Protein AF-0000000072901183 (afdb_homodimer)

Secondary structure (DSSP, 8-state):
--EEE-TTS-EEEEEEE--SSEEEEE--TT--GGGGHHHHHHHHTTSEEEEEPPTTSTTS---SS---HHHHHHHHHHHHHHTT--SEEEEEETTHHHHHHHHHHHHTTTTEEEEEEES--SB-S-BTTB---BSS-SSHHHHHHHHHHHHH-HHHHHHHHHHHH--SPPPHHHHHHHHHHHTTS-HHHHHHHHHHHTT-B-TTTGGG--S-EEEEEETT-SSB-THHHHHHHHHSTT-EEEEETT--S-HHHHTHHHHHHHHHHHHHT---/--EEE-TTS-EEEEEEE--SSEEEEE--TT--GGGGHHHHHHHHTTSEEEEEPPTTSTTS---SS---HHHHHHHHHHHHHHTT--SEEEEEETTHHHHHHHHHHHHTTTTEEEEEEES--SB-S-BTTB---BSS-SSHHHHHHHHHHHHH-HHHHHHHHHHHH--SPPPHHHHHHHHHHHTTS-HHHHHHHHHHHTT-B-TTTGGG--S-EEEEEETT-SSB-THHHHHHHHHSTT-EEEEETT--S-HHHHTHHHHHHHHHHHHHT---

Nearest PDB structures (foldseek):
  8pi1-assembly3_I  TM=9.388E-01  e=3.151E-25  Pseudomonas fluorescens
  3ia2-assembly1_C  TM=9.405E-01  e=2.159E-24  Pseudomonas fluorescens
  3t4u-assembly2_D  TM=9.408E-01  e=2.767E-24  Pseudomonas fluorescens
  1a8u-assembly1_B  TM=9.083E-01  e=4.546E-24  Kitasatospora aureofaciens
  3qvm-assembly1_A  TM=8.815E-01  e=4.994E-19  Oleispira antarctica

Radius of gyration: 23.8 Å; Cα contacts (8 Å, |Δi|>4): 1175; chains: 2; bounding box: 47×70×56 Å

InterPro domains:
  IPR000073 Alpha/beta hydrolase fold-1 [PF00561] (22-255)
  IPR029058 Alpha/Beta hydrolase fold [G3DSA:3.40.50.1820] (2-268)
  IPR029058 Alpha/Beta hydrolase fold [SSF53474] (4-267)
  IPR050266 AB hydrolase superfamily [PTHR43798] (13-268)

Solvent-accessible surface area (backbone atoms only — not comparable to full-atom values): 27076 Å² total; per-residue (Å²): 130,60,60,41,71,28,97,85,68,49,38,32,22,47,48,79,40,59,52,72,60,36,35,41,38,34,39,37,83,61,33,27,39,70,73,48,57,84,44,47,70,68,50,20,76,71,15,19,34,31,28,34,17,55,76,31,14,35,79,15,39,64,68,86,43,72,52,36,48,61,45,51,14,45,46,50,51,39,45,35,58,76,68,64,52,55,61,21,31,38,33,13,30,35,54,16,29,56,24,48,52,38,28,40,69,67,57,45,63,71,49,47,53,32,38,34,37,34,47,40,46,48,32,28,35,53,50,97,90,35,82,45,17,31,68,67,45,29,46,72,68,37,37,53,51,50,45,47,40,43,67,75,40,44,69,61,45,50,54,51,47,55,62,52,30,42,69,56,90,68,53,69,68,54,48,51,50,51,54,54,36,31,64,47,28,50,48,68,47,51,46,44,32,49,63,43,53,43,64,46,71,40,73,58,42,42,57,69,43,78,54,54,30,39,26,40,27,23,61,56,21,69,53,39,49,39,68,20,25,44,47,47,26,73,40,24,53,81,31,41,71,49,77,35,78,84,8,13,57,40,33,56,71,44,38,40,68,62,41,52,50,52,52,53,32,44,75,72,56,70,52,124,128,61,61,40,71,29,96,87,66,49,39,32,23,46,48,76,40,58,53,73,60,36,36,42,38,34,39,37,82,61,33,28,37,69,75,48,56,84,44,46,70,68,50,19,76,71,15,18,33,31,28,34,17,54,75,32,15,35,81,14,38,67,72,86,44,73,52,37,49,60,44,52,14,45,44,50,52,39,46,36,58,76,68,65,51,55,61,20,31,39,34,12,30,34,53,16,30,56,24,50,53,38,28,39,71,66,57,46,62,72,48,47,55,33,39,34,37,34,46,40,46,48,31,28,36,54,50,97,92,37,84,44,17,31,66,66,46,30,46,72,68,37,38,53,51,50,44,47,40,43,65,74,38,43,70,61,45,52,54,50,48,55,63,52,31,40,69,56,90,68,54,69,66,56,46,51,50,52,53,54,35,32,64,48,28,48,49,69,49,51,44,45,32,47,63,42,54,42,63,46,71,41,72,57,42,42,54,69,43,80,55,54,31,39,26,40,28,23,62,55,22,68,53,40,49,41,68,20,25,45,47,46,25,73,40,22,52,81,30,41,69,46,79,35,80,82,9,11,58,40,35,56,71,44,37,39,66,62,40,53,51,51,54,53,33,45,74,72,54,72,52,122

Sequence (544 aa):
MPTVQTNDGTNIYYEEHGEGRPLVMIHGWGFSGRFFQRNMECLAKHARVITIDLRGHGNSDKPDHSYHVPRLARDLYDVLVQLNLQDVTVLGWSLGCPVIWSYLELFGNERLRKAIFVQQTPRQYYDFDWKYAHASCYDDASFQYMKAQVQLDTAHFNQNQINTIISTDLSKKERDMMLTEMEKTPPSARVAIMADHTRYDWRDFLPHINLPSLVLVAQKDSVFDWRGPAWVGEHIPNAKTVFFENSSHALFVDEVEKFNKTVLRFMSGRIEMPTVQTNDGTNIYYEEHGEGRPLVMIHGWGFSGRFFQRNMECLAKHARVITIDLRGHGNSDKPDHSYHVPRLARDLYDVLVQLNLQDVTVLGWSLGCPVIWSYLELFGNERLRKAIFVQQTPRQYYDFDWKYAHASCYDDASFQYMKAQVQLDTAHFNQNQINTIISTDLSKKERDMMLTEMEKTPPSARVAIMADHTRYDWRDFLPHINLPSLVLVAQKDSVFDWRGPAWVGEHIPNAKTVFFENSSHALFVDEVEKFNKTVLRFMSGRIE

Foldseek 3Di:
DDWFQAPVRWTKDKDWAAADAEEEEEEAFLFFQCLLVLQCVLLRPQHTYMYIGFALFFPIDPDLDDLALLSSLRVVVRVCVVVVAAQYEYEYAASGQSNVVSNCVVPNCGRYAEYEYAAYFLAAADDPPRDFHWLQPHDPVSLVVVLCCCQPPVLVNLVVVVVQAWDDDDDPVRSVVGSVRSVSRHSSSSSVNCVNSNGGRCLVPLLVRPHAYEQEFECAESGTHRVRSVVSQVRRPNYHYDYDDQTYSPSCNHPVVVVNVVVSCVSVVVVD/DDWFQAPVGWTKDKDWAAADAEEEEEEAFLFFQCLLVLQCVLLRPQHTYMYIGFALFFPIDPDLDDLALLSSLRVVVRVCVVVVAAQYEYEYAASGQSNVVSNCVVPNCGRYAEYEYAAYFLAAADDPVRDFHWLQPHDPVSLVVVLCCCQPPVLVNQVVVVVQAWDDDDDPVRSVVGSVRSVSRHSSSSSVNCVNSNPGRCLVPLLVRPHAYEQEFECAESGTHRVRSVVSQVRRPNYHYDYDDQTYSPSCNHVVVVVNVVVSCVSVVNVD

pLDDT: mean 97.16, std 4.24, range [52.75, 98.94]

Structure (mmCIF, N/CA/C/O backbone):
data_AF-0000000072901183-model_v1
#
loop_
_entity.id
_entity.type
_entity.pdbx_description
1 polymer Peroxidase
#
loop_
_atom_site.group_PDB
_atom_site.id
_atom_site.type_symbol
_atom_site.label_atom_id
_atom_site.label_alt_id
_atom_site.label_comp_id
_atom_site.label_asym_id
_atom_site.label_entity_id
_atom_site.label_seq_id
_atom_site.pdbx_PDB_ins_code
_atom_site.Cartn_x
_atom_site.Cartn_y
_atom_site.Cartn_z
_atom_site.occupancy
_atom_site.B_iso_or_equiv
_atom_site.auth_seq_id
_atom_site.auth_comp_id
_atom_site.auth_asym_id
_atom_site.auth_atom_id
_atom_site.pdbx_PDB_model_num
ATOM 1 N N . MET A 1 1 ? -20.781 -19.406 -8.867 1 73.5 1 MET A N 1
ATOM 2 C CA . MET A 1 1 ? -19.391 -19.688 -8.555 1 73.5 1 MET A CA 1
ATOM 3 C C . MET A 1 1 ? -19.016 -19.094 -7.199 1 73.5 1 MET A C 1
ATOM 5 O O . MET A 1 1 ? -19.547 -18.062 -6.797 1 73.5 1 MET A O 1
ATOM 9 N N . PRO A 1 2 ? -18.203 -19.891 -6.367 1 94.12 2 PRO A N 1
ATOM 10 C CA . PRO A 1 2 ? -17.984 -19.406 -5.004 1 94.12 2 PRO A CA 1
ATOM 11 C C . PRO A 1 2 ? -17.188 -18.109 -4.965 1 94.12 2 PRO A C 1
ATOM 13 O O . PRO A 1 2 ? -16.203 -17.953 -5.691 1 94.12 2 PRO A O 1
ATOM 16 N N . THR A 1 3 ? -17.766 -17.125 -4.402 1 97.88 3 THR A N 1
ATOM 17 C CA . THR A 1 3 ? -17.094 -15.844 -4.223 1 97.88 3 THR A CA 1
ATOM 18 C C . THR A 1 3 ? -17.125 -15.422 -2.756 1 97.88 3 THR A C 1
ATOM 20 O O . THR A 1 3 ? -17.953 -15.906 -1.98 1 97.88 3 THR A O 1
ATOM 23 N N . VAL A 1 4 ? -16.188 -14.664 -2.377 1 98.31 4 VAL A N 1
ATOM 24 C CA . VAL A 1 4 ? -16.141 -13.938 -1.113 1 98.31 4 VAL A CA 1
ATOM 25 C C . VAL A 1 4 ? -16.266 -12.438 -1.377 1 98.31 4 VAL A C 1
ATOM 27 O O . VAL A 1 4 ? -15.578 -11.891 -2.24 1 98.31 4 VAL A O 1
ATOM 30 N N . GLN A 1 5 ? -17.188 -11.812 -0.722 1 98.56 5 GLN A N 1
ATOM 31 C CA . GLN A 1 5 ? -17.312 -10.367 -0.849 1 98.56 5 GLN A CA 1
ATOM 32 C C . GLN A 1 5 ? -16.391 -9.648 0.133 1 98.56 5 GLN A C 1
ATOM 34 O O . GLN A 1 5 ? -16.5 -9.828 1.348 1 98.56 5 GLN A O 1
ATOM 39 N N . THR A 1 6 ? -15.438 -8.852 -0.372 1 98.31 6 THR A N 1
ATOM 40 C CA . THR A 1 6 ? -14.469 -8.148 0.459 1 98.31 6 THR A CA 1
ATOM 41 C C . THR A 1 6 ? -15.102 -6.93 1.115 1 98.31 6 THR A C 1
ATOM 43 O O . THR A 1 6 ? -16.266 -6.613 0.855 1 98.31 6 THR A O 1
ATOM 46 N N . ASN A 1 7 ? -14.359 -6.266 1.975 1 97.69 7 ASN A N 1
ATOM 47 C CA . ASN A 1 7 ? -14.906 -5.203 2.812 1 97.69 7 ASN A CA 1
ATOM 48 C C . ASN A 1 7 ? -15.336 -3.998 1.982 1 97.69 7 ASN A C 1
ATOM 50 O O . ASN A 1 7 ? -16.094 -3.148 2.455 1 97.69 7 ASN A O 1
ATOM 54 N N . ASP A 1 8 ? -14.836 -3.893 0.712 1 97.44 8 ASP A N 1
ATOM 55 C CA . ASP A 1 8 ? -15.25 -2.768 -0.121 1 97.44 8 ASP A CA 1
ATOM 56 C C . ASP A 1 8 ? -16.297 -3.195 -1.14 1 97.44 8 ASP A C 1
ATOM 58 O O . ASP A 1 8 ? -16.578 -2.471 -2.098 1 97.44 8 ASP A O 1
ATOM 62 N N . GLY A 1 9 ? -16.781 -4.371 -0.996 1 98 9 GLY A N 1
ATOM 63 C CA . GLY A 1 9 ? -17.891 -4.832 -1.804 1 98 9 GLY A CA 1
ATOM 64 C C . GLY A 1 9 ? -17.469 -5.59 -3.045 1 98 9 GLY A C 1
ATOM 65 O O . GLY A 1 9 ? -18.297 -6.043 -3.826 1 98 9 GLY A O 1
ATOM 66 N N . THR A 1 10 ? -16.188 -5.766 -3.307 1 98.5 10 THR A N 1
ATOM 67 C CA . THR A 1 10 ? -15.648 -6.5 -4.453 1 98.5 10 THR A CA 1
ATOM 68 C C . THR A 1 10 ? -15.758 -8.008 -4.23 1 98.5 10 THR A C 1
ATOM 70 O O . THR A 1 10 ? -15.414 -8.508 -3.158 1 98.5 10 THR A O 1
ATOM 73 N N . ASN A 1 11 ? -16.25 -8.742 -5.195 1 98.81 11 ASN A N 1
ATOM 74 C CA . ASN A 1 11 ? -16.328 -10.195 -5.105 1 98.81 11 ASN A CA 1
ATOM 75 C C . ASN A 1 11 ? -15.047 -10.852 -5.621 1 98.81 11 ASN A C 1
ATOM 77 O O . ASN A 1 11 ? -14.641 -10.625 -6.762 1 98.81 11 ASN A O 1
ATOM 81 N N . ILE A 1 12 ? -14.453 -11.664 -4.793 1 98.88 12 ILE A N 1
ATOM 82 C CA . ILE A 1 12 ? -13.258 -12.422 -5.141 1 98.88 12 ILE A CA 1
ATOM 83 C C . ILE A 1 12 ? -13.633 -13.891 -5.375 1 98.88 12 ILE A C 1
ATOM 85 O O . ILE A 1 12 ? -14.148 -14.555 -4.477 1 98.88 12 ILE A O 1
ATOM 89 N N . TYR A 1 13 ? -13.312 -14.336 -6.59 1 98.88 13 TYR A N 1
ATOM 90 C CA . TYR A 1 13 ? -13.586 -15.719 -6.965 1 98.88 13 TYR A CA 1
ATOM 91 C C . TYR A 1 13 ? -12.531 -16.656 -6.398 1 98.88 13 TYR A C 1
ATOM 93 O O . TYR A 1 13 ? -11.344 -16.312 -6.344 1 98.88 13 TYR A O 1
ATOM 101 N N . TYR A 1 14 ? -13 -17.797 -5.949 1 98.69 14 TYR A N 1
ATOM 102 C CA . TYR A 1 14 ? -12.055 -18.812 -5.504 1 98.69 14 TYR A CA 1
ATOM 103 C C . TYR A 1 14 ? -12.523 -20.219 -5.902 1 98.69 14 TYR A C 1
ATOM 105 O O . TYR A 1 14 ? -13.703 -20.422 -6.184 1 98.69 14 TYR A O 1
ATOM 113 N N . GLU A 1 15 ? -11.547 -21.109 -6.059 1 98.19 15 GLU A N 1
ATOM 114 C CA . GLU A 1 15 ? -11.797 -22.531 -6.207 1 98.19 15 GLU A CA 1
ATOM 115 C C . GLU A 1 15 ? -11.172 -23.328 -5.059 1 98.19 15 GLU A C 1
ATOM 117 O O . GLU A 1 15 ? -10.148 -22.922 -4.508 1 98.19 15 GLU A O 1
ATOM 122 N N . GLU A 1 16 ? -11.836 -24.391 -4.758 1 97.38 16 GLU A N 1
ATOM 123 C CA . GLU A 1 16 ? -11.398 -25.203 -3.625 1 97.38 16 GLU A CA 1
ATOM 124 C C . GLU A 1 16 ? -11.477 -26.688 -3.945 1 97.38 16 GLU A C 1
ATOM 126 O O . GLU A 1 16 ? -12.461 -27.156 -4.523 1 97.38 16 GLU A O 1
ATOM 131 N N . HIS A 1 17 ? -10.398 -27.375 -3.596 1 97.5 17 HIS A N 1
ATOM 132 C CA . HIS A 1 17 ? -10.32 -28.812 -3.785 1 97.5 17 HIS A CA 1
ATOM 133 C C . HIS A 1 17 ? -9.578 -29.484 -2.633 1 97.5 17 HIS A C 1
ATOM 135 O O . HIS A 1 17 ? -8.641 -28.906 -2.074 1 97.5 17 HIS A O 1
ATOM 141 N N . GLY A 1 18 ? -9.992 -30.688 -2.285 1 98 18 GLY A N 1
ATOM 142 C CA . GLY A 1 18 ? -9.305 -31.453 -1.26 1 98 18 GLY A CA 1
ATOM 143 C C . GLY A 1 18 ? -9.734 -31.094 0.149 1 98 18 GLY A C 1
ATOM 144 O O . GLY A 1 18 ? -10.719 -30.375 0.337 1 98 18 GLY A O 1
ATOM 145 N N . GLU A 1 19 ? -9.141 -31.75 1.065 1 97.38 19 GLU A N 1
ATOM 146 C CA . GLU A 1 19 ? -9.391 -31.578 2.492 1 97.38 19 GLU A CA 1
ATOM 147 C C . GLU A 1 19 ? -8.086 -31.516 3.281 1 97.38 19 GLU A C 1
ATOM 149 O O . GLU A 1 19 ? -7.027 -31.875 2.768 1 97.38 19 GLU A O 1
ATOM 154 N N . GLY A 1 20 ? -8.266 -31 4.527 1 96.69 20 GLY A N 1
ATOM 155 C CA . GLY A 1 20 ? -7.094 -30.922 5.379 1 96.69 20 GLY A CA 1
ATOM 156 C C . GLY A 1 20 ? -6.598 -29.5 5.594 1 96.69 20 GLY A C 1
ATOM 157 O O . GLY A 1 20 ? -7.395 -28.562 5.629 1 96.69 20 GLY A O 1
ATOM 158 N N . ARG A 1 21 ? -5.289 -29.406 5.895 1 96.88 21 ARG A N 1
ATOM 159 C CA . ARG A 1 21 ? -4.707 -28.094 6.137 1 96.88 21 ARG A CA 1
ATOM 160 C C . ARG A 1 21 ? -4.746 -27.234 4.871 1 96.88 21 ARG A C 1
ATOM 162 O O . ARG A 1 21 ? -4.41 -27.703 3.785 1 96.88 21 ARG A O 1
ATOM 169 N N . PRO A 1 22 ? -5.109 -26.016 5.012 1 98.62 22 PRO A N 1
ATOM 170 C CA . PRO A 1 22 ? -5.336 -25.188 3.826 1 98.62 22 PRO A CA 1
ATOM 171 C C . PRO A 1 22 ? -4.035 -24.75 3.156 1 98.62 22 PRO A C 1
ATOM 173 O O . PRO A 1 22 ? -3.066 -24.406 3.842 1 98.62 22 PRO A O 1
ATOM 176 N N . LEU A 1 23 ? -3.961 -24.844 1.838 1 98.88 23 LEU A N 1
ATOM 177 C CA . LEU A 1 23 ? -2.996 -24.219 0.932 1 98.88 23 LEU A CA 1
ATOM 178 C C . LEU A 1 23 ? -3.676 -23.219 0.009 1 98.88 23 LEU A C 1
ATOM 180 O O . LEU A 1 23 ? -4.488 -23.594 -0.839 1 98.88 23 LEU A O 1
ATOM 184 N N . VAL A 1 24 ? -3.422 -21.922 0.219 1 98.94 24 VAL A N 1
ATOM 185 C CA . VAL A 1 24 ? -4.004 -20.875 -0.617 1 98.94 24 VAL A CA 1
ATOM 186 C C . VAL A 1 24 ? -2.975 -20.391 -1.642 1 98.94 24 VAL A C 1
ATOM 188 O O . VAL A 1 24 ? -1.884 -19.953 -1.275 1 98.94 24 VAL A O 1
ATOM 191 N N . MET A 1 25 ? -3.299 -20.469 -2.902 1 98.94 25 MET A N 1
ATOM 192 C CA . MET A 1 25 ? -2.359 -20.172 -3.979 1 98.94 25 MET A CA 1
ATOM 193 C C . MET A 1 25 ? -2.787 -18.922 -4.734 1 98.94 25 MET A C 1
ATOM 195 O O . MET A 1 25 ? -3.936 -18.812 -5.168 1 98.94 25 MET A O 1
ATOM 199 N N . ILE A 1 26 ? -1.864 -17.984 -4.867 1 98.94 26 ILE A N 1
ATOM 200 C CA . ILE A 1 26 ? -2.109 -16.703 -5.504 1 98.94 26 ILE A CA 1
ATOM 201 C C . ILE A 1 26 ? -1.306 -16.609 -6.797 1 98.94 26 ILE A C 1
ATOM 203 O O . ILE A 1 26 ? -0.085 -16.781 -6.793 1 98.94 26 ILE A O 1
ATOM 207 N N . HIS A 1 27 ? -1.947 -16.25 -7.863 1 98.88 27 HIS A N 1
ATOM 208 C CA . HIS A 1 27 ? -1.359 -16.203 -9.195 1 98.88 27 HIS A CA 1
ATOM 209 C C . HIS A 1 27 ? -0.624 -14.898 -9.438 1 98.88 27 HIS A C 1
ATOM 211 O O . HIS A 1 27 ? -0.624 -14.016 -8.578 1 98.88 27 HIS A O 1
ATOM 217 N N . GLY A 1 28 ? 0.055 -14.789 -10.586 1 98.75 28 GLY A N 1
ATOM 218 C CA . GLY A 1 28 ? 0.808 -13.609 -10.984 1 98.75 28 GLY A CA 1
ATOM 219 C C . GLY A 1 28 ? -0.014 -12.617 -11.789 1 98.75 28 GLY A C 1
ATOM 220 O O . GLY A 1 28 ? -1.232 -12.766 -11.898 1 98.75 28 GLY A O 1
ATOM 221 N N . TRP A 1 29 ? 0.635 -11.633 -12.312 1 98.62 29 TRP A N 1
ATOM 222 C CA . TRP A 1 29 ? 0.06 -10.484 -13 1 98.62 29 TRP A CA 1
ATOM 223 C C . TRP A 1 29 ? -0.54 -10.883 -14.344 1 98.62 29 TRP A C 1
ATOM 225 O O . TRP A 1 29 ? 0.16 -11.414 -15.203 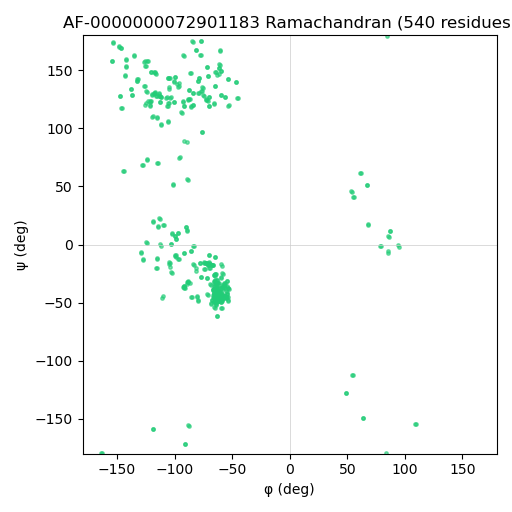1 98.62 29 TRP A O 1
ATOM 235 N N . GLY A 1 30 ? -1.831 -10.664 -14.461 1 98.31 30 GLY A N 1
ATOM 236 C CA . GLY A 1 30 ? -2.5 -10.891 -15.734 1 98.31 30 GLY A CA 1
ATOM 237 C C . GLY A 1 30 ? -2.975 -12.32 -15.906 1 98.31 30 GLY A C 1
ATOM 238 O O . GLY A 1 30 ? -3.361 -12.727 -17 1 98.31 30 GLY A O 1
ATOM 239 N N . PHE A 1 31 ? -2.947 -13.078 -14.875 1 98.62 31 PHE A N 1
ATOM 240 C CA . PHE A 1 31 ? -3.285 -14.492 -14.953 1 98.62 31 PHE A CA 1
ATOM 241 C C . PHE A 1 31 ? -4.484 -14.812 -14.07 1 98.62 31 PHE A C 1
ATOM 243 O O . PHE A 1 31 ? -5.375 -13.977 -13.898 1 98.62 31 PHE A O 1
ATOM 250 N N . SER A 1 32 ? -4.648 -16.109 -13.695 1 98.62 32 SER A N 1
ATOM 251 C CA . SER A 1 32 ? -5.707 -16.547 -12.797 1 98.62 32 SER A CA 1
ATOM 252 C C . SER A 1 32 ? -5.305 -17.812 -12.055 1 98.62 32 SER A C 1
ATOM 254 O O . SER A 1 32 ? -4.242 -18.375 -12.312 1 98.62 32 SER A O 1
ATOM 256 N N . GLY A 1 33 ? -6.176 -18.156 -11.148 1 98.38 33 GLY A N 1
ATOM 257 C CA . GLY A 1 33 ? -5.938 -19.391 -10.398 1 98.38 33 GLY A CA 1
ATOM 258 C C . GLY A 1 33 ? -5.855 -20.609 -11.289 1 98.38 33 GLY A C 1
ATOM 259 O O . GLY A 1 33 ? -5.281 -21.641 -10.891 1 98.38 33 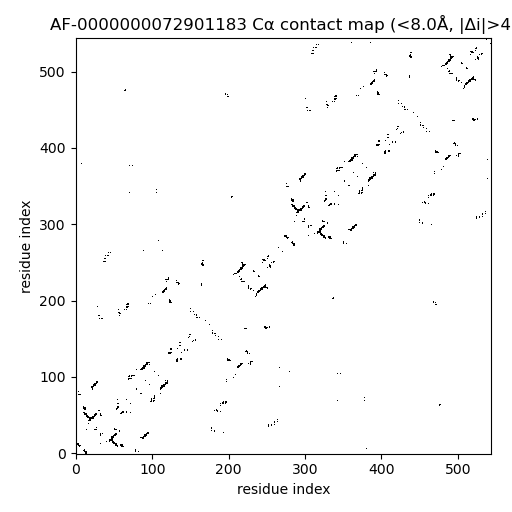GLY A O 1
ATOM 260 N N . ARG A 1 34 ? -6.332 -20.578 -12.484 1 98.12 34 ARG A N 1
ATOM 261 C CA . ARG A 1 34 ? -6.379 -21.719 -13.398 1 98.12 34 ARG A CA 1
ATOM 262 C C . ARG A 1 34 ? -4.984 -22.078 -13.906 1 98.12 34 ARG A C 1
ATOM 264 O O . ARG A 1 34 ? -4.773 -23.156 -14.453 1 98.12 34 ARG A O 1
ATOM 271 N N . PHE A 1 35 ? -4.055 -21.172 -13.734 1 98.62 35 PHE A N 1
ATOM 272 C CA . PHE A 1 35 ? -2.697 -21.438 -14.195 1 98.62 35 PHE A CA 1
ATOM 273 C C . PHE A 1 35 ? -2.062 -22.547 -13.375 1 98.62 35 PHE A C 1
ATOM 275 O O . PHE A 1 35 ? -1.096 -23.172 -13.812 1 98.62 35 PHE A O 1
ATOM 282 N N . PHE A 1 36 ? -2.617 -22.828 -12.219 1 98.62 36 PHE A N 1
ATOM 283 C CA . PHE A 1 36 ? -2.096 -23.875 -11.352 1 98.62 36 PHE A CA 1
ATOM 284 C C . PHE A 1 36 ? -2.74 -25.219 -11.68 1 98.62 36 PHE A C 1
ATOM 286 O O . PHE A 1 36 ? -2.6 -26.188 -10.922 1 98.62 36 PHE A O 1
ATOM 293 N N . GLN A 1 37 ? -3.422 -25.375 -12.727 1 97.12 37 GLN A N 1
ATOM 294 C CA . GLN A 1 37 ? -4.25 -26.531 -13.039 1 97.12 37 GLN A CA 1
ATOM 295 C C . GLN A 1 37 ? -3.436 -27.812 -13 1 97.12 37 GLN A C 1
ATOM 297 O O . GLN A 1 37 ? -3.938 -28.859 -12.594 1 97.12 37 GLN A O 1
ATOM 302 N N . ARG A 1 38 ? -2.145 -27.812 -13.398 1 97.5 38 ARG A N 1
ATOM 303 C CA . ARG A 1 38 ? -1.316 -29.016 -13.453 1 97.5 38 ARG A CA 1
ATOM 304 C C . ARG A 1 38 ? -1.012 -29.531 -12.047 1 97.5 38 ARG A C 1
ATOM 306 O O . ARG A 1 38 ? -0.612 -30.672 -11.875 1 97.5 38 ARG A O 1
ATOM 313 N N . ASN A 1 39 ? -1.218 -28.672 -11.078 1 98.56 39 ASN A N 1
ATOM 314 C CA . ASN A 1 39 ? -0.766 -28.969 -9.727 1 98.56 39 ASN A CA 1
ATOM 315 C C . ASN A 1 39 ? -1.929 -29.391 -8.82 1 98.56 39 ASN A C 1
ATOM 317 O O . ASN A 1 39 ? -1.725 -30.031 -7.797 1 98.56 39 ASN A O 1
ATOM 321 N N . MET A 1 40 ? -3.129 -29.062 -9.211 1 97.94 40 MET A N 1
ATOM 322 C CA . MET A 1 40 ? -4.301 -29.109 -8.336 1 97.94 40 MET A CA 1
ATOM 323 C C . MET A 1 40 ? -4.617 -30.547 -7.926 1 97.94 40 MET A C 1
ATOM 325 O O . MET A 1 40 ? -4.875 -30.812 -6.754 1 97.94 40 MET A O 1
ATOM 329 N N . GLU A 1 41 ? -4.664 -31.438 -8.891 1 97.62 41 GLU A N 1
ATOM 330 C CA . GLU A 1 41 ? -5.035 -32.812 -8.602 1 97.62 41 GLU A CA 1
ATOM 331 C C . GLU A 1 41 ? -4.09 -33.438 -7.574 1 97.62 41 GLU A C 1
ATOM 333 O O . GLU A 1 41 ? -4.535 -34.062 -6.598 1 97.62 41 GLU A O 1
ATOM 338 N N . CYS A 1 42 ? -2.826 -33.312 -7.77 1 98.31 42 CYS A N 1
ATOM 339 C CA . CYS A 1 42 ? -1.822 -33.875 -6.883 1 98.31 42 CYS A CA 1
ATOM 340 C C . CYS A 1 42 ? -1.869 -33.219 -5.508 1 98.31 42 CYS A C 1
ATOM 342 O O . CYS A 1 42 ? -1.909 -33.906 -4.488 1 98.31 42 CYS A O 1
ATOM 344 N N . LEU A 1 43 ? -1.874 -31.922 -5.406 1 98.69 43 LEU A N 1
ATOM 345 C CA . LEU A 1 43 ? -1.842 -31.188 -4.145 1 98.69 43 LEU A CA 1
ATOM 346 C C . LEU A 1 43 ? -3.107 -31.453 -3.336 1 98.69 43 LEU A C 1
ATOM 348 O O . LEU A 1 43 ? -3.053 -31.562 -2.109 1 98.69 43 LEU A O 1
ATOM 352 N N . ALA A 1 44 ? -4.234 -31.594 -4.051 1 98.44 44 ALA A N 1
ATOM 353 C CA . ALA A 1 44 ? -5.535 -31.719 -3.396 1 98.44 44 ALA A CA 1
ATOM 354 C C . ALA A 1 44 ? -5.664 -33.062 -2.699 1 98.44 44 ALA A C 1
ATOM 356 O O . ALA A 1 44 ? -6.527 -33.25 -1.836 1 98.44 44 ALA A O 1
ATOM 357 N N . LYS A 1 45 ? -4.871 -34 -3.027 1 98.19 45 LYS A N 1
ATOM 358 C CA . LYS A 1 45 ? -4.855 -35.281 -2.35 1 98.19 45 LYS A CA 1
ATOM 359 C C . LYS A 1 45 ? -4.297 -35.156 -0.934 1 98.19 45 LYS A C 1
ATOM 361 O O . LYS A 1 45 ? -4.531 -36.031 -0.088 1 98.19 45 LYS A O 1
ATOM 366 N N . HIS A 1 46 ? -3.633 -34.031 -0.646 1 97.5 46 HIS A N 1
ATOM 367 C CA . HIS A 1 46 ? -2.893 -33.969 0.608 1 97.5 46 HIS A CA 1
ATOM 368 C C . HIS A 1 46 ? -3.258 -32.688 1.381 1 97.5 46 HIS A C 1
ATOM 370 O O . HIS A 1 46 ? -2.85 -32.531 2.533 1 97.5 46 HIS A O 1
ATOM 376 N N . ALA A 1 47 ? -4.02 -31.828 0.787 1 97.94 47 ALA A N 1
ATOM 377 C CA . ALA A 1 47 ? -4.336 -30.531 1.412 1 97.94 47 ALA A CA 1
ATOM 378 C C . ALA A 1 47 ? -5.664 -29.984 0.902 1 97.94 47 ALA A C 1
ATOM 380 O O . ALA A 1 47 ? -6.172 -30.438 -0.13 1 97.94 47 ALA A O 1
ATOM 381 N N . ARG A 1 48 ? -6.266 -29.125 1.643 1 98.31 48 ARG A N 1
ATOM 382 C CA . ARG A 1 48 ? -7.34 -28.266 1.158 1 98.31 48 ARG A CA 1
ATOM 383 C C . ARG A 1 48 ? -6.785 -27.125 0.319 1 98.31 48 ARG A C 1
ATOM 385 O O . ARG A 1 48 ? -6.371 -26.094 0.859 1 98.31 48 ARG A O 1
ATOM 392 N N . VAL A 1 49 ? -6.801 -27.328 -1.014 1 98.75 49 VAL A N 1
ATOM 393 C CA . VAL A 1 49 ? -6.16 -26.391 -1.919 1 98.75 49 VAL A CA 1
ATOM 394 C C . VAL A 1 49 ? -7.176 -25.344 -2.391 1 98.75 49 VAL A C 1
ATOM 396 O O . VAL A 1 49 ? -8.219 -25.703 -2.939 1 98.75 49 VAL A O 1
ATOM 399 N N . ILE A 1 50 ? -6.871 -24.078 -2.16 1 98.75 50 ILE A N 1
ATOM 400 C CA . ILE A 1 50 ? -7.723 -22.969 -2.564 1 98.75 50 ILE A CA 1
ATOM 401 C C . ILE A 1 50 ? -6.953 -22.047 -3.502 1 98.75 50 ILE A C 1
ATOM 403 O O . ILE A 1 50 ? -5.859 -21.578 -3.17 1 98.75 50 ILE A O 1
ATOM 407 N N . THR A 1 51 ? -7.445 -21.812 -4.676 1 98.75 51 THR A N 1
ATOM 408 C CA . THR A 1 51 ? -6.926 -20.766 -5.562 1 98.75 51 THR A CA 1
ATOM 409 C C . THR A 1 51 ? -7.871 -19.578 -5.613 1 98.75 51 THR A C 1
ATOM 411 O O . THR A 1 51 ? -9.094 -19.75 -5.582 1 98.75 51 THR A O 1
ATOM 414 N N . ILE A 1 52 ? -7.336 -18.406 -5.68 1 98.75 52 ILE A N 1
ATOM 415 C CA . ILE A 1 52 ? -8.172 -17.219 -5.797 1 98.75 52 ILE A CA 1
ATOM 416 C C . ILE A 1 52 ? -7.824 -16.469 -7.082 1 98.75 52 ILE A C 1
ATOM 418 O O . ILE A 1 52 ? -6.695 -16.562 -7.574 1 98.75 52 ILE A O 1
ATOM 422 N N . ASP A 1 53 ? -8.781 -15.82 -7.66 1 98.94 53 ASP A N 1
ATOM 423 C CA . ASP A 1 53 ? -8.531 -14.789 -8.664 1 98.94 53 ASP A CA 1
ATOM 424 C C . ASP A 1 53 ? -8.43 -13.406 -8.023 1 98.94 53 ASP A C 1
ATOM 426 O O . ASP A 1 53 ? -9.367 -12.945 -7.379 1 98.94 53 ASP A O 1
ATOM 430 N N . LEU A 1 54 ? -7.312 -12.789 -8.172 1 98.94 54 LEU A N 1
ATOM 431 C CA . LEU A 1 54 ? -7.156 -11.438 -7.656 1 98.94 54 LEU A CA 1
ATOM 432 C C . LEU A 1 54 ? -8.164 -10.492 -8.297 1 98.94 54 LEU A C 1
ATOM 434 O O . LEU A 1 54 ? -8.609 -10.719 -9.422 1 98.94 54 LEU A O 1
ATOM 438 N N . ARG A 1 55 ? -8.602 -9.43 -7.543 1 98.88 55 ARG A N 1
ATOM 439 C CA . ARG A 1 55 ? -9.438 -8.422 -8.18 1 98.88 55 ARG A CA 1
ATOM 440 C C . ARG A 1 55 ? -8.859 -8 -9.523 1 98.88 55 ARG A C 1
ATOM 442 O O . ARG A 1 55 ? -7.641 -7.867 -9.672 1 98.88 55 ARG A O 1
ATOM 449 N N . GLY A 1 56 ? -9.742 -7.824 -10.477 1 98.75 56 GLY A N 1
ATOM 450 C CA . GLY A 1 56 ? -9.297 -7.449 -11.812 1 98.75 56 GLY A CA 1
ATOM 451 C C . GLY A 1 56 ? -8.906 -8.641 -12.664 1 98.75 56 GLY A C 1
ATOM 452 O O . GLY A 1 56 ? -8.711 -8.508 -13.875 1 98.75 56 GLY A O 1
ATOM 453 N N . HIS A 1 57 ? -8.867 -9.836 -12.102 1 98.81 57 HIS A N 1
ATOM 454 C CA . HIS A 1 57 ? -8.406 -11.023 -12.82 1 98.81 57 HIS A CA 1
ATOM 455 C C . HIS A 1 57 ? -9.477 -12.109 -12.828 1 98.81 57 HIS A C 1
ATOM 457 O O . HIS A 1 57 ? -10.375 -12.117 -11.977 1 98.81 57 HIS A O 1
ATOM 463 N N . GLY A 1 58 ? -9.344 -12.992 -13.805 1 98.62 58 GLY A N 1
ATOM 464 C CA . GLY A 1 58 ? -10.172 -14.188 -13.844 1 98.62 58 GLY A CA 1
ATOM 465 C C . GLY A 1 58 ? -11.648 -13.898 -13.648 1 98.62 58 GLY A C 1
ATOM 466 O O . GLY A 1 58 ? -12.211 -13.039 -14.328 1 98.62 58 GLY A O 1
ATOM 467 N N . ASN A 1 59 ? -12.203 -14.617 -12.695 1 98.75 59 ASN A N 1
ATOM 468 C CA . ASN A 1 59 ? -13.648 -14.516 -12.508 1 98.75 59 ASN A CA 1
ATOM 469 C C . ASN A 1 59 ? -14 -13.578 -11.352 1 98.75 59 ASN A C 1
ATOM 471 O O . ASN A 1 59 ? -15.164 -13.453 -10.977 1 98.75 59 ASN A O 1
ATOM 475 N N . SER A 1 60 ? -13.055 -12.898 -10.797 1 98.88 60 SER A N 1
ATOM 476 C CA . SER A 1 60 ? -13.305 -11.883 -9.781 1 98.88 60 SER A CA 1
ATOM 477 C C . SER A 1 60 ? -13.812 -10.586 -10.406 1 98.88 60 SER A C 1
ATOM 479 O O . SER A 1 60 ? -13.688 -10.383 -11.617 1 98.88 60 SER A O 1
ATOM 481 N N . ASP A 1 61 ? -14.398 -9.734 -9.531 1 98.81 61 ASP A N 1
ATOM 482 C CA . ASP A 1 61 ? -14.891 -8.438 -9.992 1 98.81 61 ASP A CA 1
ATOM 483 C C . ASP A 1 61 ? -13.75 -7.59 -10.555 1 98.81 61 ASP A C 1
ATOM 485 O O . ASP A 1 61 ? -12.594 -7.777 -10.195 1 98.81 61 ASP A O 1
ATOM 489 N N . LYS A 1 62 ? -14.125 -6.746 -11.469 1 98.75 62 LYS A N 1
ATOM 490 C CA . LYS A 1 62 ? -13.195 -5.797 -12.086 1 98.75 62 LYS A CA 1
ATOM 491 C C . LYS A 1 62 ? -13.578 -4.359 -11.734 1 98.75 62 LYS A C 1
ATOM 493 O O . LYS A 1 62 ? -13.992 -3.592 -12.609 1 98.75 62 LYS A O 1
ATOM 498 N N . PRO A 1 63 ? -13.391 -3.973 -10.477 1 98.44 63 PRO A N 1
ATOM 499 C CA . PRO A 1 63 ? -13.719 -2.586 -10.133 1 98.44 63 PRO A CA 1
ATOM 500 C C . PRO A 1 63 ? -12.898 -1.572 -10.93 1 98.44 63 PRO A C 1
ATOM 502 O O . PRO A 1 63 ? -11.883 -1.929 -11.523 1 98.44 63 PRO A O 1
ATOM 505 N N . ASP A 1 64 ? -13.25 -0.323 -10.922 1 97.5 64 ASP A N 1
ATOM 506 C CA . ASP A 1 64 ? -12.555 0.706 -11.688 1 97.5 64 ASP A CA 1
ATOM 507 C C . ASP A 1 64 ? -11.547 1.453 -10.812 1 97.5 64 ASP A C 1
ATOM 509 O O . ASP A 1 64 ? -11.055 2.516 -11.195 1 97.5 64 ASP A O 1
ATOM 513 N N . HIS A 1 65 ? -11.32 0.959 -9.641 1 97.56 65 HIS A N 1
ATOM 514 C CA . HIS A 1 65 ? -10.406 1.612 -8.711 1 97.56 65 HIS A CA 1
ATOM 515 C C . HIS A 1 65 ? -9.703 0.592 -7.824 1 97.56 65 HIS A C 1
ATOM 517 O O . HIS A 1 65 ? -10.023 -0.598 -7.863 1 97.56 65 HIS A O 1
ATOM 523 N N . SER A 1 66 ? -8.688 1.025 -7.055 1 97.75 66 SER A N 1
ATOM 524 C CA . SER A 1 66 ? -8.086 0.294 -5.945 1 97.75 66 SER A CA 1
ATOM 525 C C . SER A 1 66 ? -7.352 -0.949 -6.434 1 97.75 66 SER A C 1
ATOM 527 O O . SER A 1 66 ? -7.566 -2.047 -5.918 1 97.75 66 SER A O 1
ATOM 529 N N . TYR A 1 67 ? -6.488 -0.753 -7.414 1 98.25 67 TYR A N 1
ATOM 530 C CA . TYR A 1 67 ? -5.598 -1.812 -7.875 1 98.25 67 TYR A CA 1
ATOM 531 C C . TYR A 1 67 ? -4.195 -1.627 -7.309 1 98.25 67 TYR A C 1
ATOM 533 O O . TYR A 1 67 ? -3.211 -1.649 -8.055 1 98.25 67 TYR A O 1
ATOM 541 N N . HIS A 1 68 ? -4.121 -1.459 -5.988 1 98.44 68 HIS A N 1
ATOM 542 C CA . HIS A 1 68 ? -2.877 -1.374 -5.23 1 98.44 68 HIS A CA 1
ATOM 543 C C . HIS A 1 68 ? -2.541 -2.707 -4.574 1 98.44 68 HIS A C 1
ATOM 545 O O . HIS A 1 68 ? -3.43 -3.406 -4.082 1 98.44 68 HIS A O 1
ATOM 551 N N . VAL A 1 69 ? -1.238 -3.025 -4.508 1 98.75 69 VAL A N 1
ATOM 552 C CA . VAL A 1 69 ? -0.773 -4.273 -3.912 1 98.75 69 VAL A CA 1
ATOM 553 C C . VAL A 1 69 ? -1.322 -4.402 -2.494 1 98.75 69 VAL A C 1
ATOM 555 O O . VAL A 1 69 ? -1.827 -5.461 -2.113 1 98.75 69 VAL A O 1
ATOM 558 N N . PRO A 1 70 ? -1.329 -3.316 -1.651 1 98.81 70 PRO A N 1
ATOM 559 C CA . PRO A 1 70 ? -1.888 -3.467 -0.305 1 98.81 70 PRO A CA 1
ATOM 560 C C . PRO A 1 70 ? -3.383 -3.779 -0.319 1 98.81 70 PRO A C 1
ATOM 562 O O . PRO A 1 70 ? -3.879 -4.48 0.566 1 98.81 70 PRO A O 1
ATOM 565 N N . ARG A 1 71 ? -4.125 -3.264 -1.266 1 98.81 71 ARG A N 1
ATOM 566 C CA . ARG A 1 71 ? -5.539 -3.602 -1.387 1 98.81 71 ARG A CA 1
ATOM 567 C C . ARG A 1 71 ? -5.719 -5.066 -1.764 1 98.81 71 ARG A C 1
ATOM 569 O O . ARG A 1 71 ? -6.625 -5.734 -1.262 1 98.81 71 ARG A O 1
ATOM 576 N N . LEU A 1 72 ? -4.824 -5.574 -2.684 1 98.94 72 LEU A N 1
ATOM 577 C CA . LEU A 1 72 ? -4.848 -7 -2.998 1 98.94 72 LEU A CA 1
ATOM 578 C C . LEU A 1 72 ? -4.582 -7.836 -1.75 1 98.94 72 LEU A C 1
ATOM 580 O O . LEU A 1 72 ? -5.199 -8.883 -1.56 1 98.94 72 LEU A O 1
ATOM 584 N N . ALA A 1 73 ? -3.643 -7.387 -0.917 1 98.94 73 ALA A N 1
ATOM 585 C CA . ALA A 1 73 ? -3.344 -8.055 0.344 1 98.94 73 ALA A CA 1
ATOM 586 C C . ALA A 1 73 ? -4.559 -8.055 1.27 1 98.94 73 ALA A C 1
ATOM 588 O O . ALA A 1 73 ? -4.848 -9.055 1.925 1 98.94 73 ALA A O 1
ATOM 589 N N . ARG A 1 74 ? 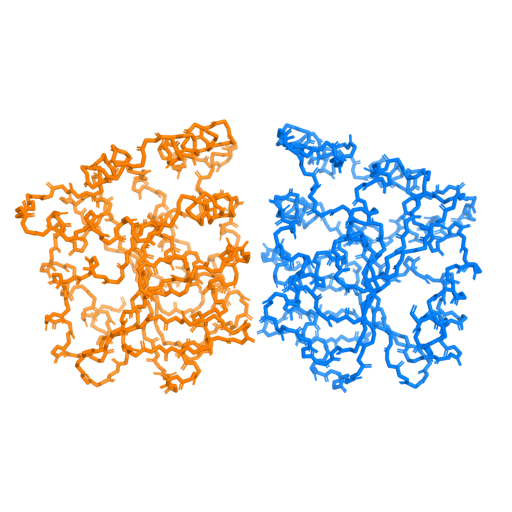-5.277 -6.938 1.303 1 98.94 74 ARG A N 1
ATOM 590 C CA . ARG A 1 74 ? -6.488 -6.848 2.111 1 98.94 74 ARG A CA 1
ATOM 591 C C . ARG A 1 74 ? -7.562 -7.801 1.596 1 98.94 74 ARG A C 1
ATOM 593 O O . ARG A 1 74 ? -8.281 -8.414 2.385 1 98.94 74 ARG A O 1
ATOM 600 N N . ASP A 1 75 ? -7.695 -7.914 0.258 1 98.94 75 ASP A N 1
ATOM 601 C CA . ASP A 1 75 ? -8.617 -8.891 -0.311 1 98.94 75 ASP A CA 1
ATOM 602 C C . ASP A 1 75 ? -8.297 -10.305 0.181 1 98.94 75 ASP A C 1
ATOM 604 O O . ASP A 1 75 ? -9.195 -11.062 0.536 1 98.94 75 ASP A O 1
ATOM 608 N N . LEU A 1 76 ? -6.996 -10.625 0.173 1 98.94 76 LEU A N 1
ATOM 609 C CA . LEU A 1 76 ? -6.566 -11.93 0.67 1 98.94 76 LEU A CA 1
ATOM 610 C C . LEU A 1 76 ? -6.984 -12.125 2.125 1 98.94 76 LEU A C 1
ATOM 612 O O . LEU A 1 76 ? -7.492 -13.18 2.496 1 98.94 76 LEU A O 1
ATOM 616 N N . TYR A 1 77 ? -6.734 -11.109 2.955 1 98.88 77 TYR A N 1
ATOM 617 C CA . TYR A 1 77 ? -7.137 -11.164 4.355 1 98.88 77 TYR A CA 1
ATOM 618 C C . TYR A 1 77 ? -8.633 -11.445 4.484 1 98.88 77 TYR A C 1
ATOM 620 O O . TYR A 1 77 ? -9.039 -12.289 5.281 1 98.88 77 TYR A O 1
ATOM 628 N N . ASP A 1 78 ? -9.461 -10.758 3.701 1 98.88 78 ASP A N 1
ATOM 629 C CA . ASP A 1 78 ? -10.914 -10.93 3.75 1 98.88 78 ASP A CA 1
ATOM 630 C C . ASP A 1 78 ? -11.305 -12.352 3.354 1 98.88 78 ASP A C 1
ATOM 632 O O . ASP A 1 78 ? -12.203 -12.945 3.951 1 98.88 78 ASP A O 1
ATOM 636 N N . VAL A 1 79 ? -10.648 -12.867 2.318 1 98.81 79 VAL A N 1
ATOM 637 C CA . VAL A 1 79 ? -10.93 -14.234 1.879 1 98.81 79 VAL A CA 1
ATOM 638 C C . VAL A 1 79 ? -10.625 -15.211 3.008 1 98.81 79 VAL A C 1
ATOM 640 O O . VAL A 1 79 ? -11.438 -16.078 3.318 1 98.81 79 VAL A O 1
ATOM 643 N N . LEU A 1 80 ? -9.445 -15.07 3.674 1 98.88 80 LEU A N 1
ATOM 644 C CA . LEU A 1 80 ? -9.047 -15.969 4.75 1 98.88 80 LEU A CA 1
ATOM 645 C C . LEU A 1 80 ? -10.031 -15.891 5.914 1 98.88 80 LEU A C 1
ATOM 647 O O . LEU A 1 80 ? -10.414 -16.906 6.484 1 98.88 80 LEU A O 1
ATOM 651 N N . VAL A 1 81 ? -10.453 -14.688 6.254 1 98.75 81 VAL A N 1
ATOM 652 C CA . VAL A 1 81 ? -11.344 -14.469 7.383 1 98.75 81 VAL A CA 1
ATOM 653 C C . VAL A 1 81 ? -12.719 -15.055 7.078 1 98.75 81 VAL A C 1
ATOM 655 O O . VAL A 1 81 ? -13.281 -15.797 7.891 1 98.75 81 VAL A O 1
ATOM 658 N N . GLN A 1 82 ? -13.289 -14.758 5.996 1 98.31 82 GLN A N 1
ATOM 659 C CA . GLN A 1 82 ? -14.664 -15.133 5.676 1 98.31 82 GLN A CA 1
ATOM 660 C C . GLN A 1 82 ? -14.789 -16.641 5.465 1 98.31 82 GLN A C 1
ATOM 662 O O . GLN A 1 82 ? -15.828 -17.219 5.773 1 98.31 82 GLN A O 1
ATOM 667 N N . LEU A 1 83 ? -13.734 -17.25 4.902 1 98.12 83 LEU A N 1
ATOM 668 C CA . LEU A 1 83 ? -13.742 -18.688 4.746 1 98.12 83 LEU A CA 1
ATOM 669 C C . LEU A 1 83 ? -13.281 -19.375 6.027 1 98.12 83 LEU A C 1
ATOM 671 O O . LEU A 1 83 ? -13.18 -20.609 6.074 1 98.12 83 LEU A O 1
ATOM 675 N N . ASN A 1 84 ? -12.938 -18.609 7.043 1 98.25 84 ASN A N 1
ATOM 676 C CA . ASN A 1 84 ? -12.484 -19.062 8.352 1 98.25 84 ASN A CA 1
ATOM 677 C C . ASN A 1 84 ? -11.289 -20 8.227 1 98.25 84 ASN A C 1
ATOM 679 O O . ASN A 1 84 ? -11.281 -21.078 8.828 1 98.25 84 ASN A O 1
ATOM 683 N N . LEU A 1 85 ? -10.43 -19.656 7.371 1 98.56 85 LEU A N 1
ATOM 684 C CA . LEU A 1 85 ? -9.211 -20.438 7.191 1 98.56 85 LEU A CA 1
ATOM 685 C C . LEU A 1 85 ? -8.195 -20.125 8.289 1 98.56 85 LEU A C 1
ATOM 687 O O . LEU A 1 85 ? -7.926 -18.953 8.57 1 98.56 85 LEU A O 1
ATOM 691 N N . GLN A 1 86 ? -7.648 -21.125 8.914 1 98.12 86 GLN A N 1
ATOM 692 C CA . GLN A 1 86 ? -6.621 -21.016 9.945 1 98.12 86 GLN A CA 1
ATOM 693 C C . GLN A 1 86 ? -5.414 -21.891 9.602 1 98.12 86 GLN A C 1
ATOM 695 O O . GLN A 1 86 ? -5.52 -22.812 8.797 1 98.12 86 GLN A O 1
ATOM 700 N N . ASP A 1 87 ? -4.27 -21.562 10.156 1 97.81 87 ASP A N 1
ATOM 701 C CA . ASP A 1 87 ? -3.055 -22.344 9.953 1 97.81 87 ASP A CA 1
ATOM 702 C C . ASP A 1 87 ? -2.764 -22.531 8.461 1 97.81 87 ASP A C 1
ATOM 704 O O . ASP A 1 87 ? -2.469 -23.641 8.008 1 97.81 87 ASP A O 1
ATOM 708 N N . VAL A 1 88 ? -2.873 -21.469 7.723 1 98.75 88 VAL A N 1
ATOM 709 C CA . VAL A 1 88 ? -2.832 -21.484 6.266 1 98.75 88 VAL A CA 1
ATOM 710 C C . VAL A 1 88 ? -1.381 -21.469 5.789 1 98.75 88 VAL A C 1
ATOM 712 O O . VAL A 1 88 ? -0.556 -20.719 6.305 1 98.75 88 VAL A O 1
ATOM 715 N N . THR A 1 89 ? -0.992 -22.375 4.879 1 98.81 89 THR A N 1
ATOM 716 C CA . THR A 1 89 ? 0.154 -22.141 4.008 1 98.81 89 THR A CA 1
ATOM 717 C C . THR A 1 89 ? -0.251 -21.312 2.789 1 98.81 89 THR A C 1
ATOM 719 O O . THR A 1 89 ? -1.17 -21.688 2.057 1 98.81 89 THR A O 1
ATOM 722 N N . VAL A 1 90 ? 0.374 -20.172 2.664 1 98.88 90 VAL A N 1
ATOM 723 C CA . VAL A 1 90 ? 0.065 -19.312 1.533 1 98.88 90 VAL A CA 1
ATOM 724 C C . VAL A 1 90 ? 1.188 -19.391 0.5 1 98.88 90 VAL A C 1
ATOM 726 O O . VAL A 1 90 ? 2.365 -19.453 0.858 1 98.88 90 VAL A O 1
ATOM 729 N N . LEU A 1 91 ? 0.849 -19.5 -0.767 1 98.94 91 LEU A N 1
ATOM 730 C CA . LEU A 1 91 ? 1.793 -19.562 -1.878 1 98.94 91 LEU A CA 1
ATOM 731 C C . LEU A 1 91 ? 1.518 -18.453 -2.883 1 98.94 91 LEU A C 1
ATOM 733 O O . LEU A 1 91 ? 0.386 -18.281 -3.346 1 98.94 91 LEU A O 1
ATOM 737 N N . GLY A 1 92 ? 2.508 -17.641 -3.143 1 98.94 92 GLY A N 1
ATOM 738 C CA . GLY A 1 92 ? 2.398 -16.594 -4.145 1 98.94 92 GLY A CA 1
ATOM 739 C C . GLY A 1 92 ? 3.385 -16.75 -5.285 1 98.94 92 GLY A C 1
ATOM 740 O O . GLY A 1 92 ? 4.582 -16.922 -5.059 1 98.94 92 GLY A O 1
ATOM 741 N N . TRP A 1 93 ? 2.836 -16.672 -6.512 1 98.94 93 TRP A N 1
ATOM 742 C CA . TRP A 1 93 ? 3.666 -16.688 -7.711 1 98.94 93 TRP A CA 1
ATOM 743 C C . TRP A 1 93 ? 3.785 -15.281 -8.297 1 98.94 93 TRP A C 1
ATOM 745 O O . TRP A 1 93 ? 2.775 -14.633 -8.578 1 98.94 93 TRP A O 1
ATOM 755 N N . SER A 1 94 ? 5.074 -14.797 -8.523 1 98.69 94 SER A N 1
ATOM 756 C CA . SER A 1 94 ? 5.289 -13.492 -9.133 1 98.69 94 SER A CA 1
ATOM 757 C C . SER A 1 94 ? 4.555 -12.398 -8.367 1 98.69 94 SER A C 1
ATOM 759 O O . SER A 1 94 ? 4.773 -12.211 -7.168 1 98.69 94 SER A O 1
ATOM 761 N N . LEU A 1 95 ? 3.549 -11.781 -8.922 1 98.81 95 LEU A N 1
ATOM 762 C CA . LEU A 1 95 ? 2.744 -10.766 -8.25 1 98.81 95 LEU A CA 1
ATOM 763 C C . LEU A 1 95 ? 2.188 -11.297 -6.934 1 98.81 95 LEU A C 1
ATOM 765 O O . LEU A 1 95 ? 2.012 -10.539 -5.98 1 98.81 95 LEU A O 1
ATOM 769 N N . GLY A 1 96 ? 1.909 -12.547 -6.82 1 98.88 96 GLY A N 1
ATOM 770 C CA . GLY A 1 96 ? 1.397 -13.133 -5.59 1 98.88 96 GLY A CA 1
ATOM 771 C C . GLY A 1 96 ? 2.334 -12.961 -4.41 1 98.88 96 GLY A C 1
ATOM 772 O O . GLY A 1 96 ? 1.896 -12.961 -3.258 1 98.88 96 GLY A O 1
ATOM 773 N N . CYS A 1 97 ? 3.623 -12.867 -4.688 1 98.94 97 CYS A N 1
ATOM 774 C CA . CYS A 1 97 ? 4.602 -12.719 -3.615 1 98.94 97 CYS A CA 1
ATOM 775 C C . CYS A 1 97 ? 4.426 -11.375 -2.906 1 98.94 97 CYS A C 1
ATOM 777 O O . CYS A 1 97 ? 4.234 -11.336 -1.69 1 98.94 97 CYS A O 1
ATOM 779 N N . PRO A 1 98 ? 4.43 -10.242 -3.621 1 98.81 98 PRO A N 1
ATOM 780 C CA . PRO A 1 98 ? 4.234 -8.977 -2.908 1 98.81 98 PRO A CA 1
ATOM 781 C C . PRO A 1 98 ? 2.846 -8.859 -2.285 1 98.81 98 PRO A C 1
ATOM 783 O O . PRO A 1 98 ? 2.67 -8.148 -1.289 1 98.81 98 PRO A O 1
ATOM 786 N N . VAL A 1 99 ? 1.842 -9.547 -2.828 1 98.94 99 VAL A N 1
ATOM 787 C CA . VAL A 1 99 ? 0.552 -9.602 -2.148 1 98.94 99 VAL A CA 1
ATOM 788 C C . VAL A 1 99 ? 0.725 -10.203 -0.757 1 98.94 99 VAL A C 1
ATOM 790 O O . VAL A 1 99 ? 0.218 -9.664 0.229 1 98.94 99 VAL A O 1
ATOM 793 N N . ILE A 1 100 ? 1.477 -11.25 -0.653 1 98.94 100 ILE A N 1
ATOM 794 C CA . ILE A 1 100 ? 1.726 -11.906 0.627 1 98.94 100 ILE A CA 1
ATOM 795 C C . ILE A 1 100 ? 2.633 -11.023 1.486 1 98.94 100 ILE A C 1
ATOM 797 O O . ILE A 1 100 ? 2.422 -10.898 2.695 1 98.94 100 ILE A O 1
ATOM 801 N N . TRP A 1 101 ? 3.713 -10.438 0.848 1 98.88 101 TRP A N 1
ATOM 802 C CA . TRP A 1 101 ? 4.598 -9.555 1.607 1 98.88 101 TRP A CA 1
ATOM 803 C C . TRP A 1 101 ? 3.82 -8.398 2.219 1 98.88 101 TRP A C 1
ATOM 805 O O . TRP A 1 101 ? 4.004 -8.07 3.395 1 98.88 101 TRP A O 1
ATOM 815 N N . SER A 1 102 ? 2.959 -7.809 1.469 1 98.88 102 SER A N 1
ATOM 816 C CA . SER A 1 102 ? 2.125 -6.727 1.977 1 98.88 102 SER A CA 1
ATOM 817 C C . SER A 1 102 ? 1.18 -7.223 3.066 1 98.88 102 SER A C 1
ATOM 819 O O . SER A 1 102 ? 0.939 -6.523 4.051 1 98.88 102 SER A O 1
ATOM 821 N N . TYR A 1 103 ? 0.598 -8.438 2.852 1 98.94 103 TYR A N 1
ATOM 822 C CA . TYR A 1 103 ? -0.22 -9.062 3.885 1 98.94 103 TYR A CA 1
ATOM 823 C C . TYR A 1 103 ? 0.541 -9.156 5.203 1 98.94 103 TYR A C 1
ATOM 825 O O . TYR A 1 103 ? 0.022 -8.773 6.254 1 98.94 103 TYR A O 1
ATOM 833 N N . LEU A 1 104 ? 1.723 -9.617 5.168 1 98.81 104 LEU A N 1
ATOM 834 C CA . LEU A 1 104 ? 2.549 -9.797 6.355 1 98.81 104 LEU A CA 1
ATOM 835 C C . LEU A 1 104 ? 2.879 -8.445 6.988 1 98.81 104 LEU A C 1
ATOM 837 O O . LEU A 1 104 ? 2.91 -8.32 8.219 1 98.81 104 LEU A O 1
ATOM 841 N N . GLU A 1 105 ? 3.123 -7.453 6.156 1 98.69 105 GLU A N 1
ATOM 842 C CA . GLU A 1 105 ? 3.424 -6.121 6.664 1 98.69 105 GLU A CA 1
ATOM 843 C C . GLU A 1 105 ? 2.223 -5.523 7.391 1 98.69 105 GLU A C 1
ATOM 845 O O . GLU A 1 105 ? 2.373 -4.895 8.438 1 98.69 105 GLU A O 1
ATOM 850 N N . LEU A 1 106 ? 1.052 -5.758 6.891 1 98.69 106 LEU A N 1
ATOM 851 C CA . LEU A 1 106 ? -0.141 -5.07 7.379 1 98.69 106 LEU A CA 1
ATOM 852 C C . LEU A 1 106 ? -0.81 -5.867 8.492 1 98.69 106 LEU A C 1
ATOM 854 O O . LEU A 1 106 ? -1.355 -5.289 9.438 1 98.69 106 LEU A O 1
ATOM 858 N N . PHE A 1 107 ? -0.77 -7.242 8.383 1 98.56 107 PHE A N 1
ATOM 859 C CA . PHE A 1 107 ? -1.616 -8.055 9.25 1 98.56 107 PHE A CA 1
ATOM 860 C C . PHE A 1 107 ? -0.783 -9.062 10.031 1 98.56 107 PHE A C 1
ATOM 862 O O . PHE A 1 107 ? -1.315 -9.82 10.844 1 98.56 107 PHE A O 1
ATOM 869 N N . GLY A 1 108 ? 0.536 -9.031 9.836 1 98.06 108 GLY A N 1
ATOM 870 C CA . GLY A 1 108 ? 1.385 -10.023 10.484 1 98.06 108 GLY A CA 1
ATOM 871 C C . GLY A 1 108 ? 1.105 -11.438 10.023 1 98.06 108 GLY A C 1
ATOM 872 O O . GLY A 1 108 ? 0.762 -11.664 8.859 1 98.06 108 GLY A O 1
ATOM 873 N N . ASN A 1 109 ? 1.327 -12.344 10.914 1 98.12 109 ASN A N 1
ATOM 874 C CA . ASN A 1 109 ? 1.174 -13.75 10.562 1 98.12 109 ASN A CA 1
ATOM 875 C C . ASN A 1 109 ? -0.248 -14.242 10.82 1 98.12 109 ASN A C 1
ATOM 877 O O . ASN A 1 109 ? -0.495 -15.445 10.867 1 98.12 109 ASN A O 1
ATOM 881 N N . GLU A 1 110 ? -1.174 -13.266 11 1 97.81 110 GLU A N 1
ATOM 882 C CA . GLU A 1 110 ? -2.535 -13.656 11.352 1 97.81 110 GLU A CA 1
ATOM 883 C C . GLU A 1 110 ? -3.09 -14.672 10.359 1 97.81 110 GLU A C 1
ATOM 885 O O . GLU A 1 110 ? -3.115 -14.43 9.148 1 97.81 110 GLU A O 1
ATOM 890 N N . ARG A 1 111 ? -3.455 -15.875 10.805 1 98.5 111 ARG A N 1
ATOM 891 C CA . ARG A 1 111 ? -4.113 -16.969 10.102 1 98.5 111 ARG A CA 1
ATOM 892 C C . 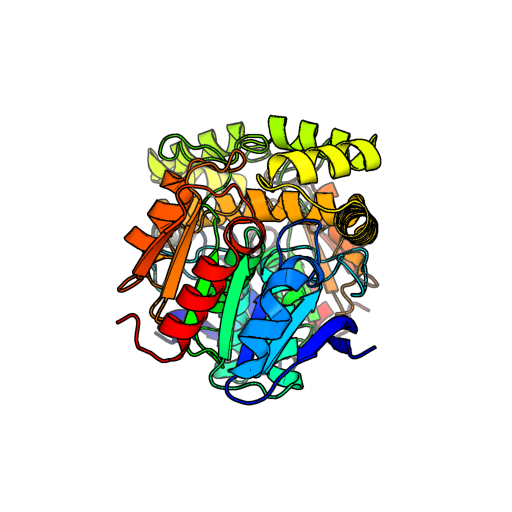ARG A 1 111 ? -3.121 -17.75 9.242 1 98.5 111 ARG A C 1
ATOM 894 O O . ARG A 1 111 ? -3.477 -18.766 8.633 1 98.5 111 ARG A O 1
ATOM 901 N N . LEU A 1 112 ? -1.888 -17.344 9.219 1 98.56 112 LEU A N 1
ATOM 902 C CA . LEU A 1 112 ? -0.885 -17.969 8.367 1 98.56 112 LEU A CA 1
ATOM 903 C C . LEU A 1 112 ? 0.045 -18.859 9.188 1 98.56 112 LEU A C 1
ATOM 905 O O . LEU A 1 112 ? 0.411 -18.5 10.312 1 98.56 112 LEU A O 1
ATOM 909 N N . ARG A 1 113 ? 0.417 -19.953 8.586 1 97.69 113 ARG A N 1
ATOM 910 C CA . ARG A 1 113 ? 1.359 -20.875 9.195 1 97.69 113 ARG A CA 1
ATOM 911 C C . ARG A 1 113 ? 2.697 -20.875 8.469 1 97.69 113 ARG A C 1
ATOM 913 O O . ARG A 1 113 ? 3.754 -20.984 9.094 1 97.69 113 ARG A O 1
ATOM 920 N N . LYS A 1 114 ? 2.684 -20.906 7.164 1 98.12 114 LYS A N 1
ATOM 921 C CA . LYS A 1 114 ? 3.852 -20.938 6.289 1 98.12 114 LYS A CA 1
ATOM 922 C C . LYS A 1 114 ? 3.625 -20.094 5.035 1 98.12 114 LYS A C 1
ATOM 924 O O . LYS A 1 114 ? 2.484 -19.766 4.699 1 98.12 114 LYS A O 1
ATOM 929 N N . ALA A 1 115 ? 4.73 -19.734 4.438 1 98.62 115 ALA A N 1
ATOM 930 C CA . ALA A 1 115 ? 4.641 -19 3.18 1 98.62 115 ALA A CA 1
ATOM 931 C C . ALA A 1 115 ? 5.582 -19.594 2.131 1 98.62 115 ALA A C 1
ATOM 933 O O . ALA A 1 115 ? 6.703 -19.984 2.451 1 98.62 115 ALA A O 1
ATOM 934 N N . ILE A 1 116 ? 5.117 -19.641 0.91 1 98.88 116 ILE A N 1
ATOM 935 C CA . ILE A 1 116 ? 5.91 -20.062 -0.238 1 98.88 116 ILE A CA 1
ATOM 936 C C . ILE A 1 116 ? 5.961 -18.953 -1.275 1 98.88 116 ILE A C 1
ATOM 938 O O . ILE A 1 116 ? 4.922 -18.484 -1.749 1 98.88 116 ILE A O 1
ATOM 942 N N . PHE A 1 117 ? 7.133 -18.5 -1.558 1 98.94 117 PHE A N 1
ATOM 943 C CA . PHE A 1 117 ? 7.348 -17.453 -2.537 1 98.94 117 PHE A CA 1
ATOM 944 C C . PHE A 1 117 ? 7.938 -18.016 -3.824 1 98.94 117 PHE A C 1
ATOM 946 O O . PHE A 1 117 ? 9.039 -18.562 -3.818 1 98.94 117 PHE A O 1
ATOM 953 N N . VAL A 1 118 ? 7.195 -17.844 -4.934 1 98.94 118 VAL A N 1
ATOM 954 C CA . VAL A 1 118 ? 7.582 -18.453 -6.203 1 98.94 118 VAL A CA 1
ATOM 955 C C . VAL A 1 118 ? 8.008 -17.375 -7.191 1 98.94 118 VAL A C 1
ATOM 957 O O . VAL A 1 118 ? 7.168 -16.641 -7.715 1 98.94 118 VAL A O 1
ATOM 960 N N . GLN A 1 119 ? 9.273 -17.219 -7.395 1 98.75 119 GLN A N 1
ATOM 961 C CA . GLN A 1 119 ? 9.93 -16.547 -8.508 1 98.75 119 GLN A CA 1
ATOM 962 C C . GLN A 1 119 ? 9.539 -15.07 -8.562 1 98.75 119 GLN A C 1
ATOM 964 O O . GLN A 1 119 ? 9.086 -14.578 -9.602 1 98.75 119 GLN A O 1
ATOM 969 N N . GLN A 1 120 ? 9.797 -14.281 -7.617 1 98.62 120 GLN A N 1
ATOM 970 C CA . GLN A 1 120 ? 9.609 -12.828 -7.59 1 98.62 120 GLN A CA 1
ATOM 971 C C . GLN A 1 120 ? 10.812 -12.133 -6.953 1 98.62 120 GLN A C 1
ATOM 973 O O . GLN A 1 120 ? 11.289 -12.555 -5.895 1 98.62 120 GLN A O 1
ATOM 978 N N . THR A 1 121 ? 11.359 -11.156 -7.629 1 98.5 121 THR A N 1
ATOM 979 C CA . THR A 1 121 ? 12.406 -10.305 -7.07 1 98.5 121 THR A CA 1
ATOM 980 C C . THR A 1 121 ? 11.836 -9.367 -6.008 1 98.5 121 THR A C 1
ATOM 982 O O . THR A 1 121 ? 10.641 -9.055 -6.023 1 98.5 121 THR A O 1
ATOM 985 N N . PRO A 1 122 ? 12.656 -8.938 -5.039 1 98.44 122 PRO A N 1
ATOM 986 C CA . PRO A 1 122 ? 12.156 -8.008 -4.02 1 98.44 122 PRO A CA 1
ATOM 987 C C . PRO A 1 122 ? 11.953 -6.594 -4.555 1 98.44 122 PRO A C 1
ATOM 989 O O . PRO A 1 122 ? 11.32 -5.766 -3.902 1 98.44 122 PRO A O 1
ATOM 992 N N . ARG A 1 123 ? 12.516 -6.297 -5.68 1 97.75 123 ARG A N 1
ATOM 993 C CA . ARG A 1 123 ? 12.414 -5.008 -6.355 1 97.75 123 ARG A CA 1
ATOM 994 C C . ARG A 1 123 ? 12.453 -5.18 -7.871 1 97.75 123 ARG A C 1
ATOM 996 O O . ARG A 1 123 ? 13.391 -5.77 -8.406 1 97.75 123 ARG A O 1
ATOM 1003 N N . GLN A 1 124 ? 11.461 -4.602 -8.523 1 97.56 124 GLN A N 1
ATOM 1004 C CA . GLN A 1 124 ? 11.375 -4.816 -9.961 1 97.56 124 GLN A CA 1
ATOM 1005 C C . GLN A 1 124 ? 12.195 -3.779 -10.719 1 97.56 124 GLN A C 1
ATOM 1007 O O . GLN A 1 124 ? 12.711 -4.059 -11.805 1 97.56 124 GLN A O 1
ATOM 1012 N N . TYR A 1 125 ? 12.297 -2.555 -10.188 1 96 125 TYR A N 1
ATOM 1013 C CA . TYR A 1 125 ? 13 -1.484 -10.891 1 96 125 TYR A CA 1
ATOM 1014 C C . TYR A 1 125 ? 14.492 -1.535 -10.594 1 96 125 TYR A C 1
ATOM 1016 O O . TYR A 1 125 ? 14.906 -1.879 -9.484 1 96 125 TYR A O 1
ATOM 1024 N N . TYR A 1 126 ? 15.242 -1.147 -11.547 1 94.19 126 TYR A N 1
ATOM 1025 C CA . TYR A 1 126 ? 16.672 -0.938 -11.359 1 94.19 126 TYR A CA 1
ATOM 1026 C C . TYR A 1 126 ? 16.938 0.197 -10.383 1 94.19 126 TYR A C 1
ATOM 1028 O O . TYR A 1 126 ? 16.125 1.104 -10.234 1 94.19 126 TYR A O 1
ATOM 1036 N N . ASP A 1 127 ? 17.969 0.093 -9.695 1 90.06 127 ASP A N 1
ATOM 1037 C CA . ASP A 1 127 ? 18.547 1.156 -8.883 1 90.06 127 ASP A CA 1
ATOM 1038 C C . ASP A 1 127 ? 20.062 1.054 -8.844 1 90.06 127 ASP A C 1
ATOM 1040 O O . ASP A 1 127 ? 20.641 0.091 -9.352 1 90.06 127 ASP A O 1
ATOM 1044 N N . PHE A 1 128 ? 20.734 2.068 -8.328 1 88.06 128 PHE A N 1
ATOM 1045 C CA . PHE A 1 128 ? 22.203 2.061 -8.25 1 88.06 128 PHE A CA 1
ATOM 1046 C C . PHE A 1 128 ? 22.688 0.84 -7.477 1 88.06 128 PHE A C 1
ATOM 1048 O O . PHE A 1 128 ? 23.719 0.262 -7.812 1 88.06 128 PHE A O 1
ATOM 1055 N N . ASP A 1 129 ? 21.906 0.446 -6.512 1 92.31 129 ASP A N 1
ATOM 1056 C CA . ASP A 1 129 ? 22.328 -0.645 -5.645 1 92.31 129 ASP A CA 1
ATOM 1057 C C . ASP A 1 129 ? 21.516 -1.912 -5.91 1 92.31 129 ASP A C 1
ATOM 1059 O O . ASP A 1 129 ? 21.484 -2.816 -5.074 1 92.31 129 ASP A O 1
ATOM 1063 N N . TRP A 1 130 ? 20.828 -1.976 -7.047 1 96.56 130 TRP A N 1
ATOM 1064 C CA . TRP A 1 130 ? 20 -3.133 -7.375 1 96.56 130 TRP A CA 1
ATOM 1065 C C . TRP A 1 130 ? 20 -3.387 -8.875 1 96.56 130 TRP A C 1
ATOM 1067 O O . TRP A 1 130 ? 19.406 -2.611 -9.641 1 96.56 130 TRP A O 1
ATOM 1077 N N . LYS A 1 131 ? 20.5 -4.547 -9.289 1 95.44 131 LYS A N 1
ATOM 1078 C CA . LYS A 1 131 ? 20.672 -4.793 -10.719 1 95.44 131 LYS A CA 1
ATOM 1079 C C . LYS A 1 131 ? 19.766 -5.93 -11.188 1 95.44 131 LYS A C 1
ATOM 1081 O O . LYS A 1 131 ? 19.641 -6.164 -12.391 1 95.44 131 LYS A O 1
ATOM 1086 N N . TYR A 1 132 ? 19.156 -6.711 -10.227 1 97 132 TYR A N 1
ATOM 1087 C CA . TYR A 1 132 ? 18.328 -7.852 -10.594 1 97 132 TYR A CA 1
ATOM 1088 C C . TYR A 1 132 ? 16.875 -7.418 -10.805 1 97 132 TYR A C 1
ATOM 1090 O O . TYR A 1 132 ? 15.961 -7.973 -10.203 1 97 132 TYR A O 1
ATOM 1098 N N . ALA A 1 133 ? 16.719 -6.426 -11.711 1 96.56 133 ALA A N 1
ATOM 1099 C CA . ALA A 1 133 ? 15.43 -5.809 -12.031 1 96.56 133 ALA A CA 1
ATOM 1100 C C . ALA A 1 133 ? 14.641 -6.664 -13.023 1 96.56 133 ALA A C 1
ATOM 1102 O O . ALA A 1 133 ? 15.164 -7.652 -13.547 1 96.56 133 ALA A O 1
ATOM 1103 N N . HIS A 1 134 ? 13.359 -6.336 -13.172 1 97.44 134 HIS A N 1
ATOM 1104 C CA . HIS A 1 134 ? 12.539 -6.918 -14.227 1 97.44 134 HIS A CA 1
ATOM 1105 C C . HIS A 1 134 ? 13.188 -6.734 -15.594 1 97.44 134 HIS A C 1
ATOM 1107 O O . HIS A 1 134 ? 13.758 -5.68 -15.875 1 97.44 134 HIS A O 1
ATOM 1113 N N . ALA A 1 135 ? 13.086 -7.719 -16.469 1 95.44 135 ALA A N 1
ATOM 1114 C CA . ALA A 1 135 ? 13.82 -7.711 -17.734 1 95.44 135 ALA A CA 1
ATOM 1115 C C . ALA A 1 135 ? 13.234 -6.68 -18.688 1 95.44 135 ALA A C 1
ATOM 1117 O O . ALA A 1 135 ? 13.961 -6.125 -19.531 1 95.44 135 ALA A O 1
ATOM 1118 N N . SER A 1 136 ? 11.953 -6.414 -18.562 1 94 136 SER A N 1
ATOM 1119 C CA . SER A 1 136 ? 11.312 -5.582 -19.578 1 94 136 SER A CA 1
ATOM 1120 C C . SER A 1 136 ? 10.57 -4.41 -18.938 1 94 136 SER A C 1
ATOM 1122 O O . SER A 1 136 ? 10.094 -3.52 -19.641 1 94 136 SER A O 1
ATOM 1124 N N . CYS A 1 137 ? 10.352 -4.395 -17.672 1 95.31 137 CYS A N 1
ATOM 1125 C CA . CYS A 1 137 ? 9.695 -3.334 -16.922 1 95.31 137 CYS A CA 1
ATOM 1126 C C . CYS A 1 137 ? 10.555 -2.887 -15.742 1 95.31 137 CYS A C 1
ATOM 1128 O O . CYS A 1 137 ? 10.172 -3.068 -14.586 1 95.31 137 CYS A O 1
ATOM 1130 N N . TYR A 1 138 ? 11.695 -2.232 -16.094 1 95.12 138 TYR A N 1
ATOM 1131 C CA . TYR A 1 138 ? 12.734 -2.033 -15.086 1 95.12 138 TYR A CA 1
ATOM 1132 C C . TYR A 1 138 ? 12.875 -0.556 -14.734 1 95.12 138 TYR A C 1
ATOM 1134 O O . TYR A 1 138 ? 13.734 -0.181 -13.938 1 95.12 138 TYR A O 1
ATOM 1142 N N . ASP A 1 139 ? 12.062 0.302 -15.367 1 92.75 139 ASP A N 1
ATOM 1143 C CA . ASP A 1 139 ? 12 1.727 -15.062 1 92.75 139 ASP A CA 1
ATOM 1144 C C . ASP A 1 139 ? 10.734 2.355 -15.648 1 92.75 139 ASP A C 1
ATOM 1146 O O . ASP A 1 139 ? 9.898 1.657 -16.219 1 92.75 139 ASP A O 1
ATOM 1150 N N . ASP A 1 140 ? 10.562 3.656 -15.453 1 90.81 140 ASP A N 1
ATOM 1151 C CA . ASP A 1 140 ? 9.344 4.332 -15.883 1 90.81 140 ASP A CA 1
ATOM 1152 C C . ASP A 1 140 ? 9.203 4.289 -17.406 1 90.81 140 ASP A C 1
ATOM 1154 O O . ASP A 1 140 ? 8.094 4.141 -17.922 1 90.81 140 ASP A O 1
ATOM 1158 N N . ALA A 1 141 ? 10.305 4.473 -18.078 1 92.19 141 ALA A N 1
ATOM 1159 C CA . ALA A 1 141 ? 10.258 4.469 -19.547 1 92.19 141 ALA A CA 1
ATOM 1160 C C . ALA A 1 141 ? 9.82 3.104 -20.078 1 92.19 141 ALA A C 1
ATOM 1162 O O . ALA A 1 141 ? 8.977 3.018 -20.953 1 92.19 141 ALA A O 1
ATOM 1163 N N . SER A 1 142 ? 10.453 2.049 -19.562 1 95.06 142 SER A N 1
ATOM 1164 C CA . SER A 1 142 ? 10.094 0.705 -20 1 95.06 142 SER A CA 1
ATOM 1165 C C . SER A 1 142 ? 8.672 0.347 -19.578 1 95.06 142 SER A C 1
ATOM 1167 O O . SER A 1 142 ? 7.98 -0.401 -20.266 1 95.06 142 SER A O 1
ATOM 1169 N N . PHE A 1 143 ? 8.211 0.859 -18.422 1 95.06 143 PHE A N 1
ATOM 1170 C CA . PHE A 1 143 ? 6.824 0.673 -18.016 1 95.06 143 PHE A CA 1
ATOM 1171 C C . PHE A 1 143 ? 5.871 1.287 -19.031 1 95.06 143 PHE A C 1
ATOM 1173 O O . PHE A 1 143 ? 4.852 0.685 -19.375 1 95.06 143 PHE A O 1
ATOM 1180 N N . GLN A 1 144 ? 6.16 2.482 -19.5 1 94 144 GLN A N 1
ATOM 1181 C CA . GLN A 1 144 ? 5.305 3.131 -20.484 1 94 144 GLN A CA 1
ATOM 1182 C C . GLN A 1 144 ? 5.23 2.314 -21.766 1 94 144 GLN A C 1
ATOM 1184 O O . GLN A 1 144 ? 4.18 2.25 -22.406 1 94 144 GLN A O 1
ATOM 1189 N N . TYR A 1 145 ? 6.344 1.729 -22.125 1 95.62 145 TYR A N 1
ATOM 1190 C CA . TYR A 1 145 ? 6.359 0.869 -23.297 1 95.62 145 TYR A CA 1
ATOM 1191 C C . TYR A 1 145 ? 5.469 -0.351 -23.094 1 95.62 145 TYR A C 1
ATOM 1193 O O . TYR A 1 145 ? 4.664 -0.691 -23.969 1 95.62 145 TYR A O 1
ATOM 1201 N N . MET A 1 146 ? 5.637 -1.034 -22 1 95.81 146 MET A N 1
ATOM 1202 C CA . MET A 1 146 ? 4.797 -2.18 -21.656 1 95.81 146 MET A CA 1
ATOM 1203 C C . MET A 1 146 ? 3.322 -1.787 -21.656 1 95.81 146 MET A C 1
ATOM 1205 O O . MET A 1 146 ? 2.479 -2.51 -22.188 1 95.81 146 MET A O 1
ATOM 1209 N N . LYS A 1 147 ? 3.033 -0.629 -21.031 1 96 147 LYS A N 1
ATOM 1210 C CA . LYS A 1 147 ? 1.679 -0.089 -20.969 1 96 147 LYS A CA 1
ATOM 1211 C C . LYS A 1 147 ? 1.079 0.035 -22.375 1 96 147 LYS A C 1
ATOM 1213 O O . LYS A 1 147 ? -0.059 -0.379 -22.609 1 96 147 LYS A O 1
ATOM 1218 N N . ALA A 1 148 ? 1.798 0.53 -23.281 1 96.19 148 ALA A N 1
ATOM 1219 C CA . ALA A 1 148 ? 1.34 0.691 -24.656 1 96.19 148 ALA A CA 1
ATOM 1220 C C . ALA A 1 148 ? 1.048 -0.663 -25.297 1 96.19 148 ALA A C 1
ATOM 1222 O O . ALA A 1 148 ? 0.046 -0.821 -26 1 96.19 148 ALA A O 1
ATOM 1223 N N . GLN A 1 149 ? 1.938 -1.607 -25.078 1 96 149 GLN A N 1
ATOM 1224 C CA . GLN A 1 149 ? 1.743 -2.941 -25.625 1 96 149 GLN A CA 1
ATOM 1225 C C . GLN A 1 149 ? 0.468 -3.584 -25.094 1 96 149 GLN A C 1
ATOM 1227 O O . GLN A 1 149 ? -0.302 -4.176 -25.844 1 96 149 GLN A O 1
ATOM 1232 N N . VAL A 1 150 ? 0.264 -3.463 -23.781 1 96.56 150 VAL A N 1
ATOM 1233 C CA . VAL A 1 150 ? -0.887 -4.062 -23.109 1 96.56 150 VAL A CA 1
ATOM 1234 C C . VAL A 1 150 ? -2.174 -3.428 -23.625 1 96.56 150 VAL A C 1
ATOM 1236 O O . VAL A 1 150 ? -3.182 -4.113 -23.828 1 96.56 150 VAL A O 1
ATOM 1239 N N . GLN A 1 151 ? -2.15 -2.158 -23.891 1 96.06 151 GLN A N 1
ATOM 1240 C CA . GLN A 1 151 ? -3.365 -1.415 -24.203 1 96.06 151 GLN A CA 1
ATOM 1241 C C . GLN A 1 151 ? -3.666 -1.47 -25.703 1 96.06 151 GLN A C 1
ATOM 1243 O O . GLN A 1 151 ? -4.828 -1.524 -26.109 1 96.06 151 GLN A O 1
ATOM 1248 N N . LEU A 1 152 ? -2.652 -1.531 -26.547 1 95.69 152 LEU A N 1
ATOM 1249 C CA . LEU A 1 152 ? -2.859 -1.344 -27.984 1 95.69 152 LEU A CA 1
ATOM 1250 C C . LEU A 1 152 ? -2.828 -2.682 -28.719 1 95.69 152 LEU A C 1
ATOM 1252 O O . LEU A 1 152 ? -3.359 -2.799 -29.828 1 95.69 152 LEU A O 1
ATOM 1256 N N . ASP A 1 153 ? -2.174 -3.729 -28.156 1 95.88 153 ASP A N 1
ATOM 1257 C CA . ASP A 1 153 ? -2.062 -5.039 -28.797 1 95.88 153 ASP A CA 1
ATOM 1258 C C . ASP A 1 153 ? -2.1 -6.156 -27.75 1 95.88 153 ASP A C 1
ATOM 1260 O O . ASP A 1 153 ? -1.19 -6.988 -27.688 1 95.88 153 ASP A O 1
ATOM 1264 N N . THR A 1 154 ? -3.211 -6.227 -27.094 1 96.25 154 THR A N 1
ATOM 1265 C CA . THR A 1 154 ? -3.385 -7.117 -25.953 1 96.25 154 THR A CA 1
ATOM 1266 C C . THR A 1 154 ? -3.197 -8.57 -26.375 1 96.25 154 THR A C 1
ATOM 1268 O O . THR A 1 154 ? -2.531 -9.344 -25.672 1 96.25 154 THR A O 1
ATOM 1271 N N . ALA A 1 155 ? -3.758 -8.984 -27.5 1 95.81 155 ALA A N 1
ATOM 1272 C CA . ALA A 1 155 ? -3.699 -10.367 -27.953 1 95.81 155 ALA A CA 1
ATOM 1273 C C . ALA A 1 155 ? -2.256 -10.805 -28.188 1 95.81 155 ALA A C 1
ATOM 1275 O O . ALA A 1 155 ? -1.85 -11.891 -27.75 1 95.81 155 ALA A O 1
ATOM 1276 N N . HIS A 1 156 ? -1.549 -10 -28.891 1 96.56 156 HIS A N 1
ATOM 1277 C CA . HIS A 1 156 ? -0.151 -10.32 -29.156 1 96.56 156 HIS A CA 1
ATOM 1278 C C . HIS A 1 156 ? 0.667 -10.312 -27.859 1 96.56 156 HIS A C 1
ATOM 1280 O O . HIS A 1 156 ? 1.543 -11.164 -27.672 1 96.56 156 HIS A O 1
ATOM 1286 N N . PHE A 1 157 ? 0.424 -9.352 -27.031 1 97.5 157 PHE A N 1
ATOM 1287 C CA . PHE A 1 157 ? 1.097 -9.281 -25.75 1 97.5 157 PHE A CA 1
ATOM 1288 C C . PHE A 1 157 ? 0.879 -10.57 -24.953 1 97.5 157 PHE A C 1
ATOM 1290 O O . PHE A 1 157 ? 1.824 -11.125 -24.391 1 97.5 157 PHE A O 1
ATOM 1297 N N . ASN A 1 158 ? -0.355 -11.062 -24.922 1 98.06 158 ASN A N 1
ATOM 1298 C CA . ASN A 1 158 ? -0.694 -12.281 -24.188 1 98.06 158 ASN A CA 1
ATOM 1299 C C . ASN A 1 158 ? 0.056 -13.492 -24.734 1 98.06 158 ASN A C 1
ATOM 1301 O O . ASN A 1 158 ? 0.602 -14.281 -23.969 1 98.06 158 ASN A O 1
ATOM 1305 N N . GLN A 1 159 ? 0.062 -13.609 -26.031 1 97.38 159 GLN A N 1
ATOM 1306 C CA . GLN A 1 159 ? 0.771 -14.719 -26.672 1 97.38 159 GLN A CA 1
ATOM 1307 C C . GLN A 1 159 ? 2.256 -14.688 -26.328 1 97.38 159 GLN A C 1
ATOM 1309 O O . GLN A 1 159 ? 2.842 -15.719 -25.984 1 97.38 159 GLN A O 1
ATOM 1314 N N . ASN A 1 160 ? 2.803 -13.531 -26.438 1 96.62 160 ASN A N 1
ATOM 1315 C CA . ASN A 1 160 ? 4.219 -13.375 -26.125 1 96.62 160 ASN A CA 1
ATOM 1316 C C . ASN A 1 160 ? 4.508 -13.68 -24.656 1 96.62 160 ASN A C 1
ATOM 1318 O O . ASN A 1 160 ? 5.559 -14.234 -24.328 1 96.62 160 ASN A O 1
ATOM 1322 N N . GLN A 1 161 ? 3.631 -13.258 -23.797 1 97 161 GLN A N 1
ATOM 1323 C CA . GLN A 1 161 ? 3.805 -13.531 -22.375 1 97 161 GLN A CA 1
ATOM 1324 C C . GLN A 1 161 ? 3.811 -15.031 -22.109 1 97 161 GLN A C 1
ATOM 1326 O O . GLN A 1 161 ? 4.66 -15.531 -21.359 1 97 161 GLN A O 1
ATOM 1331 N N . ILE A 1 162 ? 2.891 -15.773 -22.672 1 97.69 162 ILE A N 1
ATOM 1332 C CA . ILE A 1 162 ? 2.85 -17.219 -22.5 1 97.69 162 ILE A CA 1
ATOM 1333 C C . ILE A 1 162 ? 4.156 -17.828 -23 1 97.69 162 ILE A C 1
ATOM 1335 O O . ILE A 1 162 ? 4.738 -18.703 -22.328 1 97.69 162 ILE A O 1
ATOM 1339 N N . ASN A 1 163 ? 4.656 -17.359 -24.125 1 96.19 163 ASN A N 1
ATOM 1340 C CA . ASN A 1 163 ? 5.887 -17.875 -24.719 1 96.19 163 ASN A CA 1
ATOM 1341 C C . ASN A 1 163 ? 7.094 -17.594 -23.844 1 96.19 163 ASN A C 1
ATOM 1343 O O . ASN A 1 163 ? 8.078 -18.328 -23.859 1 96.19 163 ASN A O 1
ATOM 1347 N N . THR A 1 164 ? 6.996 -16.578 -23.078 1 96.44 164 THR A N 1
ATOM 1348 C CA . THR A 1 164 ? 8.133 -16.109 -22.281 1 96.44 164 THR A CA 1
ATOM 1349 C C . THR A 1 164 ? 8.148 -16.812 -20.922 1 96.44 164 THR A C 1
ATOM 1351 O O . THR A 1 164 ? 9.219 -17.141 -20.406 1 96.44 164 THR A O 1
ATOM 1354 N N . ILE A 1 165 ? 6.984 -17.109 -20.375 1 98 165 ILE A N 1
ATOM 1355 C CA . ILE A 1 165 ? 6.957 -17.516 -18.969 1 98 165 ILE A CA 1
ATOM 1356 C C . ILE A 1 165 ? 6.961 -19.031 -18.859 1 98 165 ILE A C 1
ATOM 1358 O O . ILE A 1 165 ? 7.172 -19.594 -17.781 1 98 165 ILE A O 1
ATOM 1362 N N . ILE A 1 166 ? 6.746 -19.766 -19.906 1 97.94 166 ILE A N 1
ATOM 1363 C CA . ILE A 1 166 ? 6.66 -21.219 -19.891 1 97.94 166 ILE A CA 1
ATOM 1364 C C . ILE A 1 166 ? 7.664 -21.797 -20.891 1 97.94 166 ILE A C 1
ATOM 1366 O O . ILE A 1 166 ? 7.695 -21.406 -22.047 1 97.94 166 ILE A O 1
ATOM 1370 N N . SER A 1 167 ? 8.422 -22.797 -20.422 1 96.56 167 SER A N 1
ATOM 1371 C CA . SER A 1 167 ? 9.469 -23.359 -21.25 1 96.56 167 SER A CA 1
ATOM 1372 C C . SER A 1 167 ? 9.07 -24.719 -21.812 1 96.56 167 SER A C 1
ATOM 1374 O O . SER A 1 167 ? 9.711 -25.234 -22.719 1 96.56 167 SER A O 1
ATOM 1376 N N . THR A 1 168 ? 8.055 -25.312 -21.281 1 95 168 THR A N 1
ATOM 1377 C CA . THR A 1 168 ? 7.602 -26.625 -21.75 1 95 168 THR A CA 1
ATOM 1378 C C . THR A 1 168 ? 6.523 -26.453 -22.828 1 95 168 THR A C 1
ATOM 1380 O O . THR A 1 168 ? 5.914 -25.391 -22.938 1 95 168 THR A O 1
ATOM 1383 N N . ASP A 1 169 ? 6.293 -27.531 -23.578 1 93.5 169 ASP A N 1
ATOM 1384 C CA . ASP A 1 169 ? 5.258 -27.516 -24.609 1 93.5 169 ASP A CA 1
ATOM 1385 C C . ASP A 1 169 ? 3.865 -27.609 -23.984 1 93.5 169 ASP A C 1
ATOM 1387 O O . ASP A 1 169 ? 3.627 -28.438 -23.109 1 93.5 169 ASP A O 1
ATOM 1391 N N . LEU A 1 170 ? 3.027 -26.672 -24.391 1 96.12 170 LEU A N 1
ATOM 1392 C CA . LEU A 1 170 ? 1.627 -26.703 -23.984 1 96.12 170 LEU A CA 1
ATOM 1393 C C . LEU A 1 170 ? 0.759 -27.328 -25.078 1 96.12 170 LEU A C 1
ATOM 1395 O O . LEU A 1 170 ? 0.993 -27.125 -26.266 1 96.12 170 LEU A O 1
ATOM 1399 N N . SER A 1 171 ? -0.186 -28.172 -24.625 1 96.94 171 SER A N 1
ATOM 1400 C CA . SER A 1 171 ? -1.212 -28.562 -25.594 1 96.94 171 SER A CA 1
ATOM 1401 C C . SER A 1 171 ? -1.998 -27.359 -26.078 1 96.94 171 SER A C 1
ATOM 1403 O O . SER A 1 171 ? -2.037 -26.312 -25.422 1 96.94 171 SER A O 1
ATOM 1405 N N . LYS A 1 172 ? -2.549 -27.5 -27.266 1 97.5 172 LYS A N 1
ATOM 1406 C CA . LYS A 1 172 ? -3.385 -26.438 -27.797 1 97.5 172 LYS A CA 1
ATOM 1407 C C . LYS A 1 172 ? -4.508 -26.078 -26.844 1 97.5 172 LYS A C 1
ATOM 1409 O O . LYS A 1 172 ? -4.801 -24.891 -26.625 1 97.5 172 LYS A O 1
ATOM 1414 N N . LYS A 1 173 ? -5.066 -27.062 -26.266 1 97.69 173 LYS A N 1
ATOM 1415 C CA . LYS A 1 173 ? -6.172 -26.859 -25.328 1 97.69 173 LYS A CA 1
ATOM 1416 C C . LYS A 1 173 ? -5.719 -26.047 -24.109 1 97.69 173 LYS A C 1
ATOM 1418 O O . LYS A 1 173 ? -6.414 -25.125 -23.688 1 97.69 173 LYS A O 1
ATOM 1423 N N . GLU A 1 174 ? -4.629 -26.406 -23.609 1 97.06 174 GLU A N 1
ATOM 1424 C CA . GLU A 1 174 ? -4.098 -25.719 -22.438 1 97.06 174 GLU A CA 1
ATOM 1425 C C . GLU A 1 174 ? -3.719 -24.281 -22.766 1 97.06 174 GLU A C 1
ATOM 1427 O O . GLU A 1 174 ? -3.994 -23.359 -21.984 1 97.06 174 GLU A O 1
ATOM 1432 N N . ARG A 1 175 ? -3.057 -24.109 -23.875 1 97.56 175 ARG A N 1
ATOM 1433 C CA . ARG A 1 175 ? -2.664 -22.781 -24.312 1 97.56 175 ARG A CA 1
ATOM 1434 C C . ARG A 1 175 ? -3.885 -21.891 -24.516 1 97.56 175 ARG A C 1
ATOM 1436 O O . ARG A 1 175 ? -3.898 -20.734 -24.078 1 97.56 175 ARG A O 1
ATOM 1443 N N . ASP A 1 176 ? -4.883 -22.422 -25.156 1 98.06 176 ASP A N 1
ATOM 1444 C CA . ASP A 1 176 ? -6.109 -21.672 -25.406 1 98.06 176 ASP A CA 1
ATOM 1445 C C . ASP A 1 176 ? -6.789 -21.297 -24.078 1 98.06 176 ASP A C 1
ATOM 1447 O O . ASP A 1 176 ? -7.309 -20.188 -23.938 1 98.06 176 ASP A O 1
ATOM 1451 N N . MET A 1 177 ? -6.789 -22.234 -23.172 1 97.88 177 MET A N 1
ATOM 1452 C CA . MET A 1 177 ? -7.359 -21.953 -21.859 1 97.88 177 MET A CA 1
ATOM 1453 C C . MET A 1 177 ? -6.617 -20.812 -21.172 1 97.88 177 MET A C 1
ATOM 1455 O O . MET A 1 177 ? -7.242 -19.906 -20.625 1 97.88 177 MET A O 1
ATOM 1459 N N . MET A 1 178 ? -5.316 -20.812 -21.203 1 98.25 178 MET A N 1
ATOM 1460 C CA . MET A 1 178 ? -4.5 -19.797 -20.562 1 98.25 178 MET A CA 1
ATOM 1461 C C . MET A 1 178 ? -4.738 -18.422 -21.203 1 98.25 178 MET A C 1
ATOM 1463 O O . MET A 1 178 ? -4.906 -17.422 -20.5 1 98.25 178 MET A O 1
ATOM 1467 N N . LEU A 1 179 ? -4.754 -18.406 -22.516 1 98.44 179 LEU A N 1
ATOM 1468 C CA . LEU A 1 179 ? -5 -17.156 -23.219 1 98.44 179 LEU A CA 1
ATOM 1469 C C . LEU A 1 179 ? -6.383 -16.609 -22.891 1 98.44 179 LEU A C 1
ATOM 1471 O O . LEU A 1 179 ? -6.551 -15.406 -22.719 1 98.44 179 LEU A O 1
ATOM 1475 N N . THR A 1 180 ? -7.359 -17.5 -22.812 1 98.25 180 THR A N 1
ATOM 1476 C CA . THR A 1 180 ? -8.719 -17.109 -22.453 1 98.25 180 THR A CA 1
ATOM 1477 C C . THR A 1 180 ? -8.75 -16.5 -21.047 1 98.25 180 THR A C 1
ATOM 1479 O O . THR A 1 180 ? -9.43 -15.5 -20.828 1 98.25 180 THR A O 1
ATOM 1482 N N . GLU A 1 181 ? -8.07 -17.109 -20.109 1 98.31 181 GLU A N 1
ATOM 1483 C CA . GLU A 1 181 ? -7.992 -16.578 -18.75 1 98.31 181 GLU A CA 1
ATOM 1484 C C . GLU A 1 181 ? -7.344 -15.195 -18.734 1 98.31 181 GLU A C 1
ATOM 1486 O O . GLU A 1 181 ? -7.797 -14.305 -18 1 98.31 181 GLU A O 1
ATOM 1491 N N . MET A 1 182 ? -6.277 -15.008 -19.5 1 98.62 182 MET A N 1
ATOM 1492 C CA . MET A 1 182 ? -5.57 -13.727 -19.562 1 98.62 182 MET A CA 1
ATOM 1493 C C . MET A 1 182 ? -6.477 -12.633 -20.109 1 98.62 182 MET A C 1
ATOM 1495 O O . MET A 1 182 ? -6.391 -11.477 -19.688 1 98.62 182 MET A O 1
ATOM 1499 N N . GLU A 1 183 ? -7.344 -12.992 -20.984 1 98.06 183 GLU A N 1
ATOM 1500 C CA . GLU A 1 183 ? -8.234 -12.039 -21.625 1 98.06 183 GLU A CA 1
ATOM 1501 C C . GLU A 1 183 ? -9.289 -11.516 -20.656 1 98.06 183 GLU A C 1
ATOM 1503 O O . GLU A 1 183 ? -9.945 -10.508 -20.922 1 98.06 183 GLU A O 1
ATOM 1508 N N . LYS A 1 184 ? -9.469 -12.203 -19.578 1 98.44 184 LYS A N 1
ATOM 1509 C CA . LYS A 1 184 ? -10.477 -11.797 -18.609 1 98.44 184 LYS A CA 1
ATOM 1510 C C . LYS A 1 184 ? -10.016 -10.57 -17.812 1 98.44 184 LYS A C 1
ATOM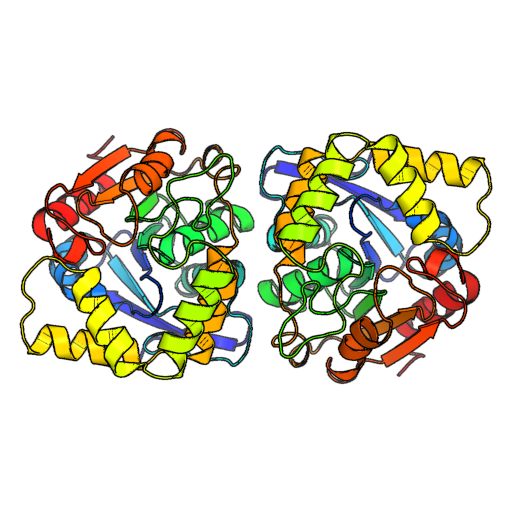 1512 O O . LYS A 1 184 ? -10.82 -9.914 -17.156 1 98.44 184 LYS A O 1
ATOM 1517 N N . THR A 1 185 ? -8.781 -10.203 -17.828 1 98.56 185 THR A N 1
ATOM 1518 C CA . THR A 1 185 ? -8.258 -9.023 -17.141 1 98.56 185 THR A CA 1
ATOM 1519 C C . THR A 1 185 ? -8.219 -7.824 -18.078 1 98.56 185 THR A C 1
ATOM 1521 O O . THR A 1 185 ? -7.43 -7.789 -19.016 1 98.56 185 THR A O 1
ATOM 1524 N N . PRO A 1 186 ? -9.016 -6.82 -17.812 1 98.12 186 PRO A N 1
ATOM 1525 C CA . PRO A 1 186 ? -8.969 -5.641 -18.688 1 98.12 186 PRO A CA 1
ATOM 1526 C C . PRO A 1 186 ? -7.609 -4.949 -18.656 1 98.12 186 PRO A C 1
ATOM 1528 O O . PRO A 1 186 ? -6.961 -4.879 -17.609 1 98.12 186 PRO A O 1
ATOM 1531 N N . PRO A 1 187 ? -7.223 -4.395 -19.828 1 97.94 187 PRO A N 1
ATOM 1532 C CA . PRO A 1 187 ? -5.949 -3.676 -19.906 1 97.94 187 PRO A CA 1
ATOM 1533 C C . PRO A 1 187 ? -5.82 -2.598 -18.828 1 97.94 187 PRO A C 1
ATOM 1535 O O . PRO A 1 187 ? -4.738 -2.408 -18.266 1 97.94 187 PRO A O 1
ATOM 1538 N N . SER A 1 188 ? -6.887 -1.89 -18.5 1 97.25 188 SER A N 1
ATOM 1539 C CA . SER A 1 188 ? -6.848 -0.831 -17.5 1 97.25 188 SER A CA 1
ATOM 1540 C C . SER A 1 188 ? -6.445 -1.378 -16.141 1 97.25 188 SER A C 1
ATOM 1542 O O . SER A 1 188 ? -5.637 -0.769 -15.438 1 97.25 188 SER A O 1
ATOM 1544 N N . ALA A 1 189 ? -6.996 -2.521 -15.719 1 98.25 189 ALA A N 1
ATOM 1545 C CA . ALA A 1 189 ? -6.641 -3.152 -14.445 1 98.25 189 ALA A CA 1
ATOM 1546 C C . ALA A 1 189 ? -5.195 -3.637 -14.461 1 98.25 189 ALA A C 1
ATOM 1548 O O . ALA A 1 189 ? -4.461 -3.457 -13.484 1 98.25 189 ALA A O 1
ATOM 1549 N N . ARG A 1 190 ? -4.789 -4.238 -15.594 1 98.12 190 ARG A N 1
ATOM 1550 C CA . ARG A 1 190 ? -3.422 -4.727 -15.734 1 98.12 190 ARG A CA 1
ATOM 1551 C C . ARG A 1 190 ? -2.414 -3.596 -15.57 1 98.12 190 ARG A C 1
ATOM 1553 O O . ARG A 1 190 ? -1.432 -3.736 -14.836 1 98.12 190 ARG A O 1
ATOM 1560 N N . VAL A 1 191 ? -2.707 -2.518 -16.25 1 97.06 191 VAL A N 1
ATOM 1561 C CA . VAL A 1 191 ? -1.799 -1.376 -16.234 1 97.06 191 VAL A CA 1
ATOM 1562 C C . VAL A 1 191 ? -1.753 -0.776 -14.828 1 97.06 191 VAL A C 1
ATOM 1564 O O . VAL A 1 191 ? -0.676 -0.469 -14.312 1 97.06 191 VAL A O 1
ATOM 1567 N N . ALA A 1 192 ? -2.852 -0.647 -14.203 1 97.56 192 ALA A N 1
ATOM 1568 C CA . ALA A 1 192 ? -2.922 -0.048 -12.875 1 97.56 192 ALA A CA 1
ATOM 1569 C C . ALA A 1 192 ? -2.172 -0.894 -11.852 1 97.56 192 ALA A C 1
ATOM 1571 O O . ALA A 1 192 ? -1.435 -0.361 -11.016 1 97.56 192 ALA A O 1
ATOM 1572 N N . ILE A 1 193 ? -2.338 -2.168 -11.906 1 98.44 193 ILE A N 1
ATOM 1573 C CA . ILE A 1 193 ? -1.687 -3.066 -10.961 1 98.44 193 ILE A CA 1
ATOM 1574 C C . ILE A 1 193 ? -0.174 -3.02 -11.156 1 98.44 193 ILE A C 1
ATOM 1576 O O . ILE A 1 193 ? 0.584 -2.918 -10.195 1 98.44 193 ILE A O 1
ATOM 1580 N N . MET A 1 194 ? 0.241 -3.07 -12.391 1 97.88 194 MET A N 1
ATOM 1581 C CA . MET A 1 194 ? 1.678 -3.045 -12.656 1 97.88 194 MET A CA 1
ATOM 1582 C C . MET A 1 194 ? 2.275 -1.696 -12.266 1 97.88 194 MET A C 1
ATOM 1584 O O . MET A 1 194 ? 3.398 -1.634 -11.758 1 97.88 194 MET A O 1
ATOM 1588 N N . ALA A 1 195 ? 1.557 -0.585 -12.5 1 95.75 195 ALA A N 1
ATOM 1589 C CA . ALA A 1 195 ? 2.016 0.747 -12.117 1 95.75 195 ALA A CA 1
ATOM 1590 C C . ALA A 1 195 ? 2.305 0.816 -10.617 1 95.75 195 ALA A C 1
ATOM 1592 O O . ALA A 1 195 ? 3.252 1.481 -10.195 1 95.75 195 ALA A O 1
ATOM 1593 N N . ASP A 1 196 ? 1.521 0.152 -9.852 1 96.69 196 ASP A N 1
ATOM 1594 C CA . ASP A 1 196 ? 1.704 0.116 -8.398 1 96.69 196 ASP A CA 1
ATOM 1595 C C . ASP A 1 196 ? 2.801 -0.872 -8.016 1 96.69 196 ASP A C 1
ATOM 1597 O O . ASP A 1 196 ? 3.725 -0.521 -7.273 1 96.69 196 ASP A O 1
ATOM 1601 N N . HIS A 1 197 ? 2.752 -2.041 -8.531 1 97.25 197 HIS A N 1
ATOM 1602 C CA . HIS A 1 197 ? 3.592 -3.184 -8.188 1 97.25 197 HIS A CA 1
ATOM 1603 C C . HIS A 1 197 ? 5.062 -2.883 -8.453 1 97.25 197 HIS A C 1
ATOM 1605 O O . HIS A 1 197 ? 5.926 -3.213 -7.633 1 97.25 197 HIS A O 1
ATOM 1611 N N . THR A 1 198 ? 5.363 -2.271 -9.547 1 94.19 198 THR A N 1
ATOM 1612 C CA . THR A 1 198 ? 6.742 -2.113 -9.992 1 94.19 198 THR A CA 1
ATOM 1613 C C . THR A 1 198 ? 7.492 -1.132 -9.102 1 94.19 198 THR A C 1
ATOM 1615 O O . THR A 1 198 ? 8.727 -1.099 -9.102 1 94.19 198 THR A O 1
ATOM 1618 N N . ARG A 1 199 ? 6.805 -0.46 -8.242 1 89.62 199 ARG A N 1
ATOM 1619 C CA . ARG A 1 199 ? 7.438 0.645 -7.531 1 89.62 199 ARG A CA 1
ATOM 1620 C C . ARG A 1 199 ? 7.867 0.221 -6.129 1 89.62 199 ARG A C 1
ATOM 1622 O O . ARG A 1 199 ? 8.578 0.958 -5.445 1 89.62 199 ARG A O 1
ATOM 1629 N N . TYR A 1 200 ? 7.473 -0.882 -5.754 1 95.81 200 TYR A N 1
ATOM 1630 C CA . TYR A 1 200 ? 7.781 -1.32 -4.398 1 95.81 200 TYR A CA 1
ATOM 1631 C C . TYR A 1 200 ? 9.211 -1.831 -4.301 1 95.81 200 TYR A C 1
ATOM 1633 O O . TYR A 1 200 ? 9.75 -2.369 -5.27 1 95.81 200 TYR A O 1
ATOM 1641 N N . ASP A 1 201 ? 9.836 -1.567 -3.195 1 96.81 201 ASP A N 1
ATOM 1642 C CA . ASP A 1 201 ? 11.078 -2.156 -2.709 1 96.81 201 ASP A CA 1
ATOM 1643 C C . ASP A 1 201 ? 10.867 -2.865 -1.373 1 96.81 201 ASP A C 1
ATOM 1645 O O . ASP A 1 201 ? 10.578 -2.221 -0.364 1 96.81 201 ASP A O 1
ATOM 1649 N N . TRP A 1 202 ? 10.945 -4.195 -1.412 1 98.44 202 TRP A N 1
ATOM 1650 C CA . TRP A 1 202 ? 10.633 -4.984 -0.226 1 98.44 202 TRP A CA 1
ATOM 1651 C C . TRP A 1 202 ? 11.906 -5.398 0.503 1 98.44 202 TRP A C 1
ATOM 1653 O O . TRP A 1 202 ? 11.852 -6.113 1.509 1 98.44 202 TRP A O 1
ATOM 1663 N N . ARG A 1 203 ? 13.109 -4.934 0.074 1 98.12 203 ARG A N 1
ATOM 1664 C CA . ARG A 1 203 ? 14.406 -5.383 0.581 1 98.12 203 ARG A CA 1
ATOM 1665 C C . ARG A 1 203 ? 14.562 -5.039 2.059 1 98.12 203 ARG A C 1
ATOM 1667 O O . ARG A 1 203 ? 15.219 -5.77 2.805 1 98.12 203 ARG A O 1
ATOM 1674 N N . ASP A 1 204 ? 13.953 -3.963 2.508 1 97.88 204 ASP A N 1
ATOM 1675 C CA . ASP A 1 204 ? 14.07 -3.584 3.912 1 97.88 204 ASP A CA 1
ATOM 1676 C C . ASP A 1 204 ? 13.18 -4.457 4.793 1 97.88 204 ASP A C 1
ATOM 1678 O O . ASP A 1 204 ? 13.492 -4.68 5.965 1 97.88 204 ASP A O 1
ATOM 1682 N N . PHE A 1 205 ? 12.109 -4.973 4.273 1 98.56 205 PHE A N 1
ATOM 1683 C CA . PHE A 1 205 ? 11.078 -5.641 5.066 1 98.56 205 PHE A CA 1
ATOM 1684 C C . PHE A 1 205 ? 11.352 -7.137 5.164 1 98.56 205 PHE A C 1
ATOM 1686 O O . PHE A 1 205 ? 11.133 -7.746 6.211 1 98.56 205 PHE A O 1
ATOM 1693 N N . LEU A 1 206 ? 11.852 -7.773 4.105 1 98.75 206 LEU A N 1
ATOM 1694 C CA . LEU A 1 206 ? 11.945 -9.219 3.959 1 98.75 206 LEU A CA 1
ATOM 1695 C C . LEU A 1 206 ? 12.773 -9.828 5.086 1 98.75 206 LEU A C 1
ATOM 1697 O O . LEU A 1 206 ? 12.43 -10.883 5.621 1 98.75 206 LEU A O 1
ATOM 1701 N N . PRO A 1 207 ? 13.852 -9.156 5.562 1 98.5 207 PRO A N 1
ATOM 1702 C CA . PRO A 1 207 ? 14.641 -9.719 6.66 1 98.5 207 PRO A CA 1
ATOM 1703 C C . PRO A 1 207 ? 13.852 -9.812 7.965 1 98.5 207 PRO A C 1
ATOM 1705 O O . PRO A 1 207 ? 14.305 -10.445 8.922 1 98.5 207 PRO A O 1
ATOM 1708 N N . HIS A 1 208 ? 12.664 -9.195 8.016 1 97.88 208 HIS A N 1
ATOM 1709 C CA . HIS A 1 208 ? 11.883 -9.156 9.25 1 97.88 208 HIS A CA 1
ATOM 1710 C C . HIS A 1 208 ? 10.734 -10.156 9.203 1 97.88 208 HIS A C 1
ATOM 1712 O O . HIS A 1 208 ? 9.977 -10.273 10.172 1 97.88 208 HIS A O 1
ATOM 1718 N N . ILE A 1 209 ? 10.625 -10.867 8.141 1 98 209 ILE A N 1
ATOM 1719 C CA . ILE A 1 209 ? 9.633 -11.93 8.055 1 98 209 ILE A CA 1
ATOM 1720 C C . ILE A 1 209 ? 10.031 -13.094 8.953 1 98 209 ILE A C 1
ATOM 1722 O O . ILE A 1 209 ? 11.148 -13.609 8.852 1 98 209 ILE A O 1
ATOM 1726 N N . ASN A 1 210 ? 9.148 -13.445 9.836 1 95.81 210 ASN A N 1
ATOM 1727 C CA . ASN A 1 210 ? 9.445 -14.531 10.766 1 95.81 210 ASN A CA 1
ATOM 1728 C C . ASN A 1 210 ? 8.539 -15.742 10.531 1 95.81 210 ASN A C 1
ATOM 1730 O O . ASN A 1 210 ? 8.469 -16.641 11.359 1 95.81 210 ASN A O 1
ATOM 1734 N N . LEU A 1 211 ? 7.926 -15.852 9.523 1 95.81 211 LEU A N 1
ATOM 1735 C CA . LEU A 1 211 ? 7.105 -16.969 9.086 1 95.81 211 LEU A CA 1
ATOM 1736 C C . LEU A 1 211 ? 7.945 -18 8.344 1 95.81 211 LEU A C 1
ATOM 1738 O O . LEU A 1 211 ? 8.719 -17.656 7.453 1 95.81 211 LEU A O 1
ATOM 1742 N N . PRO A 1 212 ? 7.938 -19.391 8.797 1 97.31 212 PRO A N 1
ATOM 1743 C CA . PRO A 1 212 ? 8.641 -20.375 7.961 1 97.31 212 PRO A CA 1
ATOM 1744 C C . PRO A 1 212 ? 8.336 -20.203 6.477 1 97.31 212 PRO A C 1
ATOM 1746 O O . PRO A 1 212 ? 7.164 -20.172 6.082 1 97.31 212 PRO A O 1
ATOM 1749 N N . SER A 1 213 ? 9.406 -20.078 5.695 1 98.38 213 SER A N 1
ATOM 1750 C CA . SER A 1 213 ? 9.211 -19.703 4.297 1 98.38 213 SER A CA 1
ATOM 1751 C C . SER A 1 213 ? 10.008 -20.594 3.365 1 98.38 213 SER A C 1
ATOM 1753 O O . SER A 1 213 ? 11.086 -21.078 3.723 1 98.38 213 SER A O 1
ATOM 1755 N N . LEU A 1 214 ? 9.445 -20.906 2.256 1 98.75 214 LEU A N 1
ATOM 1756 C CA . LEU A 1 214 ? 10.062 -21.594 1.132 1 98.75 214 LEU A CA 1
ATOM 1757 C C . LEU A 1 214 ? 10.125 -20.688 -0.095 1 98.75 214 LEU A C 1
ATOM 1759 O O . LEU A 1 214 ? 9.141 -20.031 -0.435 1 98.75 214 LEU A O 1
ATOM 1763 N N . VAL A 1 215 ? 11.305 -20.578 -0.659 1 98.88 215 VAL A N 1
ATOM 1764 C CA . VAL A 1 215 ? 11.5 -19.781 -1.865 1 98.88 215 VAL A CA 1
ATOM 1765 C C . VAL A 1 215 ? 11.859 -20.688 -3.035 1 98.88 215 VAL A C 1
ATOM 1767 O O . VAL A 1 215 ? 12.789 -21.484 -2.939 1 98.88 215 VAL A O 1
ATOM 1770 N N . LEU A 1 216 ? 11.094 -20.641 -4.098 1 98.94 216 LEU A N 1
ATOM 1771 C CA . LEU A 1 216 ? 11.328 -21.438 -5.297 1 98.94 216 LEU A CA 1
ATOM 1772 C C . LEU A 1 216 ? 11.852 -20.562 -6.434 1 98.94 216 LEU A C 1
ATOM 1774 O O . LEU A 1 216 ? 11.211 -19.578 -6.812 1 98.94 216 LEU A O 1
ATOM 1778 N N . VAL A 1 217 ? 12.984 -20.953 -7.027 1 98.88 217 VAL A N 1
ATOM 1779 C CA . VAL A 1 217 ? 13.695 -20.094 -7.965 1 98.88 217 VAL A CA 1
ATOM 1780 C C . VAL A 1 217 ? 13.906 -20.828 -9.289 1 98.88 217 VAL A C 1
ATOM 1782 O O . VAL A 1 217 ? 14.523 -21.891 -9.32 1 98.88 217 VAL A O 1
ATOM 1785 N N . ALA A 1 218 ? 13.383 -20.266 -10.312 1 98.81 218 ALA A N 1
ATOM 1786 C CA . ALA A 1 218 ? 13.602 -20.781 -11.656 1 98.81 218 ALA A CA 1
ATOM 1787 C C . ALA A 1 218 ? 14.867 -20.203 -12.273 1 98.81 218 ALA A C 1
ATOM 1789 O O . ALA A 1 218 ? 15.016 -18.984 -12.359 1 98.81 218 ALA A O 1
ATOM 1790 N N . GLN A 1 219 ? 15.688 -21 -12.844 1 98.19 219 GLN A N 1
ATOM 1791 C CA . GLN A 1 219 ? 17.016 -20.531 -13.234 1 98.19 219 GLN A CA 1
ATOM 1792 C C . GLN A 1 219 ? 17.047 -20.172 -14.719 1 98.19 219 GLN A C 1
ATOM 1794 O O . GLN A 1 219 ? 17.984 -19.531 -15.188 1 98.19 219 GLN A O 1
ATOM 1799 N N . LYS A 1 220 ? 16.031 -20.5 -15.484 1 97.75 220 LYS A N 1
ATOM 1800 C CA . LYS A 1 220 ? 15.984 -20.156 -16.906 1 97.75 220 LYS A CA 1
ATOM 1801 C C . LYS A 1 220 ? 14.891 -19.141 -17.188 1 97.75 220 LYS A C 1
ATOM 1803 O O . LYS A 1 220 ? 14.375 -19.062 -18.312 1 97.75 220 LYS A O 1
ATOM 1808 N N . ASP A 1 221 ? 14.477 -18.391 -16.172 1 97.94 221 ASP A N 1
ATOM 1809 C CA . ASP A 1 221 ? 13.461 -17.344 -16.281 1 97.94 221 ASP A CA 1
ATOM 1810 C C . ASP A 1 221 ? 13.984 -16.156 -17.062 1 97.94 221 ASP A C 1
ATOM 1812 O O . ASP A 1 221 ? 15.062 -15.633 -16.781 1 97.94 221 ASP A O 1
ATOM 1816 N N . SER A 1 222 ? 13.25 -15.773 -18.062 1 96.12 222 SER A N 1
ATOM 1817 C CA . SER A 1 222 ? 13.641 -14.617 -18.875 1 96.12 222 SER A CA 1
ATOM 1818 C C . SER A 1 222 ? 13.016 -13.336 -18.344 1 96.12 222 SER A C 1
ATOM 1820 O O . SER A 1 222 ? 13.344 -12.242 -18.797 1 96.12 222 SER A O 1
ATOM 1822 N N . VAL A 1 223 ? 12.133 -13.438 -17.375 1 96.94 223 VAL A N 1
ATOM 1823 C CA . VAL A 1 223 ? 11.461 -12.281 -16.797 1 96.94 223 VAL A CA 1
ATOM 1824 C C . VAL A 1 223 ? 12.336 -11.68 -15.695 1 96.94 223 VAL A C 1
ATOM 1826 O O . VAL A 1 223 ? 12.484 -10.453 -15.609 1 96.94 223 VAL A O 1
ATOM 1829 N N . PHE A 1 224 ? 12.844 -12.516 -14.898 1 97.44 224 PHE A N 1
ATOM 1830 C CA . PHE A 1 224 ? 13.734 -12.109 -13.82 1 97.44 224 PHE A CA 1
ATOM 1831 C C . PHE A 1 224 ? 15.047 -12.883 -13.875 1 97.44 224 PHE A C 1
ATOM 1833 O O . PHE A 1 224 ? 15.055 -14.102 -14.062 1 97.44 224 PHE A O 1
ATOM 1840 N N . ASP A 1 225 ? 16.188 -12.141 -13.68 1 97.56 225 ASP A N 1
ATOM 1841 C CA . ASP A 1 225 ? 17.422 -12.82 -13.297 1 97.56 225 ASP A CA 1
ATOM 1842 C C . ASP A 1 225 ? 17.234 -13.633 -12.016 1 97.56 225 ASP A C 1
ATOM 1844 O O . ASP A 1 225 ? 16.734 -13.117 -11.016 1 97.56 225 ASP A O 1
ATOM 1848 N N . TRP A 1 226 ? 17.594 -14.906 -12.07 1 98.12 226 TRP A N 1
ATOM 1849 C CA . TRP A 1 226 ? 17.297 -15.812 -10.969 1 98.12 226 TRP A CA 1
ATOM 1850 C C . TRP A 1 226 ? 17.922 -15.305 -9.672 1 98.12 226 TRP A C 1
ATOM 1852 O O . TRP A 1 226 ? 17.5 -15.695 -8.578 1 98.12 226 TRP A O 1
ATOM 1862 N N . ARG A 1 227 ? 18.984 -14.531 -9.703 1 98.44 227 ARG A N 1
ATOM 1863 C CA . ARG A 1 227 ? 19.656 -14.008 -8.516 1 98.44 227 ARG A CA 1
ATOM 1864 C C . ARG A 1 227 ? 18.75 -13.062 -7.738 1 98.44 227 ARG A C 1
ATOM 1866 O O . ARG A 1 227 ? 18.891 -12.922 -6.523 1 98.44 227 ARG A O 1
ATOM 1873 N N . GLY A 1 228 ? 17.719 -12.383 -8.406 1 98.56 228 GLY A N 1
ATOM 1874 C CA . GLY A 1 228 ? 16.734 -11.57 -7.727 1 98.56 228 GLY A CA 1
ATOM 1875 C C . GLY A 1 228 ? 15.852 -12.359 -6.773 1 98.56 228 GLY A C 1
ATOM 1876 O O . GLY A 1 228 ? 15.891 -12.148 -5.562 1 98.56 228 GLY A O 1
ATOM 1877 N N . PRO A 1 229 ? 15.125 -13.312 -7.352 1 98.75 229 PRO A N 1
ATOM 1878 C CA . PRO A 1 229 ? 14.32 -14.188 -6.488 1 98.75 229 PRO A CA 1
ATOM 1879 C C . PRO A 1 229 ? 15.164 -14.93 -5.457 1 98.75 229 PRO A C 1
ATOM 1881 O O . PRO A 1 229 ? 14.711 -15.156 -4.328 1 98.75 229 PRO A O 1
ATOM 1884 N N . ALA A 1 230 ? 16.359 -15.312 -5.812 1 98.75 230 ALA A N 1
ATOM 1885 C CA . ALA A 1 230 ? 17.234 -15.992 -4.867 1 98.75 230 ALA A CA 1
ATOM 1886 C C . ALA A 1 230 ? 17.578 -15.094 -3.686 1 98.75 230 ALA A C 1
ATOM 1888 O O . ALA A 1 230 ? 17.734 -15.562 -2.559 1 98.75 230 ALA A O 1
ATOM 1889 N N . TRP A 1 231 ? 17.75 -13.805 -3.938 1 98.75 231 TRP A N 1
ATOM 1890 C CA . TRP A 1 231 ? 18.016 -12.836 -2.881 1 98.75 231 TRP A CA 1
ATOM 1891 C C . TRP A 1 231 ? 16.938 -12.898 -1.801 1 98.75 231 TRP A C 1
ATOM 1893 O O . TRP A 1 231 ? 17.234 -12.742 -0.614 1 98.75 231 TRP A O 1
ATOM 1903 N N . VAL A 1 232 ? 15.672 -13.148 -2.189 1 98.81 232 VAL A N 1
ATOM 1904 C CA . VAL A 1 232 ? 14.555 -13.25 -1.256 1 98.81 232 VAL A CA 1
ATOM 1905 C C . VAL A 1 232 ? 14.812 -14.375 -0.261 1 98.81 232 VAL A C 1
ATOM 1907 O O . VAL A 1 232 ? 14.695 -14.18 0.951 1 98.81 232 VAL A O 1
ATOM 1910 N N . GLY A 1 233 ? 15.172 -15.539 -0.724 1 98.5 233 GLY A N 1
ATOM 1911 C CA . GLY A 1 233 ? 15.453 -16.672 0.134 1 98.5 233 GLY A CA 1
ATOM 1912 C C . GLY A 1 233 ? 16.656 -16.469 1.034 1 98.5 233 GLY A C 1
ATOM 1913 O O . GLY A 1 233 ? 16.688 -16.984 2.154 1 98.5 233 GLY A O 1
ATOM 1914 N N . GLU A 1 234 ? 17.609 -15.703 0.552 1 98.12 234 GLU A N 1
ATOM 1915 C CA . GLU A 1 234 ? 18.828 -15.43 1.291 1 98.12 234 GLU A CA 1
ATOM 1916 C C . GLU A 1 234 ? 18.578 -14.469 2.447 1 98.12 234 GLU A C 1
ATOM 1918 O O . GLU A 1 234 ? 19.344 -14.445 3.42 1 98.12 234 GLU A O 1
ATOM 1923 N N . HIS A 1 235 ? 17.5 -13.727 2.338 1 98.56 235 HIS A N 1
ATOM 1924 C CA . HIS A 1 235 ? 17.375 -12.609 3.275 1 98.56 235 HIS A CA 1
ATOM 1925 C C . HIS A 1 235 ? 16.188 -12.797 4.199 1 98.56 235 HIS A C 1
ATOM 1927 O O . HIS A 1 235 ? 16.047 -12.078 5.195 1 98.56 235 HIS A O 1
ATOM 1933 N N . ILE A 1 236 ? 15.227 -13.617 3.842 1 98.5 236 ILE A N 1
ATOM 1934 C CA . ILE A 1 236 ? 14.211 -14.023 4.809 1 98.5 236 ILE A CA 1
ATOM 1935 C C . ILE A 1 236 ? 14.812 -15 5.812 1 98.5 236 ILE A C 1
ATOM 1937 O O . ILE A 1 236 ? 15.32 -16.062 5.43 1 98.5 236 ILE A O 1
ATOM 1941 N N . PRO A 1 237 ? 14.68 -14.641 7.102 1 95.94 237 PRO A N 1
ATOM 1942 C CA . PRO A 1 237 ? 15.305 -15.508 8.102 1 95.94 237 PRO A CA 1
ATOM 1943 C C . PRO A 1 237 ? 14.773 -16.938 8.062 1 95.94 237 PRO A C 1
ATOM 1945 O O . PRO A 1 237 ? 13.555 -17.141 7.992 1 95.94 237 PRO A O 1
ATOM 1948 N N . ASN A 1 238 ? 15.555 -17.906 7.996 1 87.75 238 ASN A N 1
ATOM 1949 C CA . ASN A 1 238 ? 15.289 -19.344 8.055 1 87.75 238 ASN A CA 1
ATOM 1950 C C . ASN A 1 238 ? 14.516 -19.812 6.824 1 87.75 238 ASN A C 1
ATOM 1952 O O . ASN A 1 238 ? 13.852 -20.859 6.867 1 87.75 238 ASN A O 1
ATOM 1956 N N . ALA A 1 239 ? 14.516 -19.031 5.797 1 97.19 239 ALA A N 1
ATOM 1957 C CA . ALA A 1 239 ? 13.891 -19.484 4.559 1 97.19 239 ALA A CA 1
ATOM 1958 C C . ALA A 1 239 ? 14.719 -20.578 3.896 1 97.19 239 ALA A C 1
ATOM 1960 O O . ALA A 1 239 ? 15.945 -20.609 4.035 1 97.19 239 ALA A O 1
ATOM 1961 N N . LYS A 1 240 ? 14.055 -21.5 3.285 1 97.44 240 LYS A N 1
ATOM 1962 C CA . LYS A 1 240 ? 14.68 -22.484 2.404 1 97.44 240 LYS A CA 1
ATOM 1963 C C . LYS A 1 240 ? 14.492 -22.109 0.938 1 97.44 240 LYS A C 1
ATOM 1965 O O . LYS A 1 240 ? 13.43 -21.625 0.548 1 97.44 240 LYS A O 1
ATOM 1970 N N . THR A 1 241 ? 15.57 -22.344 0.234 1 98.44 241 THR A N 1
ATOM 1971 C CA . THR A 1 241 ? 15.508 -22.047 -1.191 1 98.44 241 THR A CA 1
ATOM 1972 C C . THR A 1 241 ? 15.688 -23.312 -2.021 1 98.44 241 THR A C 1
ATOM 1974 O O . THR A 1 241 ? 16.578 -24.125 -1.748 1 98.44 241 THR A O 1
ATOM 1977 N N . VAL A 1 242 ? 14.812 -23.531 -2.969 1 98.75 242 VAL A N 1
ATOM 1978 C CA . VAL A 1 242 ? 14.922 -24.641 -3.908 1 98.75 242 VAL A CA 1
ATOM 1979 C C . VAL A 1 242 ? 15.016 -24.094 -5.336 1 98.75 242 VAL A C 1
ATOM 1981 O O . VAL A 1 242 ? 14.188 -23.281 -5.754 1 98.75 242 VAL A O 1
ATOM 1984 N N . PHE A 1 243 ? 16 -24.547 -6.082 1 98.75 243 PHE A N 1
ATOM 1985 C CA . PHE A 1 243 ? 16.234 -24.094 -7.445 1 98.75 243 PHE A CA 1
ATOM 1986 C C . PHE A 1 243 ? 15.609 -25.062 -8.453 1 98.75 243 PHE A C 1
ATOM 1988 O O . PHE A 1 243 ? 15.68 -26.281 -8.273 1 98.75 243 PHE A O 1
ATOM 1995 N N . PHE A 1 244 ? 14.969 -24.547 -9.414 1 98.81 244 PHE A N 1
ATOM 1996 C CA . PHE A 1 244 ? 14.445 -25.25 -10.57 1 98.81 244 PHE A CA 1
ATOM 1997 C C . PHE A 1 244 ? 15.289 -24.969 -11.805 1 98.81 244 PHE A C 1
ATOM 1999 O O . PHE A 1 244 ? 15.141 -23.922 -12.438 1 98.81 244 PHE A O 1
ATOM 2006 N N . GLU A 1 245 ? 16.078 -25.906 -12.227 1 98.12 245 GLU A N 1
ATOM 2007 C CA . GLU A 1 245 ? 17.156 -25.656 -13.172 1 98.12 245 GLU A CA 1
ATOM 2008 C C . GLU A 1 245 ? 16.641 -25.656 -14.609 1 98.12 245 GLU A C 1
ATOM 2010 O O . GLU A 1 245 ? 17.312 -25.156 -15.516 1 98.12 245 GLU A O 1
ATOM 2015 N N . ASN A 1 246 ? 15.484 -26.203 -14.82 1 97.56 246 ASN A N 1
ATOM 2016 C CA . ASN A 1 246 ? 15 -26.359 -16.188 1 97.56 246 ASN A CA 1
ATOM 2017 C C . ASN A 1 246 ? 13.711 -25.594 -16.422 1 97.56 246 ASN A C 1
ATOM 2019 O O . ASN A 1 246 ? 12.953 -25.906 -17.344 1 97.56 246 ASN A O 1
ATOM 2023 N N . SER A 1 247 ? 13.492 -24.656 -15.57 1 98.38 247 SER A N 1
ATOM 2024 C CA . SER A 1 247 ? 12.203 -23.969 -15.633 1 98.38 247 SER A CA 1
ATOM 2025 C C . SER A 1 247 ? 12.375 -22.5 -15.977 1 98.38 247 SER A C 1
ATOM 2027 O O . SER A 1 247 ? 13.391 -21.875 -15.625 1 98.38 247 SER A O 1
ATOM 2029 N N . SER A 1 248 ? 11.375 -22 -16.703 1 98.31 248 SER A N 1
ATOM 2030 C CA . SER A 1 248 ? 11.195 -20.562 -16.859 1 98.31 248 SER A CA 1
ATOM 2031 C C . SER A 1 248 ? 10.352 -19.984 -15.727 1 98.31 248 SER A C 1
ATOM 2033 O O . SER A 1 248 ? 10.328 -20.516 -14.617 1 98.31 248 SER A O 1
ATOM 2035 N N . HIS A 1 249 ? 9.703 -18.844 -15.938 1 98.69 249 HIS A N 1
ATOM 2036 C CA . HIS A 1 249 ? 9.023 -18.062 -14.914 1 98.69 249 HIS A CA 1
ATOM 2037 C C . HIS A 1 249 ? 7.945 -18.891 -14.211 1 98.69 249 HIS A C 1
ATOM 2039 O O . HIS A 1 249 ? 7.715 -18.734 -13.008 1 98.69 249 HIS A O 1
ATOM 2045 N N . ALA A 1 250 ? 7.215 -19.734 -14.906 1 98.75 250 ALA A N 1
ATOM 2046 C CA . ALA A 1 250 ? 6.18 -20.609 -14.344 1 98.75 250 ALA A CA 1
ATOM 2047 C C . ALA A 1 250 ? 6.734 -22 -14.039 1 98.75 250 ALA A C 1
ATOM 2049 O O . ALA A 1 250 ? 6.32 -22.984 -14.656 1 98.75 250 ALA A O 1
ATOM 2050 N N . LEU A 1 251 ? 7.469 -22.062 -13 1 98.81 251 LEU A N 1
ATOM 2051 C CA . LEU A 1 251 ? 8.211 -23.281 -12.695 1 98.81 251 LEU A CA 1
ATOM 2052 C C . LEU A 1 251 ? 7.262 -24.391 -12.281 1 98.81 251 LEU A C 1
ATOM 2054 O O . LEU A 1 251 ? 7.586 -25.578 -12.43 1 98.81 251 LEU A O 1
ATOM 2058 N N . PHE A 1 252 ? 6.031 -24.094 -11.852 1 98.81 252 PHE A N 1
ATOM 2059 C CA . PHE A 1 252 ? 5.027 -25.078 -11.453 1 98.81 252 PHE A CA 1
ATOM 2060 C C . PHE A 1 252 ? 4.375 -25.703 -12.68 1 98.81 252 PHE A C 1
ATOM 2062 O O . PHE A 1 252 ? 3.697 -26.734 -12.578 1 98.81 252 PHE A O 1
ATOM 2069 N N . VAL A 1 253 ? 4.508 -25.109 -13.867 1 98.62 253 VAL A N 1
ATOM 2070 C CA . VAL A 1 253 ? 4.055 -25.672 -15.141 1 98.62 253 VAL A CA 1
ATOM 2071 C C . VAL A 1 253 ? 5.188 -26.469 -15.789 1 98.62 253 VAL A C 1
ATOM 2073 O O . VAL A 1 253 ? 4.961 -27.531 -16.344 1 98.62 253 VAL A O 1
ATOM 2076 N N . ASP A 1 254 ? 6.406 -26.031 -15.664 1 98.56 254 ASP A N 1
ATOM 2077 C CA . ASP A 1 254 ? 7.566 -26.578 -16.359 1 98.56 254 ASP A CA 1
ATOM 2078 C C . ASP A 1 254 ? 8.078 -27.844 -15.656 1 98.56 254 ASP A C 1
ATOM 2080 O O . ASP A 1 254 ? 8.461 -28.812 -16.312 1 98.56 254 ASP A O 1
ATOM 2084 N N . GLU A 1 255 ? 8.156 -27.75 -14.344 1 98.5 255 GLU A N 1
ATOM 2085 C CA . GLU A 1 255 ? 8.625 -28.875 -13.555 1 98.5 255 GLU A CA 1
ATOM 2086 C C . GLU A 1 255 ? 7.594 -29.266 -12.5 1 98.5 255 GLU A C 1
ATOM 2088 O O . GLU A 1 255 ? 7.863 -29.188 -11.297 1 98.5 255 GLU A O 1
ATOM 2093 N N . VAL A 1 256 ? 6.516 -29.891 -13.008 1 98.44 256 VAL A N 1
ATOM 2094 C CA . VAL A 1 256 ? 5.293 -30.125 -12.25 1 98.44 256 VAL A CA 1
ATOM 2095 C C . VAL A 1 256 ? 5.586 -31.062 -11.086 1 98.44 256 VAL A C 1
ATOM 2097 O O . VAL A 1 256 ? 5.246 -30.766 -9.938 1 98.44 256 VAL A O 1
ATOM 2100 N N . GLU A 1 257 ? 6.18 -32.156 -11.336 1 98.25 257 GLU A N 1
ATOM 2101 C CA . GLU A 1 257 ? 6.426 -33.188 -10.305 1 98.25 257 GLU A CA 1
ATOM 2102 C C . GLU A 1 257 ? 7.332 -32.625 -9.203 1 98.25 257 GLU A C 1
ATOM 2104 O O . GLU A 1 257 ? 7.055 -32.812 -8.023 1 98.25 257 GLU A O 1
ATOM 2109 N N . LYS A 1 258 ? 8.414 -32 -9.633 1 98.56 258 LYS A N 1
ATOM 2110 C CA . LYS A 1 258 ? 9.328 -31.422 -8.656 1 98.56 258 LYS A CA 1
ATOM 2111 C C . LYS A 1 258 ? 8.625 -30.359 -7.805 1 98.56 258 LYS A C 1
ATOM 2113 O O . LYS A 1 258 ? 8.812 -30.312 -6.586 1 98.56 258 LYS A O 1
ATOM 2118 N N . PHE A 1 259 ? 7.867 -29.531 -8.438 1 98.81 259 PHE A N 1
ATOM 2119 C CA . PHE A 1 259 ? 7.125 -28.5 -7.738 1 98.81 259 PHE A CA 1
ATOM 2120 C C . PHE A 1 259 ? 6.184 -29.109 -6.703 1 98.81 259 PHE A C 1
ATOM 2122 O O . PHE A 1 259 ? 6.227 -28.75 -5.527 1 98.81 259 PHE A O 1
ATOM 2129 N N . ASN A 1 260 ? 5.316 -30.031 -7.148 1 98.69 260 ASN A N 1
ATOM 2130 C CA . ASN A 1 260 ? 4.344 -30.641 -6.254 1 98.69 260 ASN A CA 1
ATOM 2131 C C . ASN A 1 260 ? 5.023 -31.312 -5.062 1 98.69 260 ASN A C 1
ATOM 2133 O O . ASN A 1 260 ? 4.602 -31.125 -3.918 1 98.69 260 ASN A O 1
ATOM 2137 N N . LYS A 1 261 ? 6.043 -32.031 -5.305 1 98.12 261 LYS A N 1
ATOM 2138 C CA . LYS A 1 261 ? 6.77 -32.719 -4.246 1 98.12 261 LYS A CA 1
ATOM 2139 C C . LYS A 1 261 ? 7.379 -31.734 -3.256 1 98.12 261 LYS A C 1
ATOM 2141 O O . LYS A 1 261 ? 7.32 -31.938 -2.043 1 98.12 261 LYS A O 1
ATOM 2146 N N . THR A 1 262 ? 8.008 -30.688 -3.787 1 98.5 262 THR A N 1
ATOM 2147 C CA . THR A 1 262 ? 8.664 -29.688 -2.951 1 98.5 262 THR A CA 1
ATOM 2148 C C . THR A 1 262 ? 7.645 -29 -2.043 1 98.5 262 THR A C 1
ATOM 2150 O O . THR A 1 262 ? 7.887 -28.828 -0.846 1 98.5 262 THR A O 1
ATOM 2153 N N . VAL A 1 263 ? 6.512 -28.609 -2.576 1 98.62 263 VAL A N 1
ATOM 2154 C CA . VAL A 1 263 ? 5.457 -27.938 -1.822 1 98.62 263 VAL A CA 1
ATOM 2155 C C . VAL A 1 263 ? 4.926 -28.859 -0.732 1 98.62 263 VAL A C 1
ATOM 2157 O O . VAL A 1 263 ? 4.797 -28.453 0.426 1 98.62 263 VAL A O 1
ATOM 2160 N N . LEU A 1 264 ? 4.652 -30.125 -1.086 1 97.81 264 LEU A N 1
ATOM 2161 C CA . LEU A 1 264 ? 4.09 -31.078 -0.136 1 97.81 264 LEU A CA 1
ATOM 2162 C C . LEU A 1 264 ? 5.082 -31.375 0.983 1 97.81 264 LEU A C 1
ATOM 2164 O O . LEU A 1 264 ? 4.695 -31.484 2.15 1 97.81 264 LEU A O 1
ATOM 2168 N N . ARG A 1 265 ? 6.348 -31.484 0.604 1 97.38 265 ARG A N 1
ATOM 2169 C CA . ARG A 1 265 ? 7.379 -31.719 1.611 1 97.38 265 ARG A CA 1
ATOM 2170 C C . ARG A 1 265 ? 7.477 -30.547 2.578 1 97.38 265 ARG A C 1
ATOM 2172 O O . ARG A 1 265 ? 7.633 -30.75 3.787 1 97.38 265 ARG A O 1
ATOM 2179 N N . PHE A 1 266 ? 7.469 -29.422 2.131 1 97.81 266 PHE A N 1
ATOM 2180 C CA . PHE A 1 266 ? 7.543 -28.234 2.971 1 97.81 266 PHE A CA 1
ATOM 2181 C C . PHE A 1 266 ? 6.336 -28.141 3.896 1 97.81 266 PHE A C 1
ATOM 2183 O O . PHE A 1 266 ? 6.477 -27.844 5.086 1 97.81 266 PHE A O 1
ATOM 2190 N N . MET A 1 267 ? 5.109 -28.391 3.33 1 96.38 267 MET A N 1
ATOM 2191 C CA . MET A 1 267 ? 3.881 -28.328 4.113 1 96.38 267 MET A CA 1
ATOM 2192 C C . MET A 1 267 ? 3.895 -29.359 5.242 1 96.38 267 MET A C 1
ATOM 2194 O O . MET A 1 267 ? 3.375 -29.094 6.328 1 96.38 267 MET A O 1
ATOM 2198 N N . SER A 1 268 ? 4.469 -30.469 5.082 1 92.81 268 SER A N 1
ATOM 2199 C CA . SER A 1 268 ? 4.488 -31.547 6.062 1 92.81 268 SER A CA 1
ATOM 2200 C C . SER A 1 268 ? 5.629 -31.375 7.059 1 92.81 268 SER A C 1
ATOM 2202 O O . SER A 1 268 ? 5.715 -32.125 8.047 1 92.81 268 SER A O 1
ATOM 2204 N N . GLY A 1 269 ? 6.457 -30.406 6.848 1 85.94 269 GLY A N 1
ATOM 2205 C CA . GLY A 1 269 ? 7.574 -30.156 7.742 1 85.94 269 GLY A CA 1
ATOM 2206 C C . GLY A 1 269 ? 8.805 -31 7.41 1 85.94 269 GLY A C 1
ATOM 2207 O O . GLY A 1 269 ? 9.75 -31.047 8.203 1 85.94 269 GLY A O 1
ATOM 2208 N N . ARG A 1 270 ? 8.773 -31.719 6.305 1 76.44 270 ARG A N 1
ATOM 2209 C CA . ARG A 1 270 ? 9.891 -32.562 5.918 1 76.44 270 ARG A CA 1
ATOM 2210 C C . ARG A 1 270 ? 10.992 -31.766 5.23 1 76.44 270 ARG A C 1
ATOM 2212 O O . ARG A 1 270 ? 12.086 -32.281 5 1 76.44 270 ARG A O 1
ATOM 2219 N N . ILE A 1 271 ? 10.758 -30.766 4.77 1 67 271 ILE A N 1
ATOM 2220 C CA . ILE A 1 271 ? 11.75 -29.766 4.391 1 67 271 ILE A CA 1
ATOM 2221 C C . ILE A 1 271 ? 11.984 -28.812 5.555 1 67 271 ILE A C 1
ATOM 2223 O O . ILE A 1 271 ? 11.062 -28.125 5.996 1 67 271 ILE A O 1
ATOM 2227 N N . GLU A 1 272 ? 13.062 -29.125 6.602 1 52.75 272 GLU A N 1
ATOM 2228 C CA . GLU A 1 272 ? 13.297 -28.266 7.77 1 52.75 272 GLU A CA 1
ATOM 2229 C C . GLU A 1 272 ? 14.031 -26.984 7.383 1 52.75 272 GLU A C 1
ATOM 2231 O O . GLU A 1 272 ? 14.844 -26.984 6.453 1 52.75 272 GLU A O 1
ATOM 2236 N N . MET B 1 1 ? 6.027 9.055 27.891 1 73.31 1 MET B N 1
ATOM 2237 C CA . MET B 1 1 ? 5.164 9.695 26.906 1 73.31 1 MET B CA 1
ATOM 2238 C C . MET B 1 1 ? 4.18 8.695 26.312 1 73.31 1 MET B C 1
ATOM 2240 O O . MET B 1 1 ? 4.488 7.508 26.203 1 73.31 1 MET B O 1
ATOM 2244 N N . PRO B 1 2 ? 2.861 9.164 26.109 1 94.06 2 PRO B N 1
ATOM 2245 C CA . PRO B 1 2 ? 1.878 8.156 25.703 1 94.06 2 PRO B CA 1
ATOM 2246 C C . PRO B 1 2 ? 2.156 7.578 24.328 1 94.06 2 PRO B C 1
ATOM 2248 O O . PRO B 1 2 ? 2.492 8.32 23.391 1 94.06 2 PRO B O 1
ATOM 2251 N N . THR B 1 3 ? 2.332 6.32 24.281 1 97.81 3 THR B N 1
ATOM 2252 C CA . THR B 1 3 ? 2.527 5.621 23.016 1 97.81 3 THR B CA 1
ATOM 2253 C C . THR B 1 3 ? 1.514 4.492 22.859 1 97.81 3 THR B C 1
ATOM 2255 O O . THR B 1 3 ? 0.94 4.023 23.844 1 97.81 3 THR B O 1
ATOM 2258 N N . VAL B 1 4 ? 1.22 4.168 21.672 1 98.31 4 VAL B N 1
ATOM 2259 C CA . VAL B 1 4 ? 0.482 2.975 21.281 1 98.31 4 VAL B CA 1
ATOM 2260 C C . VAL B 1 4 ? 1.411 2.02 20.531 1 98.31 4 VAL B C 1
ATOM 2262 O O . VAL B 1 4 ? 2.131 2.43 19.625 1 98.31 4 VAL B O 1
ATOM 2265 N N . GLN B 1 5 ? 1.463 0.803 20.969 1 98.56 5 GLN B N 1
ATOM 2266 C CA . GLN B 1 5 ? 2.252 -0.189 20.25 1 98.56 5 GLN B CA 1
ATOM 2267 C C . GLN B 1 5 ? 1.442 -0.82 19.125 1 98.56 5 GLN B C 1
ATOM 2269 O O . GLN B 1 5 ? 0.396 -1.427 19.359 1 98.56 5 GLN B O 1
ATOM 2274 N N . THR B 1 6 ? 1.898 -0.672 17.875 1 98.38 6 THR B N 1
ATOM 2275 C CA . THR B 1 6 ? 1.195 -1.193 16.703 1 98.38 6 THR B CA 1
ATOM 2276 C C . THR B 1 6 ? 1.407 -2.699 16.578 1 98.38 6 THR B C 1
ATOM 2278 O O . THR B 1 6 ? 2.154 -3.297 17.359 1 98.38 6 THR B O 1
ATOM 2281 N N . ASN B 1 7 ? 0.735 -3.301 15.617 1 97.69 7 ASN B N 1
ATOM 2282 C CA . ASN B 1 7 ? 0.697 -4.754 15.508 1 97.69 7 ASN B CA 1
ATOM 2283 C C . ASN B 1 7 ? 2.068 -5.328 15.156 1 97.69 7 ASN B C 1
ATOM 2285 O O . ASN B 1 7 ? 2.309 -6.523 15.328 1 97.69 7 ASN B O 1
ATOM 2289 N N . ASP B 1 8 ? 2.996 -4.469 14.641 1 97.44 8 ASP B N 1
ATOM 2290 C CA . ASP B 1 8 ? 4.328 -4.98 14.328 1 97.44 8 ASP B CA 1
ATOM 2291 C C . ASP B 1 8 ? 5.336 -4.582 15.398 1 97.44 8 ASP B C 1
ATOM 2293 O O . ASP B 1 8 ? 6.547 -4.688 15.188 1 97.44 8 ASP B O 1
ATOM 2297 N N . GLY B 1 9 ? 4.852 -4.043 16.453 1 98 9 GLY B N 1
ATOM 2298 C CA . GLY B 1 9 ? 5.695 -3.768 17.594 1 98 9 GLY B CA 1
ATOM 2299 C C . GLY B 1 9 ? 6.238 -2.35 17.625 1 98 9 GLY B C 1
ATOM 2300 O O . GLY B 1 9 ? 6.953 -1.965 18.547 1 98 9 GLY B O 1
ATOM 2301 N N . THR B 1 10 ? 5.957 -1.512 16.641 1 98.5 10 THR B N 1
ATOM 2302 C CA . THR B 1 10 ? 6.398 -0.124 16.562 1 98.5 10 THR B CA 1
ATOM 2303 C C . THR B 1 10 ? 5.578 0.756 17.5 1 98.5 10 THR B C 1
ATOM 2305 O O . THR B 1 10 ? 4.352 0.665 17.531 1 98.5 10 THR B O 1
ATOM 2308 N N . ASN B 1 11 ? 6.219 1.588 18.281 1 98.81 11 ASN B N 1
ATOM 2309 C CA . ASN B 1 11 ? 5.52 2.518 19.172 1 98.81 11 ASN B CA 1
ATOM 2310 C C . ASN B 1 11 ? 5.215 3.838 18.453 1 98.81 11 ASN B C 1
ATOM 2312 O O . ASN B 1 11 ? 6.125 4.492 17.953 1 98.81 11 ASN B O 1
ATOM 2316 N N . ILE B 1 12 ? 3.963 4.207 18.469 1 98.88 12 ILE B N 1
ATOM 2317 C CA . ILE B 1 12 ? 3.5 5.465 17.891 1 98.88 12 ILE B CA 1
ATOM 2318 C C . ILE B 1 12 ? 3.17 6.453 19.016 1 98.88 12 ILE B C 1
ATOM 2320 O O . ILE B 1 12 ? 2.305 6.184 19.844 1 98.88 12 ILE B O 1
ATOM 2324 N N . TYR B 1 13 ? 3.863 7.594 18.953 1 98.88 13 TYR B N 1
ATOM 2325 C CA . TYR B 1 13 ? 3.65 8.641 19.938 1 98.88 13 TYR B CA 1
ATOM 2326 C C . TYR B 1 13 ? 2.402 9.453 19.609 1 98.88 13 TYR B C 1
ATOM 2328 O O . TYR B 1 13 ? 2.109 9.711 18.438 1 98.88 13 TYR B O 1
ATOM 2336 N N . TYR B 1 14 ? 1.685 9.789 20.656 1 98.69 14 TYR B N 1
ATOM 2337 C CA . TYR B 1 14 ? 0.54 10.672 20.453 1 98.69 14 TYR B CA 1
ATOM 2338 C C . TYR B 1 14 ? 0.41 11.664 21.609 1 98.69 14 TYR B C 1
ATOM 2340 O O . TYR B 1 14 ? 0.955 11.438 22.688 1 98.69 14 TYR B O 1
ATOM 2348 N N . GLU B 1 15 ? -0.187 12.805 21.297 1 98.19 15 GLU B N 1
ATOM 2349 C CA . GLU B 1 15 ? -0.623 13.773 22.297 1 98.19 15 GLU B CA 1
ATOM 2350 C C . GLU B 1 15 ? -2.137 13.953 22.266 1 98.19 15 GLU B C 1
ATOM 2352 O O . GLU B 1 15 ? -2.764 13.828 21.219 1 98.19 15 GLU B O 1
ATOM 2357 N N . GLU B 1 16 ? -2.639 14.234 23.438 1 97.44 16 GLU B N 1
ATOM 2358 C CA . GLU B 1 16 ? -4.086 14.359 23.562 1 97.44 16 GLU B CA 1
ATOM 2359 C C . GLU B 1 16 ? -4.461 15.547 24.453 1 97.44 16 GLU B C 1
ATOM 2361 O O . GLU B 1 16 ? -3.85 15.758 25.5 1 97.44 16 GLU B O 1
ATOM 2366 N N . HIS B 1 17 ? -5.406 16.297 23.953 1 97.5 17 HIS B N 1
ATOM 2367 C CA . HIS B 1 17 ? -5.922 17.453 24.688 1 97.5 17 HIS B CA 1
ATOM 2368 C C . HIS B 1 17 ? -7.426 17.609 24.484 1 97.5 17 HIS B C 1
ATOM 2370 O O . HIS B 1 17 ? -7.949 17.312 23.406 1 97.5 17 HIS B O 1
ATOM 2376 N N . GLY B 1 18 ? -8.117 18.062 25.531 1 98 18 GLY B N 1
ATOM 2377 C CA . GLY B 1 18 ? -9.539 18.328 25.422 1 98 18 GLY B CA 1
ATOM 2378 C C . GLY B 1 18 ? -10.398 17.094 25.625 1 98 18 GLY B C 1
ATOM 2379 O O . GLY B 1 18 ? -9.898 16.047 26.047 1 98 18 GLY B O 1
ATOM 2380 N N . GLU B 1 19 ? -11.656 17.312 25.547 1 97.5 19 GLU B N 1
ATOM 2381 C CA . GLU B 1 19 ? -12.664 16.266 25.719 1 97.5 19 GLU B CA 1
ATOM 2382 C C . GLU B 1 19 ? -13.742 16.375 24.641 1 97.5 19 GLU B C 1
ATOM 2384 O O . GLU B 1 19 ? -13.852 17.391 23.953 1 97.5 19 GLU B O 1
ATOM 2389 N N . GLY B 1 20 ? -14.469 15.227 24.531 1 96.75 20 GLY B N 1
ATOM 2390 C CA . GLY B 1 20 ? -15.547 15.227 23.562 1 96.75 20 GLY B CA 1
ATOM 2391 C C . GLY B 1 20 ? -15.266 14.336 22.359 1 96.75 20 GLY B C 1
ATOM 2392 O O . GLY B 1 20 ? -14.602 13.305 22.5 1 96.75 20 GLY B O 1
ATOM 2393 N N . ARG B 1 21 ? -15.914 14.68 21.234 1 96.94 21 ARG B N 1
ATOM 2394 C CA . ARG B 1 21 ? -15.727 13.891 20.016 1 96.94 21 ARG B CA 1
ATOM 2395 C C . ARG B 1 21 ? -14.289 13.984 19.531 1 96.94 21 ARG B C 1
ATOM 2397 O O . ARG B 1 21 ? -13.719 15.078 19.469 1 96.94 21 ARG B O 1
ATOM 2404 N N . PRO B 1 22 ? -13.734 12.891 19.141 1 98.62 22 PRO B N 1
ATOM 2405 C CA . PRO B 1 22 ? -12.305 12.875 18.828 1 98.62 22 PRO B CA 1
ATOM 2406 C C . PRO B 1 22 ? -12 13.531 17.469 1 98.62 22 PRO B C 1
ATOM 2408 O O . PRO B 1 22 ? -12.75 13.344 16.516 1 98.62 22 PRO B O 1
ATOM 2411 N N . LEU B 1 23 ? -10.977 14.367 17.422 1 98.88 23 LEU B N 1
ATOM 2412 C CA . LEU B 1 23 ? -10.281 14.883 16.234 1 98.88 23 LEU B CA 1
ATOM 2413 C C . LEU B 1 23 ? -8.836 14.391 16.203 1 98.88 23 LEU B C 1
ATOM 2415 O O . LEU B 1 23 ? -8.023 14.766 17.047 1 98.88 23 LEU B O 1
ATOM 2419 N N . VAL B 1 24 ? -8.523 13.477 15.273 1 98.94 24 VAL B N 1
ATOM 2420 C CA . VAL B 1 24 ? -7.168 12.953 15.133 1 98.94 24 VAL B CA 1
ATOM 2421 C C . VAL B 1 24 ? -6.457 13.656 13.977 1 98.94 24 VAL B C 1
ATOM 2423 O O . VAL B 1 24 ? -6.938 13.633 12.844 1 98.94 24 VAL B O 1
ATOM 2426 N N . MET B 1 25 ? -5.336 14.273 14.25 1 98.94 25 MET B N 1
ATOM 2427 C CA . MET B 1 25 ? -4.629 15.078 13.258 1 98.94 25 MET B CA 1
ATOM 2428 C C . MET B 1 25 ? -3.299 14.438 12.883 1 98.94 25 MET B C 1
ATOM 2430 O O . MET B 1 25 ? -2.5 14.094 13.758 1 98.94 25 MET B O 1
ATOM 2434 N N . ILE B 1 26 ? -3.088 14.273 11.594 1 98.94 26 ILE B N 1
ATOM 2435 C CA . ILE B 1 26 ? -1.9 13.625 11.047 1 98.94 26 ILE B CA 1
ATOM 2436 C C . ILE B 1 26 ? -1.062 14.648 10.281 1 98.94 26 ILE B C 1
ATOM 2438 O O . ILE B 1 26 ? -1.566 15.312 9.375 1 98.94 26 ILE B O 1
ATOM 2442 N N . HIS B 1 27 ? 0.195 14.703 10.562 1 98.88 27 HIS B N 1
ATOM 2443 C CA . HIS B 1 27 ? 1.114 15.688 10 1 98.88 27 HIS B CA 1
ATOM 2444 C C . HIS B 1 27 ? 1.65 15.234 8.648 1 98.88 27 HIS B C 1
ATOM 2446 O O . HIS B 1 27 ? 1.33 14.141 8.18 1 98.88 27 HIS B O 1
ATOM 2452 N N . GLY B 1 28 ? 2.422 16.094 7.984 1 98.75 28 GLY B N 1
ATOM 2453 C CA . GLY B 1 28 ? 3.018 15.836 6.688 1 98.75 28 GLY B CA 1
ATOM 2454 C C . GLY B 1 28 ? 4.406 15.227 6.7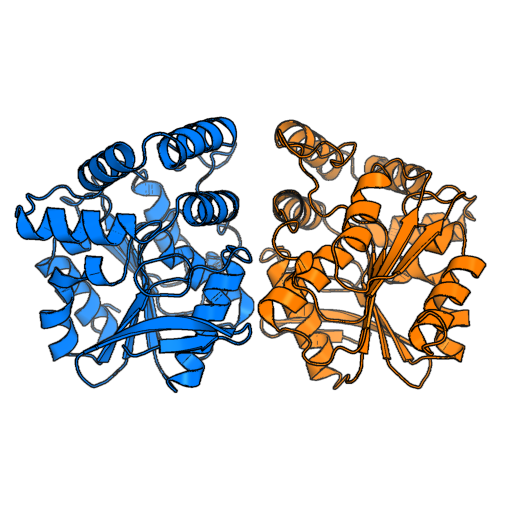77 1 98.75 28 GLY B C 1
ATOM 2455 O O . GLY B 1 28 ? 4.852 14.844 7.859 1 98.75 28 GLY B O 1
ATOM 2456 N N . TRP B 1 29 ? 5.059 15.133 5.672 1 98.62 29 TRP B N 1
ATOM 2457 C CA . TRP B 1 29 ? 6.336 14.453 5.473 1 98.62 29 TRP B CA 1
ATOM 2458 C C . TRP B 1 29 ? 7.469 15.219 6.145 1 98.62 29 TRP B C 1
ATOM 2460 O O . TRP B 1 29 ? 7.711 16.391 5.828 1 98.62 29 TRP B O 1
ATOM 2470 N N . GLY B 1 30 ? 8.109 14.555 7.086 1 98.31 30 GLY B N 1
ATOM 2471 C CA . GLY B 1 30 ? 9.289 15.125 7.723 1 98.31 30 GLY B CA 1
ATOM 2472 C C . GLY B 1 30 ? 8.953 16.016 8.914 1 98.31 30 GLY B C 1
ATOM 2473 O O . GLY B 1 30 ? 9.812 16.734 9.414 1 98.31 30 GLY B O 1
ATOM 2474 N N . PHE B 1 31 ? 7.754 15.977 9.344 1 98.62 31 PHE B N 1
ATOM 2475 C CA . PHE B 1 31 ? 7.305 16.859 10.422 1 98.62 31 PHE B CA 1
ATOM 2476 C C . PHE B 1 31 ? 6.844 16.047 11.625 1 98.62 31 PHE B C 1
ATOM 2478 O O . PHE B 1 31 ? 7.379 14.969 11.898 1 98.62 31 PHE B O 1
ATOM 2485 N N . SER B 1 32 ? 6.012 16.656 12.5 1 98.62 32 SER B N 1
ATOM 2486 C CA . SER B 1 32 ? 5.426 15.984 13.656 1 98.62 32 SER B CA 1
ATOM 2487 C C . SER B 1 32 ? 4.109 16.641 14.062 1 98.62 32 SER B C 1
ATOM 2489 O O . SER B 1 32 ? 3.709 17.656 13.492 1 98.62 32 SER B O 1
ATOM 2491 N N . GLY B 1 33 ? 3.494 15.984 15.016 1 98.44 33 GLY B N 1
ATOM 2492 C CA . GLY B 1 33 ? 2.248 16.531 15.531 1 98.44 33 GLY B CA 1
ATOM 2493 C C . GLY B 1 33 ? 2.404 17.922 16.125 1 98.44 33 GLY B C 1
ATOM 2494 O O . GLY B 1 33 ? 1.429 18.656 16.234 1 98.44 33 GLY B O 1
ATOM 2495 N N . ARG B 1 34 ? 3.576 18.359 16.438 1 98.12 34 ARG B N 1
ATOM 2496 C CA . ARG B 1 34 ? 3.84 19.641 17.094 1 98.12 34 ARG B CA 1
ATOM 2497 C C . ARG B 1 34 ? 3.629 20.797 16.109 1 98.12 34 ARG B C 1
ATOM 2499 O O . ARG B 1 34 ? 3.52 21.953 16.531 1 98.12 34 ARG B O 1
ATOM 2506 N N . PHE B 1 35 ? 3.576 20.484 14.836 1 98.62 35 PHE B N 1
ATOM 2507 C CA . PHE B 1 35 ? 3.373 21.531 13.844 1 98.62 35 PHE B CA 1
ATOM 2508 C C . PHE B 1 35 ? 1.979 22.125 13.977 1 98.62 35 PHE B C 1
ATOM 2510 O O . PHE B 1 35 ? 1.735 23.25 13.516 1 98.62 35 PHE B O 1
ATOM 2517 N N . PHE B 1 36 ? 1.088 21.438 14.641 1 98.62 36 PHE B N 1
ATOM 2518 C CA . PHE B 1 36 ? -0.275 21.906 14.828 1 98.62 36 PHE B CA 1
ATOM 2519 C C . PHE B 1 36 ? -0.384 22.75 16.109 1 98.62 36 PHE B C 1
ATOM 2521 O O . PHE B 1 36 ? -1.488 23.062 16.547 1 98.62 36 PHE B O 1
ATOM 2528 N N . GLN B 1 37 ? 0.653 23.141 16.719 1 97.06 37 GLN B N 1
ATOM 2529 C CA . GLN B 1 37 ? 0.677 23.75 18.031 1 97.06 37 GLN B CA 1
ATOM 2530 C C . GLN B 1 37 ? -0.204 25 18.078 1 97.06 37 GLN B C 1
ATOM 2532 O O . GLN B 1 37 ? -0.842 25.266 19.094 1 97.06 37 GLN B O 1
ATOM 2537 N N . ARG B 1 38 ? -0.314 25.797 16.984 1 97.5 38 ARG B N 1
ATOM 2538 C CA . ARG B 1 38 ? -1.088 27.031 16.969 1 97.5 38 ARG B CA 1
ATOM 2539 C C . ARG B 1 38 ? -2.582 26.734 17.062 1 97.5 38 ARG B C 1
ATOM 2541 O O . ARG B 1 38 ? -3.373 27.625 17.391 1 97.5 38 ARG B O 1
ATOM 2548 N N . ASN B 1 39 ? -2.934 25.5 16.797 1 98.56 39 ASN B N 1
ATOM 2549 C CA . ASN B 1 39 ? -4.344 25.172 16.641 1 98.56 39 ASN B CA 1
ATOM 2550 C C . ASN B 1 39 ? -4.875 24.422 17.875 1 98.56 39 ASN B C 1
ATOM 2552 O O . ASN B 1 39 ? -6.086 24.391 18.109 1 98.56 39 ASN B O 1
ATOM 2556 N N . MET B 1 40 ? -4.004 23.891 18.688 1 97.94 40 MET B N 1
ATOM 2557 C CA . MET B 1 40 ? -4.348 22.906 19.703 1 97.94 40 MET B CA 1
ATOM 2558 C C . MET B 1 40 ? -5.219 23.531 20.797 1 97.94 40 MET B C 1
ATOM 2560 O O . MET B 1 40 ? -6.219 22.953 21.203 1 97.94 40 MET B O 1
ATOM 2564 N N . GLU B 1 41 ? -4.805 24.688 21.297 1 97.62 41 GLU B N 1
ATOM 2565 C CA . GLU B 1 41 ? -5.535 25.328 22.375 1 97.62 41 GLU B CA 1
ATOM 2566 C C . GLU B 1 41 ? -6.984 25.609 21.984 1 97.62 41 GLU B C 1
ATOM 2568 O O . GLU B 1 41 ? -7.91 25.297 22.734 1 97.62 41 GLU B O 1
ATOM 2573 N N . CYS B 1 42 ? -7.191 26.172 20.844 1 98.31 42 CYS B N 1
ATOM 2574 C CA . CYS B 1 42 ? -8.523 26.531 20.375 1 98.31 42 CYS B CA 1
ATOM 2575 C C . CYS B 1 42 ? -9.352 25.281 20.094 1 98.31 42 CYS B C 1
ATOM 2577 O O . CYS B 1 42 ? -10.492 25.172 20.562 1 98.31 42 CYS B O 1
ATOM 2579 N N . LEU B 1 43 ? -8.852 24.312 19.391 1 98.69 43 LEU B N 1
ATOM 2580 C CA . LEU B 1 43 ? -9.578 23.109 19 1 98.69 43 LEU B CA 1
ATOM 2581 C C . LEU B 1 43 ? -9.93 22.266 20.219 1 98.69 43 LEU B C 1
ATOM 2583 O O . LEU B 1 43 ? -11.016 21.672 20.281 1 98.69 43 LEU B O 1
ATOM 2587 N N . ALA B 1 44 ? -9.016 22.266 21.203 1 98.44 44 ALA B N 1
ATOM 2588 C CA . ALA B 1 44 ? -9.172 21.406 22.375 1 98.44 44 ALA B CA 1
ATOM 2589 C C . ALA B 1 44 ? -10.305 21.891 23.266 1 98.44 44 ALA B C 1
ATOM 2591 O O . ALA B 1 44 ? -10.805 21.141 24.109 1 98.44 44 ALA B O 1
ATOM 2592 N N . LYS B 1 45 ? -10.719 23.094 23.109 1 98.19 45 LYS B N 1
ATOM 2593 C CA . LYS B 1 45 ? -11.859 23.625 23.844 1 98.19 45 LYS B CA 1
ATOM 2594 C C . LYS B 1 45 ? -13.164 22.984 23.375 1 98.19 45 LYS B C 1
ATOM 2596 O O . LYS B 1 45 ? -14.172 23.016 24.094 1 98.19 45 LYS B O 1
ATOM 2601 N N . HIS B 1 46 ? -13.133 22.328 22.203 1 97.56 46 HIS B N 1
ATOM 2602 C CA . HIS B 1 46 ? -14.391 21.891 21.594 1 97.56 46 HIS B CA 1
ATOM 2603 C C . HIS B 1 46 ? -14.344 20.422 21.219 1 97.56 46 HIS B C 1
ATOM 2605 O O . HIS B 1 46 ? -15.359 19.844 20.828 1 97.56 46 HIS B O 1
ATOM 2611 N N . ALA B 1 47 ? -13.203 19.797 21.344 1 97.94 47 ALA B N 1
ATOM 2612 C CA . ALA B 1 47 ? -13.039 18.422 20.906 1 97.94 47 ALA B CA 1
ATOM 2613 C C . ALA B 1 47 ? -11.914 17.734 21.672 1 97.94 47 ALA B C 1
ATOM 2615 O O . ALA B 1 47 ? -11.094 18.391 22.312 1 97.94 47 ALA B O 1
ATOM 2616 N N . ARG B 1 48 ? -11.945 16.453 21.719 1 98.31 48 ARG B N 1
ATOM 2617 C CA . ARG B 1 48 ? -10.797 15.641 22.109 1 98.31 48 ARG B CA 1
ATOM 2618 C C . ARG B 1 48 ? -9.773 15.555 20.969 1 98.31 48 ARG B C 1
ATOM 2620 O O . ARG B 1 48 ? -9.906 14.719 20.078 1 98.31 48 ARG B O 1
ATOM 2627 N N . VAL B 1 49 ? -8.766 16.438 21.062 1 98.75 49 VAL B N 1
ATOM 2628 C CA . VAL B 1 49 ? -7.812 16.578 19.953 1 98.75 49 VAL B CA 1
ATOM 2629 C C . VAL B 1 49 ? -6.613 15.656 20.203 1 98.75 49 VAL B C 1
ATOM 2631 O O . VAL B 1 49 ? -5.961 15.734 21.234 1 98.75 49 VAL B O 1
ATOM 2634 N N . ILE B 1 50 ? -6.34 14.773 19.234 1 98.75 50 ILE B N 1
ATOM 2635 C CA . ILE B 1 50 ? -5.219 13.844 19.297 1 98.75 50 ILE B CA 1
ATOM 2636 C C . ILE B 1 50 ? -4.293 14.062 18.109 1 98.75 50 ILE B C 1
ATOM 2638 O O . ILE B 1 50 ? -4.734 14.047 16.953 1 98.75 50 ILE B O 1
ATOM 2642 N N . THR B 1 51 ? -3.051 14.344 18.344 1 98.75 51 THR B N 1
ATOM 2643 C CA . THR B 1 51 ? -2.033 14.352 17.297 1 98.75 51 THR B CA 1
ATOM 2644 C C . THR B 1 51 ? -1.134 13.125 17.406 1 98.75 51 THR B C 1
ATOM 2646 O O . THR B 1 51 ? -0.819 12.68 18.516 1 98.75 51 THR B O 1
ATOM 2649 N N . ILE B 1 52 ? -0.736 12.594 16.312 1 98.75 52 ILE B N 1
ATOM 2650 C CA . ILE B 1 52 ? 0.176 11.453 16.328 1 98.75 52 ILE B CA 1
ATOM 2651 C C . ILE B 1 52 ? 1.455 11.805 15.578 1 98.75 52 ILE B C 1
ATOM 2653 O O . ILE B 1 52 ? 1.44 12.648 14.672 1 98.75 52 ILE B O 1
ATOM 2657 N N . ASP B 1 53 ? 2.553 11.242 15.984 1 98.94 53 ASP B N 1
ATOM 2658 C CA . ASP B 1 53 ? 3.76 11.203 15.164 1 98.94 53 ASP B CA 1
ATOM 2659 C C . ASP B 1 53 ? 3.809 9.922 14.328 1 98.94 53 ASP B C 1
ATOM 2661 O O . ASP B 1 53 ? 3.787 8.82 14.875 1 98.94 53 ASP B O 1
ATOM 2665 N N . LEU B 1 54 ? 3.83 10.062 13.055 1 98.94 54 LEU B N 1
ATOM 2666 C CA . LEU B 1 54 ? 3.955 8.898 12.188 1 98.94 54 LEU B CA 1
ATOM 2667 C C . LEU B 1 54 ? 5.25 8.141 12.469 1 98.94 54 LEU B C 1
ATOM 2669 O O . LEU B 1 54 ? 6.23 8.734 12.922 1 98.94 54 LEU B O 1
ATOM 2673 N N . ARG B 1 55 ? 5.246 6.789 12.266 1 98.88 55 ARG B N 1
ATOM 2674 C CA . ARG B 1 55 ? 6.508 6.07 12.367 1 98.88 55 ARG B CA 1
ATOM 2675 C C . ARG B 1 55 ? 7.613 6.789 11.602 1 98.88 55 ARG B C 1
ATOM 2677 O O . ARG B 1 55 ? 7.375 7.316 10.516 1 98.88 55 ARG B O 1
ATOM 2684 N N . GLY B 1 56 ? 8.781 6.812 12.195 1 98.75 56 GLY B N 1
ATOM 2685 C CA . GLY B 1 56 ? 9.906 7.492 11.57 1 98.75 56 GLY B CA 1
ATOM 2686 C C . GLY B 1 56 ? 9.945 8.977 11.875 1 98.75 56 GLY B C 1
ATOM 2687 O O . GLY B 1 56 ? 10.938 9.648 11.586 1 98.75 56 GLY B O 1
ATOM 2688 N N . HIS B 1 57 ? 8.93 9.508 12.547 1 98.81 57 HIS B N 1
ATOM 2689 C CA . HIS B 1 57 ? 8.836 10.945 12.797 1 98.81 57 HIS B CA 1
ATOM 2690 C C . HIS B 1 57 ? 8.719 11.234 14.289 1 98.81 57 HIS B C 1
ATOM 2692 O O . HIS B 1 57 ? 8.32 10.359 15.07 1 98.81 57 HIS B O 1
ATOM 2698 N N . GLY B 1 58 ? 9.086 12.461 14.633 1 98.62 58 GLY B N 1
ATOM 2699 C CA . GLY B 1 58 ? 8.859 12.945 15.984 1 98.62 58 GLY B CA 1
ATOM 2700 C C . GLY B 1 58 ? 9.328 11.977 17.047 1 98.62 58 GLY B C 1
ATOM 2701 O O . GLY B 1 58 ? 10.469 11.508 17.016 1 98.62 58 GLY B O 1
ATOM 2702 N N . ASN B 1 59 ? 8.422 11.695 17.953 1 98.75 59 ASN B N 1
ATOM 2703 C CA . ASN B 1 59 ? 8.805 10.883 19.094 1 98.75 59 ASN B CA 1
ATOM 2704 C C . ASN B 1 59 ? 8.391 9.422 18.906 1 98.75 59 ASN B C 1
ATOM 2706 O O . ASN B 1 59 ? 8.539 8.609 19.812 1 98.75 59 ASN B O 1
ATOM 2710 N N . SER B 1 60 ? 7.906 9.047 17.766 1 98.88 60 SER B N 1
ATOM 2711 C CA . SER B 1 60 ? 7.605 7.66 17.438 1 98.88 60 SER B CA 1
ATOM 2712 C C . SER B 1 60 ? 8.875 6.879 17.109 1 98.88 60 SER B C 1
ATOM 2714 O O . SER B 1 60 ? 9.922 7.469 16.844 1 98.88 60 SER B O 1
ATOM 2716 N N . ASP B 1 61 ? 8.727 5.543 17.156 1 98.81 61 ASP B N 1
ATOM 2717 C CA . ASP B 1 61 ? 9.859 4.676 16.828 1 98.81 61 ASP B CA 1
ATOM 2718 C C . ASP B 1 61 ? 10.312 4.902 15.383 1 98.81 61 ASP B C 1
ATOM 2720 O O . ASP B 1 61 ? 9.539 5.359 14.539 1 98.81 61 ASP B O 1
ATOM 2724 N N . LYS B 1 62 ? 11.57 4.66 15.172 1 98.75 62 LYS B N 1
ATOM 2725 C CA . LYS B 1 62 ? 12.188 4.754 13.852 1 98.75 62 LYS B CA 1
ATOM 2726 C C . LYS B 1 62 ? 12.672 3.389 13.375 1 98.75 62 LYS B C 1
ATOM 2728 O O . LYS B 1 62 ? 13.883 3.162 13.25 1 98.75 62 LYS B O 1
ATOM 2733 N N . PRO B 1 63 ? 11.75 2.504 13.055 1 98.44 63 PRO B N 1
ATOM 2734 C CA . PRO B 1 63 ? 12.195 1.2 12.562 1 98.44 63 PRO B CA 1
ATOM 2735 C C . PRO B 1 63 ? 13.023 1.31 11.281 1 98.44 63 PRO B C 1
ATOM 2737 O O . PRO B 1 63 ? 13.016 2.35 10.617 1 98.44 63 PRO B O 1
ATOM 2740 N N . ASP B 1 64 ? 13.703 0.277 10.875 1 97.5 64 ASP B N 1
ATOM 2741 C CA . ASP B 1 64 ? 14.562 0.302 9.695 1 97.5 64 ASP B CA 1
ATOM 2742 C C . ASP B 1 64 ? 13.828 -0.258 8.477 1 97.5 64 ASP B C 1
ATOM 2744 O O . ASP B 1 64 ? 14.453 -0.556 7.453 1 97.5 64 ASP B O 1
ATOM 2748 N N . HIS B 1 65 ? 12.555 -0.47 8.609 1 97.56 65 HIS B N 1
ATOM 2749 C CA . HIS B 1 65 ? 11.773 -1.036 7.52 1 97.56 65 HIS B CA 1
ATOM 2750 C C . HIS B 1 65 ? 10.336 -0.51 7.543 1 97.56 65 HIS B C 1
ATOM 2752 O O . HIS B 1 65 ? 9.945 0.198 8.477 1 97.56 65 HIS B O 1
ATOM 2758 N N . SER B 1 66 ? 9.547 -0.796 6.496 1 97.75 66 SER B N 1
ATOM 2759 C CA . SER B 1 66 ? 8.094 -0.641 6.453 1 97.75 66 SER B CA 1
ATOM 2760 C C . SER B 1 66 ? 7.691 0.83 6.52 1 97.75 66 SER B C 1
ATOM 2762 O O . SER B 1 66 ? 6.848 1.212 7.328 1 97.75 66 SER B O 1
ATOM 2764 N N . TYR B 1 67 ? 8.297 1.623 5.656 1 98.25 67 TYR B N 1
ATOM 2765 C CA . TYR B 1 67 ? 7.898 3.018 5.492 1 98.25 67 TYR B CA 1
ATOM 2766 C C . TYR B 1 67 ? 7.039 3.193 4.246 1 98.25 67 TYR B C 1
ATOM 2768 O O . TYR B 1 67 ? 7.312 4.062 3.414 1 98.25 67 TYR B O 1
ATOM 2776 N N . HIS B 1 68 ? 5.992 2.371 4.148 1 98.44 68 HIS B N 1
ATOM 2777 C CA . HIS B 1 68 ? 4.98 2.443 3.098 1 98.44 68 HIS B CA 1
ATOM 2778 C C . HIS B 1 68 ? 3.725 3.156 3.59 1 98.44 68 HIS B C 1
ATOM 2780 O O . HIS B 1 68 ? 3.311 2.975 4.738 1 98.44 68 HIS B O 1
ATOM 2786 N N . VAL B 1 69 ? 3.088 3.922 2.689 1 98.75 69 VAL B N 1
ATOM 2787 C CA . VAL B 1 69 ? 1.88 4.668 3.025 1 98.75 69 VAL B CA 1
ATOM 2788 C C . VAL B 1 69 ? 0.833 3.723 3.611 1 98.75 69 VAL B C 1
ATOM 2790 O O . VAL B 1 69 ? 0.222 4.023 4.637 1 98.75 69 VAL B O 1
ATOM 2793 N N . PRO B 1 70 ? 0.62 2.486 3.045 1 98.81 70 PRO B N 1
ATOM 2794 C CA . PRO B 1 70 ? -0.37 1.591 3.645 1 98.81 70 PRO B CA 1
ATOM 2795 C C . PRO B 1 70 ? 0.013 1.15 5.055 1 98.81 70 PRO B C 1
ATOM 2797 O O . PRO B 1 70 ? -0.863 0.925 5.895 1 98.81 70 PRO B O 1
ATOM 2800 N N . ARG B 1 71 ? 1.281 0.986 5.34 1 98.88 71 ARG B N 1
ATOM 2801 C CA . ARG B 1 71 ? 1.714 0.657 6.691 1 98.88 71 ARG B CA 1
ATOM 2802 C C . ARG B 1 71 ? 1.437 1.81 7.652 1 98.88 71 ARG B C 1
ATOM 2804 O O . ARG B 1 71 ? 1.035 1.589 8.797 1 98.88 71 ARG B O 1
ATOM 2811 N N . LEU B 1 72 ? 1.66 3.08 7.164 1 98.94 72 LEU B N 1
ATOM 2812 C CA . LEU B 1 72 ? 1.295 4.238 7.973 1 98.94 72 LEU B CA 1
ATOM 2813 C C . LEU B 1 72 ? -0.2 4.242 8.273 1 98.94 72 LEU B C 1
ATOM 2815 O O . LEU B 1 72 ? -0.615 4.594 9.383 1 98.94 72 LEU B O 1
ATOM 2819 N N . ALA B 1 73 ? -1.004 3.881 7.277 1 98.94 73 ALA B N 1
ATOM 2820 C CA . ALA B 1 73 ? -2.451 3.777 7.453 1 98.94 73 ALA B CA 1
ATOM 2821 C C . ALA B 1 73 ? -2.803 2.715 8.484 1 98.94 73 ALA B C 1
ATOM 2823 O O . ALA B 1 73 ? -3.693 2.916 9.32 1 98.94 73 ALA B O 1
ATOM 2824 N N . ARG B 1 74 ? -2.092 1.599 8.453 1 98.94 74 ARG B N 1
ATOM 2825 C CA . ARG B 1 74 ? -2.307 0.541 9.438 1 98.94 74 ARG B CA 1
ATOM 2826 C C . ARG B 1 74 ? -1.94 1.016 10.844 1 98.94 74 ARG B C 1
ATOM 2828 O O . ARG B 1 74 ? -2.619 0.679 11.812 1 98.94 74 ARG B O 1
ATOM 2835 N N . ASP B 1 75 ? -0.843 1.782 10.961 1 98.94 75 ASP B N 1
ATOM 2836 C CA . ASP B 1 75 ? -0.493 2.373 12.25 1 98.94 75 ASP B CA 1
ATOM 2837 C C . ASP B 1 75 ? -1.639 3.223 12.797 1 98.94 75 ASP B C 1
ATOM 2839 O O . ASP B 1 75 ? -1.964 3.15 13.977 1 98.94 75 ASP B O 1
ATOM 2843 N N . LEU B 1 76 ? -2.223 4.035 11.898 1 98.94 76 LEU B N 1
ATOM 2844 C CA . LEU B 1 76 ? -3.363 4.855 12.297 1 98.94 76 LEU B CA 1
ATOM 2845 C C . LEU B 1 76 ? -4.512 3.986 12.805 1 98.94 76 LEU B C 1
ATOM 2847 O O . LEU B 1 76 ? -5.117 4.289 13.828 1 98.94 76 LEU B O 1
ATOM 2851 N N . TYR B 1 77 ? -4.828 2.93 12.062 1 98.88 77 TYR B N 1
ATOM 2852 C CA . TYR B 1 77 ? -5.875 1.999 12.477 1 98.88 77 TYR B CA 1
ATOM 2853 C C . TYR B 1 77 ? -5.598 1.455 13.875 1 98.88 77 TYR B C 1
ATOM 2855 O O . TYR B 1 77 ? -6.492 1.416 14.719 1 98.88 77 TYR B O 1
ATOM 2863 N N . ASP B 1 78 ? -4.355 1.046 14.141 1 98.81 78 ASP B N 1
ATOM 2864 C CA . ASP B 1 78 ? -3.982 0.495 15.445 1 98.81 78 ASP B CA 1
ATOM 2865 C C . ASP B 1 78 ? -4.156 1.532 16.547 1 98.81 78 ASP B C 1
ATOM 2867 O O . ASP B 1 78 ? -4.609 1.206 17.641 1 98.81 78 ASP B O 1
ATOM 2871 N N . VAL B 1 79 ? -3.756 2.754 16.266 1 98.81 79 VAL B N 1
ATOM 2872 C CA . VAL B 1 79 ? -3.904 3.826 17.234 1 98.81 79 VAL B CA 1
ATOM 2873 C C . VAL B 1 79 ? -5.383 4.016 17.578 1 98.81 79 VAL B C 1
ATOM 2875 O O . VAL B 1 79 ? -5.75 4.086 18.75 1 98.81 79 VAL B O 1
ATOM 2878 N N . LEU B 1 80 ? -6.27 4.07 16.547 1 98.88 80 LEU B N 1
ATOM 2879 C CA . LEU B 1 80 ? -7.695 4.273 16.766 1 98.88 80 LEU B CA 1
ATOM 2880 C C . LEU B 1 80 ? -8.289 3.127 17.578 1 98.88 80 LEU B C 1
ATOM 2882 O O . LEU B 1 80 ? -9.094 3.354 18.484 1 98.88 80 LEU B O 1
ATOM 2886 N N . VAL B 1 81 ? -7.883 1.915 17.266 1 98.75 81 VAL B N 1
ATOM 2887 C CA . VAL B 1 81 ? -8.414 0.728 17.938 1 98.75 81 VAL B CA 1
ATOM 2888 C C . VAL B 1 81 ? -7.957 0.696 19.391 1 98.75 81 VAL B C 1
ATOM 2890 O O . VAL B 1 81 ? -8.773 0.512 20.297 1 98.75 81 VAL B O 1
ATOM 2893 N N . GLN B 1 82 ? -6.742 0.839 19.641 1 98.31 82 GLN B N 1
ATOM 2894 C CA . GLN B 1 82 ? -6.176 0.668 20.984 1 98.31 82 GLN B CA 1
ATOM 2895 C C . GLN B 1 82 ? -6.637 1.78 21.922 1 98.31 82 GLN B C 1
ATOM 2897 O O . GLN B 1 82 ? -6.801 1.557 23.125 1 98.31 82 GLN B O 1
ATOM 2902 N N . LEU B 1 83 ? -6.793 2.992 21.359 1 98.12 83 LEU B N 1
ATOM 2903 C CA . LEU B 1 83 ? -7.312 4.09 22.172 1 98.12 83 LEU B CA 1
ATOM 2904 C C . LEU B 1 83 ? -8.836 4.051 22.234 1 98.12 83 LEU B C 1
ATOM 2906 O O . LEU B 1 83 ? -9.461 4.926 22.844 1 98.12 83 LEU B O 1
ATOM 2910 N N . ASN B 1 84 ? -9.453 3.088 21.547 1 98.25 84 ASN B N 1
ATOM 2911 C CA . ASN B 1 84 ? -10.898 2.877 21.484 1 98.25 84 ASN B CA 1
ATOM 2912 C C . ASN B 1 84 ? -11.625 4.133 21.016 1 98.25 84 ASN B C 1
ATOM 2914 O O . ASN B 1 84 ? -12.602 4.555 21.641 1 98.25 84 ASN B O 1
ATOM 2918 N N . LEU B 1 85 ? -11.055 4.766 20.062 1 98.56 85 LEU B N 1
ATOM 2919 C CA . LEU B 1 85 ? -11.672 5.953 19.5 1 98.56 85 LEU B CA 1
ATOM 2920 C C . LEU B 1 85 ? -12.781 5.57 18.516 1 98.56 85 LEU B C 1
ATOM 2922 O O . LEU B 1 85 ? -12.586 4.711 17.656 1 98.56 85 LEU B O 1
ATOM 2926 N N . GLN B 1 86 ? -13.93 6.156 18.656 1 98.19 86 GLN B N 1
ATOM 2927 C CA . GLN B 1 86 ? -15.086 5.969 17.781 1 98.19 86 GLN B CA 1
ATOM 2928 C C . GLN B 1 86 ? -15.602 7.309 17.25 1 98.19 86 GLN B C 1
ATOM 2930 O O . GLN B 1 86 ? -15.312 8.359 17.844 1 98.19 86 GLN B O 1
ATOM 2935 N N . ASP B 1 87 ? -16.312 7.289 16.156 1 97.81 87 ASP B N 1
ATOM 2936 C CA . ASP B 1 87 ? -16.906 8.492 15.578 1 97.81 87 ASP B CA 1
ATOM 2937 C C . ASP B 1 87 ? -15.844 9.578 15.383 1 97.81 87 ASP B C 1
ATOM 2939 O O . ASP B 1 87 ? -16.062 10.742 15.742 1 97.81 87 ASP B O 1
ATOM 2943 N N . VAL B 1 88 ? -14.727 9.203 14.844 1 98.75 88 VAL B N 1
ATOM 2944 C CA . VAL B 1 88 ? -13.539 10.055 14.766 1 98.75 88 VAL B CA 1
ATOM 2945 C C . VAL B 1 88 ? -13.633 10.961 13.547 1 98.75 88 VAL B C 1
ATOM 2947 O O . VAL B 1 88 ? -14 10.516 12.453 1 98.75 88 VAL B O 1
ATOM 2950 N N . THR B 1 89 ? -13.414 12.273 13.688 1 98.81 89 THR B N 1
ATOM 2951 C CA . THR B 1 89 ? -12.977 13.109 12.578 1 98.81 89 THR B CA 1
ATOM 2952 C C . THR B 1 89 ? -11.461 13.031 12.406 1 98.81 89 THR B C 1
ATOM 2954 O O . THR B 1 89 ? -10.711 13.297 13.344 1 98.81 89 THR B O 1
ATOM 2957 N N . VAL B 1 90 ? -11.055 12.586 11.25 1 98.88 90 VAL B N 1
ATOM 2958 C CA . VAL B 1 90 ? -9.633 12.469 10.977 1 98.88 90 VAL B CA 1
ATOM 2959 C C . VAL B 1 90 ? -9.188 13.602 10.047 1 98.88 90 VAL B C 1
ATOM 2961 O O . VAL B 1 90 ? -9.914 13.969 9.125 1 98.88 90 VAL B O 1
ATOM 2964 N N . LEU B 1 91 ? -8.086 14.25 10.352 1 98.94 91 LEU B N 1
ATOM 2965 C CA . LEU B 1 91 ? -7.512 15.328 9.555 1 98.94 91 LEU B CA 1
ATOM 2966 C C . LEU B 1 91 ? -6.09 14.992 9.117 1 98.94 91 LEU B C 1
ATOM 2968 O O . LEU B 1 91 ? -5.25 14.633 9.953 1 98.94 91 LEU B O 1
ATOM 2972 N N . GLY B 1 92 ? -5.852 15.016 7.84 1 98.94 92 GLY B N 1
ATOM 2973 C CA . GLY B 1 92 ? -4.516 14.797 7.305 1 98.94 92 GLY B CA 1
ATOM 2974 C C . GLY B 1 92 ? -3.979 15.984 6.539 1 98.94 92 GLY B C 1
ATOM 2975 O O . GLY B 1 92 ? -4.656 16.516 5.656 1 98.94 92 GLY B O 1
ATOM 2976 N N . TRP B 1 93 ? -2.744 16.375 6.902 1 98.94 93 TRP B N 1
ATOM 2977 C CA . TRP B 1 93 ? -2.037 17.422 6.176 1 98.94 93 TRP B CA 1
ATOM 2978 C C . TRP B 1 93 ? -0.965 16.828 5.27 1 98.94 93 TRP B C 1
ATOM 2980 O O . TRP B 1 93 ? -0.098 16.094 5.727 1 98.94 93 TRP B O 1
ATOM 2990 N N . SER B 1 94 ? -1.002 17.203 3.92 1 98.69 94 SER B N 1
ATOM 2991 C CA . SER B 1 94 ? 0.012 16.734 2.984 1 98.69 94 SER B CA 1
ATOM 2992 C C . SER B 1 94 ? 0.118 15.203 3.008 1 98.69 94 SER B C 1
ATOM 2994 O O . SER B 1 94 ? -0.869 14.508 2.773 1 98.69 94 SER B O 1
ATOM 2996 N N . LEU B 1 95 ? 1.2 14.641 3.477 1 98.81 95 LEU B N 1
ATOM 2997 C CA . LEU B 1 95 ? 1.371 13.195 3.598 1 98.81 95 LEU B CA 1
ATOM 2998 C C . LEU B 1 95 ? 0.234 12.578 4.406 1 98.81 95 LEU B C 1
ATOM 3000 O O . LEU B 1 95 ? -0.156 11.438 4.164 1 98.81 95 LEU B O 1
ATOM 3004 N N . GLY B 1 96 ? -0.321 13.266 5.34 1 98.88 96 GLY B N 1
ATOM 3005 C CA . GLY B 1 96 ? -1.426 12.758 6.141 1 98.88 96 GLY B CA 1
ATOM 3006 C C . GLY B 1 96 ? -2.645 12.391 5.312 1 98.88 96 GLY B C 1
ATOM 3007 O O . GLY B 1 96 ? -3.449 11.555 5.723 1 98.88 96 GLY B O 1
ATOM 3008 N N . CYS B 1 97 ? -2.818 13.062 4.188 1 98.94 97 CYS B N 1
ATOM 3009 C CA . CYS B 1 97 ? -3.967 12.789 3.33 1 98.94 97 CYS B CA 1
ATOM 3010 C C . CYS B 1 97 ? -3.896 11.383 2.756 1 98.94 97 CYS B C 1
ATOM 3012 O O . CYS B 1 97 ? -4.82 10.586 2.938 1 98.94 97 CYS B O 1
ATOM 3014 N N . PRO B 1 98 ? -2.795 10.992 2.08 1 98.81 98 PRO B N 1
ATOM 3015 C CA . PRO B 1 98 ? -2.754 9.617 1.562 1 98.81 98 PRO B CA 1
ATOM 3016 C C . PRO B 1 98 ? -2.746 8.57 2.67 1 98.81 98 PRO B C 1
ATOM 3018 O O . PRO B 1 98 ? -3.197 7.441 2.459 1 98.81 98 PRO B O 1
ATOM 3021 N N . VAL B 1 99 ? -2.264 8.906 3.867 1 98.94 99 VAL B N 1
ATOM 3022 C CA . VAL B 1 99 ? -2.41 7.984 4.988 1 98.94 99 VAL B CA 1
ATOM 3023 C C . VAL B 1 99 ? -3.891 7.703 5.238 1 98.94 99 VAL B C 1
ATOM 3025 O O . VAL B 1 99 ? -4.293 6.547 5.391 1 98.94 99 VAL B O 1
ATOM 3028 N N . ILE B 1 100 ? -4.703 8.719 5.211 1 98.94 100 ILE B N 1
ATOM 3029 C CA . ILE B 1 100 ? -6.137 8.562 5.422 1 98.94 100 ILE B CA 1
ATOM 3030 C C . ILE B 1 100 ? -6.766 7.879 4.211 1 98.94 100 ILE B C 1
ATOM 3032 O O . ILE B 1 100 ? -7.637 7.02 4.359 1 98.94 100 ILE B O 1
ATOM 3036 N N . TRP B 1 101 ? -6.336 8.305 2.961 1 98.88 101 TRP B N 1
ATOM 3037 C CA . TRP B 1 101 ? -6.875 7.66 1.765 1 98.88 101 TRP B CA 1
ATOM 3038 C C . TRP B 1 101 ? -6.598 6.16 1.78 1 98.88 101 TRP B C 1
ATOM 3040 O O . TRP B 1 101 ? -7.484 5.359 1.485 1 98.88 101 TRP B O 1
ATOM 3050 N N . SER B 1 102 ? -5.418 5.785 2.135 1 98.88 102 SER B N 1
ATOM 3051 C CA . SER B 1 102 ? -5.074 4.371 2.238 1 98.88 102 SER B CA 1
ATOM 3052 C C . SER B 1 102 ? -5.879 3.686 3.34 1 98.88 102 SER B C 1
ATOM 3054 O O . SER B 1 102 ? -6.301 2.539 3.184 1 98.88 102 SER B O 1
ATOM 3056 N N . TYR B 1 103 ? -6.043 4.391 4.496 1 98.94 103 TYR B N 1
ATOM 3057 C CA . TYR B 1 103 ? -6.898 3.887 5.562 1 98.94 103 TYR B CA 1
ATOM 3058 C C . TYR B 1 103 ? -8.289 3.555 5.031 1 98.94 103 TYR B C 1
ATOM 3060 O O . TYR B 1 103 ? -8.812 2.467 5.285 1 98.94 103 TYR B O 1
ATOM 3068 N N . LEU B 1 104 ? -8.875 4.426 4.312 1 98.81 104 LEU B N 1
ATOM 3069 C CA . LEU B 1 104 ? -10.211 4.246 3.77 1 98.81 104 LEU B CA 1
ATOM 3070 C C . LEU B 1 104 ? -10.25 3.102 2.764 1 98.81 104 LEU B C 1
ATOM 3072 O O . LEU B 1 104 ? -11.219 2.342 2.715 1 98.81 104 LEU B O 1
ATOM 3076 N N . GLU B 1 105 ? -9.195 2.986 1.969 1 98.69 105 GLU B N 1
ATOM 3077 C CA . GLU B 1 105 ? -9.117 1.904 0.992 1 98.69 105 GLU B CA 1
ATOM 3078 C C . GLU B 1 105 ? -9.047 0.544 1.68 1 98.69 105 GLU B C 1
ATOM 3080 O O . GLU B 1 105 ? -9.688 -0.413 1.24 1 98.69 105 GLU B O 1
ATOM 3085 N N . LEU B 1 106 ? -8.344 0.46 2.768 1 98.69 106 LEU B N 1
ATOM 3086 C CA . LEU B 1 106 ? -8.039 -0.825 3.387 1 98.69 106 LEU B CA 1
ATOM 3087 C C . LEU B 1 106 ? -9.094 -1.188 4.43 1 98.69 106 LEU B C 1
ATOM 3089 O O . LEU B 1 106 ? -9.43 -2.363 4.59 1 98.69 106 LEU B O 1
ATOM 3093 N N . PHE B 1 107 ? -9.625 -0.151 5.164 1 98.56 107 PHE B N 1
ATOM 3094 C CA . PHE B 1 107 ? -10.414 -0.447 6.355 1 98.56 107 PHE B CA 1
ATOM 3095 C C . PHE B 1 107 ? -11.789 0.201 6.262 1 98.56 107 PHE B C 1
ATOM 3097 O O . PHE B 1 107 ? -12.625 0.036 7.16 1 98.56 107 PHE B O 1
ATOM 3104 N N . GLY B 1 108 ? -12.07 0.872 5.145 1 98.06 108 GLY B N 1
ATOM 3105 C CA . GLY B 1 108 ? -13.336 1.579 5.02 1 98.06 108 GLY B CA 1
ATOM 3106 C C . GLY B 1 108 ? -13.492 2.703 6.027 1 98.06 108 GLY B C 1
ATOM 3107 O O . GLY B 1 108 ? -12.516 3.359 6.391 1 98.06 108 GLY B O 1
ATOM 3108 N N . ASN B 1 109 ? -14.711 2.93 6.387 1 98.12 109 ASN B N 1
ATOM 3109 C CA . ASN B 1 109 ? -15 4.039 7.289 1 98.12 109 ASN B CA 1
ATOM 3110 C C . ASN B 1 109 ? -14.953 3.6 8.75 1 98.12 109 ASN B C 1
ATOM 3112 O O . ASN B 1 109 ? -15.445 4.309 9.633 1 98.12 109 ASN B O 1
ATOM 3116 N N . GLU B 1 110 ? -14.352 2.408 8.969 1 97.75 110 GLU B N 1
ATOM 3117 C CA . GLU B 1 110 ? -14.352 1.876 10.328 1 97.75 110 GLU B CA 1
ATOM 3118 C C . GLU B 1 110 ? -13.805 2.895 11.32 1 97.75 110 GLU B C 1
ATOM 3120 O O . GLU B 1 110 ? -12.688 3.389 11.156 1 97.75 110 GLU B O 1
ATOM 3125 N N . ARG B 1 111 ? -14.586 3.322 12.32 1 98.5 111 ARG B N 1
ATOM 3126 C CA . ARG B 1 111 ? -14.266 4.188 13.453 1 98.5 111 ARG B CA 1
ATOM 3127 C C . ARG B 1 111 ? -14.234 5.652 13.031 1 98.5 111 ARG B C 1
ATOM 3129 O O . ARG B 1 111 ? -14.055 6.539 13.867 1 98.5 111 ARG B O 1
ATOM 3136 N N . LEU B 1 112 ? -14.453 5.93 11.781 1 98.56 112 LEU B N 1
ATOM 3137 C CA . LEU B 1 112 ? -14.375 7.293 11.273 1 98.56 112 LEU B CA 1
ATOM 3138 C C . LEU B 1 112 ? -15.766 7.867 11.039 1 98.56 112 LEU B C 1
ATOM 3140 O O . LEU B 1 112 ? -16.672 7.156 10.594 1 98.56 112 LEU B O 1
ATOM 3144 N N . ARG B 1 113 ? -15.875 9.141 11.32 1 97.69 113 ARG B N 1
ATOM 3145 C CA . ARG B 1 113 ? -17.125 9.867 11.086 1 97.69 113 ARG B CA 1
ATOM 3146 C C . ARG B 1 113 ? -16.969 10.867 9.938 1 97.69 113 ARG B C 1
ATOM 3148 O O . ARG B 1 113 ? -17.891 11.062 9.148 1 97.69 113 ARG B O 1
ATOM 3155 N N . LYS B 1 114 ? -15.906 11.617 9.922 1 98.12 114 LYS B N 1
ATOM 3156 C CA . LYS B 1 114 ? -15.594 12.648 8.938 1 98.12 114 LYS B CA 1
ATOM 3157 C C . LYS B 1 114 ? -14.102 12.664 8.609 1 98.12 114 LYS B C 1
ATOM 3159 O O . LYS B 1 114 ? -13.289 12.109 9.352 1 98.12 114 LYS B O 1
ATOM 3164 N N . ALA B 1 115 ? -13.82 13.234 7.465 1 98.62 115 ALA B N 1
ATOM 3165 C CA . ALA B 1 115 ? -12.414 13.383 7.082 1 98.62 115 ALA B CA 1
ATOM 3166 C C . ALA B 1 115 ? -12.133 14.805 6.59 1 98.62 115 ALA B C 1
ATOM 3168 O O . ALA B 1 115 ? -12.953 15.406 5.902 1 98.62 115 ALA B O 1
ATOM 3169 N N . ILE B 1 116 ? -10.984 15.32 6.957 1 98.88 116 ILE B N 1
ATOM 3170 C CA . ILE B 1 116 ? -10.492 16.609 6.496 1 98.88 116 ILE B CA 1
ATOM 3171 C C . ILE B 1 116 ? -9.148 16.438 5.789 1 98.88 116 ILE B C 1
ATOM 3173 O O . ILE B 1 116 ? -8.203 15.906 6.371 1 98.88 116 ILE B O 1
ATOM 3177 N N . PHE B 1 117 ? -9.117 16.812 4.562 1 98.94 117 PHE B N 1
ATOM 3178 C CA . PHE B 1 117 ? -7.906 16.719 3.754 1 98.94 117 PHE B CA 1
ATOM 3179 C C . PHE B 1 117 ? -7.297 18.094 3.533 1 98.94 117 PHE B C 1
ATOM 3181 O O . PHE B 1 117 ? -7.922 18.969 2.932 1 98.94 117 PHE B O 1
ATOM 3188 N N . VAL B 1 118 ? -6.047 18.266 4.008 1 98.94 118 VAL B N 1
ATOM 3189 C CA . VAL B 1 118 ? -5.402 19.578 3.984 1 98.94 118 VAL B CA 1
ATOM 3190 C C . VAL B 1 118 ? -4.246 19.562 2.984 1 98.94 118 VAL B C 1
ATOM 3192 O O . VAL B 1 118 ? -3.199 18.969 3.244 1 98.94 118 VAL B O 1
ATOM 3195 N N . GLN B 1 119 ? -4.445 20.141 1.838 1 98.75 119 GLN B N 1
ATOM 3196 C CA . GLN B 1 119 ? -3.445 20.578 0.875 1 98.75 119 GLN B CA 1
ATOM 3197 C C . GLN B 1 119 ? -2.607 19.406 0.372 1 98.75 119 GLN B C 1
ATOM 3199 O O . GLN B 1 119 ? -1.376 19.453 0.437 1 98.75 119 GLN B O 1
ATOM 3204 N N . GLN B 1 120 ? -3.127 18.453 -0.244 1 98.62 120 GLN B N 1
ATOM 3205 C CA . GLN B 1 120 ? -2.439 17.344 -0.897 1 98.62 120 GLN B CA 1
ATOM 3206 C C . GLN B 1 120 ? -3.061 17.031 -2.256 1 98.62 120 GLN B C 1
ATOM 3208 O O . GLN B 1 120 ? -4.285 16.953 -2.379 1 98.62 120 GLN B O 1
ATOM 3213 N N . THR B 1 121 ? -2.244 16.969 -3.287 1 98.5 121 THR B N 1
ATOM 3214 C CA . THR B 1 121 ? -2.682 16.531 -4.605 1 98.5 121 THR B CA 1
ATOM 3215 C C . THR B 1 121 ? -2.947 15.023 -4.617 1 98.5 121 THR B C 1
ATOM 3217 O O . THR B 1 121 ? -2.391 14.281 -3.803 1 98.5 121 THR B O 1
ATOM 3220 N N . PRO B 1 122 ? -3.84 14.539 -5.504 1 98.44 122 PRO B N 1
ATOM 3221 C CA . PRO B 1 122 ? -4.098 13.094 -5.566 1 98.44 122 PRO B CA 1
ATOM 3222 C C . PRO B 1 122 ? -2.959 12.32 -6.219 1 98.44 122 PRO B C 1
ATOM 3224 O O . PRO B 1 122 ? -2.916 11.086 -6.129 1 98.44 122 PRO B O 1
ATOM 3227 N N . ARG B 1 123 ? -2.086 12.992 -6.898 1 97.75 123 ARG B N 1
ATOM 3228 C CA . ARG B 1 123 ? -0.917 12.43 -7.559 1 97.75 123 ARG B CA 1
ATOM 3229 C C . ARG B 1 123 ? 0.246 13.414 -7.559 1 97.75 123 ARG B C 1
ATOM 3231 O O . ARG B 1 123 ? 0.112 14.539 -8.039 1 97.75 123 ARG B O 1
ATOM 3238 N N . GLN B 1 124 ? 1.381 12.93 -7.086 1 97.56 124 GLN B N 1
ATOM 3239 C CA . GLN B 1 124 ? 2.506 13.852 -6.945 1 97.56 124 GLN B CA 1
ATOM 3240 C C . GLN B 1 124 ? 3.324 13.914 -8.234 1 97.56 124 GLN B C 1
ATOM 3242 O O . GLN B 1 124 ? 3.934 14.945 -8.531 1 97.56 124 GLN B O 1
ATOM 3247 N N . TYR B 1 125 ? 3.381 12.82 -8.992 1 96.06 125 TYR B N 1
ATOM 3248 C CA . TYR B 1 125 ? 4.191 12.781 -10.203 1 96.06 125 TYR B CA 1
ATOM 3249 C C . TYR B 1 125 ? 3.412 13.312 -11.398 1 96.06 125 TYR B C 1
ATOM 3251 O O . TYR B 1 125 ? 2.201 13.102 -11.5 1 96.06 125 TYR B O 1
ATOM 3259 N N . TYR B 1 126 ? 4.121 13.914 -12.281 1 94.25 126 TYR B N 1
ATOM 3260 C CA . TYR B 1 126 ? 3.564 14.281 -13.578 1 94.25 126 TYR B CA 1
ATOM 3261 C C . TYR B 1 126 ? 3.17 13.039 -14.375 1 94.25 126 TYR B C 1
ATOM 3263 O O . TYR B 1 126 ? 3.74 11.969 -14.18 1 94.25 126 TYR B O 1
ATOM 3271 N N . ASP B 1 127 ? 2.203 13.18 -15.141 1 90.06 127 ASP B N 1
ATOM 3272 C CA . ASP B 1 127 ? 1.808 12.227 -16.172 1 90.06 127 ASP B CA 1
ATOM 3273 C C . ASP B 1 127 ? 1.22 12.938 -17.391 1 90.06 127 ASP B C 1
ATOM 3275 O O . ASP B 1 127 ? 1.03 14.156 -17.359 1 90.06 127 ASP B O 1
ATOM 3279 N N . PHE B 1 128 ? 1.021 12.227 -18.484 1 87.94 128 PHE B N 1
ATOM 3280 C CA . PHE B 1 128 ? 0.459 12.82 -19.688 1 87.94 128 PHE B CA 1
ATOM 3281 C C . PHE B 1 128 ? -0.885 13.477 -19.391 1 87.94 128 PHE B C 1
ATOM 3283 O O . PHE B 1 128 ? -1.209 14.516 -19.969 1 87.94 128 PHE B O 1
ATOM 3290 N N . ASP B 1 129 ? -1.591 12.883 -18.469 1 92.25 129 ASP B N 1
ATOM 3291 C CA . ASP B 1 129 ? -2.941 13.367 -18.203 1 92.25 129 ASP B CA 1
ATOM 3292 C C . ASP B 1 129 ? -3.012 14.055 -16.828 1 92.25 129 ASP B C 1
ATOM 3294 O O . ASP B 1 129 ? -4.098 14.219 -16.266 1 92.25 129 ASP B O 1
ATOM 3298 N N . TRP B 1 130 ? -1.865 14.414 -16.266 1 96.56 130 TRP B N 1
ATOM 3299 C CA . TRP B 1 130 ? -1.83 15.039 -14.953 1 96.56 130 TRP B CA 1
ATOM 3300 C C . TRP B 1 130 ? -0.695 16.062 -14.867 1 96.56 130 TRP B C 1
ATOM 3302 O O . TRP B 1 130 ? 0.48 15.688 -14.859 1 96.56 130 TRP B O 1
ATOM 3312 N N . LYS B 1 131 ? -1.052 17.344 -14.648 1 95.62 131 LYS B N 1
ATOM 3313 C CA . LYS B 1 131 ? -0.035 18.391 -14.703 1 95.62 131 LYS B CA 1
ATOM 3314 C C . LYS B 1 131 ? 0.158 19.047 -13.344 1 95.62 131 LYS B C 1
ATOM 3316 O O . LYS B 1 131 ? 1.073 19.859 -13.156 1 95.62 131 LYS B O 1
ATOM 3321 N N . TYR B 1 132 ? -0.768 18.766 -12.352 1 97.06 132 TYR B N 1
ATOM 3322 C CA . TYR B 1 132 ? -0.69 19.406 -11.039 1 97.06 132 TYR B CA 1
ATOM 3323 C C . TYR B 1 132 ? 0.172 18.578 -10.094 1 97.06 132 TYR B C 1
ATOM 3325 O O . TYR B 1 132 ? -0.269 18.203 -9 1 97.06 132 TYR B O 1
ATOM 3333 N N . ALA B 1 133 ? 1.422 18.328 -10.531 1 96.62 133 ALA B N 1
ATOM 3334 C CA . ALA B 1 133 ? 2.398 17.5 -9.828 1 96.62 133 ALA B CA 1
ATOM 3335 C C . ALA B 1 133 ? 3.098 18.297 -8.727 1 96.62 133 ALA B C 1
ATOM 3337 O O . ALA B 1 133 ? 2.9 19.516 -8.617 1 96.62 133 ALA B O 1
ATOM 3338 N N . HIS B 1 134 ? 3.814 17.578 -7.855 1 97.5 134 HIS B N 1
ATOM 3339 C CA . HIS B 1 134 ? 4.703 18.203 -6.887 1 97.5 134 HIS B CA 1
ATOM 3340 C C . HIS B 1 134 ? 5.699 19.141 -7.578 1 97.5 134 HIS B C 1
ATOM 3342 O O . HIS B 1 134 ? 6.211 18.812 -8.656 1 97.5 134 HIS B O 1
ATOM 3348 N N . ALA B 1 135 ? 6.012 20.266 -6.965 1 95.44 135 ALA B N 1
ATOM 3349 C CA . ALA B 1 135 ? 6.809 21.297 -7.625 1 95.44 135 ALA B CA 1
ATOM 3350 C C . ALA B 1 135 ? 8.266 20.859 -7.758 1 95.44 135 ALA B C 1
ATOM 3352 O O . ALA B 1 135 ? 8.961 21.266 -8.695 1 95.44 135 ALA B O 1
ATOM 3353 N N . SER B 1 136 ? 8.711 20.031 -6.832 1 93.94 136 SER B N 1
ATOM 3354 C CA . SER B 1 136 ? 10.141 19.734 -6.805 1 93.94 136 SER B CA 1
ATOM 3355 C C . SER B 1 136 ? 10.391 18.234 -6.82 1 93.94 136 SER B C 1
ATOM 3357 O O . SER B 1 136 ? 11.539 17.797 -6.941 1 93.94 136 SER B O 1
ATOM 3359 N N . CYS B 1 137 ? 9.422 17.422 -6.617 1 95.44 137 CYS B N 1
ATOM 3360 C CA . CYS B 1 137 ? 9.5 15.961 -6.645 1 95.44 137 CYS B CA 1
ATOM 3361 C C . CYS B 1 137 ? 8.43 15.375 -7.562 1 95.44 137 CYS B C 1
ATOM 3363 O O . CYS B 1 137 ? 7.527 14.672 -7.105 1 95.44 137 CYS B O 1
ATOM 3365 N N . TYR B 1 138 ? 8.617 15.625 -8.883 1 95.12 138 TYR B N 1
ATOM 3366 C CA . TYR B 1 138 ? 7.523 15.391 -9.82 1 95.12 138 TYR B CA 1
ATOM 3367 C C . TYR B 1 138 ? 7.84 14.227 -10.75 1 95.12 138 TYR B C 1
ATOM 3369 O O . TYR B 1 138 ? 7.047 13.898 -11.633 1 95.12 138 TYR B O 1
ATOM 3377 N N . ASP B 1 139 ? 9.031 13.625 -10.594 1 92.81 139 ASP B N 1
ATOM 3378 C CA . ASP B 1 139 ? 9.43 12.422 -11.32 1 92.81 139 ASP B CA 1
ATOM 3379 C C . ASP B 1 139 ? 10.617 11.75 -10.648 1 92.81 139 ASP B C 1
ATOM 3381 O O . ASP B 1 139 ? 11.07 12.18 -9.586 1 92.81 139 ASP B O 1
ATOM 3385 N N . ASP B 1 140 ? 11.094 10.648 -11.227 1 90.88 140 ASP B N 1
ATOM 3386 C CA . ASP B 1 140 ? 12.164 9.875 -10.617 1 90.88 140 ASP B CA 1
ATOM 3387 C C . ASP B 1 140 ? 13.453 10.688 -10.531 1 90.88 140 ASP B C 1
ATOM 3389 O O . ASP B 1 140 ? 14.195 10.586 -9.555 1 90.88 140 ASP B O 1
ATOM 3393 N N . ALA B 1 141 ? 13.719 11.445 -11.57 1 92.25 141 ALA B N 1
ATOM 3394 C CA . ALA B 1 141 ? 14.938 12.242 -11.586 1 92.25 141 ALA B CA 1
ATOM 3395 C C . ALA B 1 141 ? 14.914 13.297 -10.477 1 92.25 141 ALA B C 1
ATOM 3397 O O . ALA B 1 141 ? 15.906 13.477 -9.766 1 92.25 141 ALA B O 1
ATOM 3398 N N . SER B 1 142 ? 13.812 14.031 -10.398 1 95.06 142 SER B N 1
ATOM 3399 C CA . SER B 1 142 ? 13.703 15.047 -9.359 1 95.06 142 SER B CA 1
ATOM 3400 C C . SER B 1 142 ? 13.664 14.422 -7.969 1 95.06 142 SER B C 1
ATOM 3402 O O . SER B 1 142 ? 14.141 15.016 -7 1 95.06 142 SER B O 1
ATOM 3404 N N . PHE B 1 143 ? 13.102 13.211 -7.832 1 95.06 143 PHE B N 1
ATOM 3405 C CA . PHE B 1 143 ? 13.156 12.492 -6.562 1 95.06 143 PHE B CA 1
ATOM 3406 C C . PHE B 1 143 ? 14.602 12.203 -6.16 1 95.06 143 PHE B C 1
ATOM 3408 O O . PHE B 1 143 ? 14.961 12.359 -4.992 1 95.06 143 PHE B O 1
ATOM 3415 N N . GLN B 1 144 ? 15.422 11.758 -7.09 1 94 144 GLN B N 1
ATOM 3416 C CA . GLN B 1 144 ? 16.812 11.477 -6.785 1 94 144 GLN B CA 1
ATOM 3417 C C . GLN B 1 144 ? 17.547 12.734 -6.316 1 94 144 GLN B C 1
ATOM 3419 O O . GLN B 1 144 ? 18.406 12.664 -5.438 1 94 144 GLN B O 1
ATOM 3424 N N . TYR B 1 145 ? 17.188 13.836 -6.914 1 95.56 145 TYR B N 1
ATOM 3425 C CA . TYR B 1 145 ? 17.781 15.102 -6.492 1 95.56 145 TYR B CA 1
ATOM 3426 C C . TYR B 1 145 ? 17.375 15.445 -5.066 1 95.56 145 TYR B C 1
ATOM 3428 O O . TYR B 1 145 ? 18.219 15.805 -4.242 1 95.56 145 TYR B O 1
ATOM 3436 N N . MET B 1 146 ? 16.094 15.367 -4.781 1 95.81 146 MET B N 1
ATOM 3437 C CA . MET B 1 146 ? 15.594 15.609 -3.43 1 95.81 146 MET B CA 1
ATOM 3438 C C . MET B 1 146 ? 16.266 14.672 -2.43 1 95.81 146 MET B C 1
ATOM 3440 O O . MET B 1 146 ? 16.672 15.094 -1.348 1 95.81 146 MET B O 1
ATOM 3444 N N . LYS B 1 147 ? 16.359 13.391 -2.812 1 96.06 147 LYS B N 1
ATOM 3445 C CA . LYS B 1 147 ? 17.016 12.375 -1.993 1 96.06 147 LYS B CA 1
ATOM 3446 C C . LYS B 1 147 ? 18.438 12.805 -1.621 1 96.06 147 LYS B C 1
ATOM 3448 O O . LYS B 1 147 ? 18.828 12.719 -0.457 1 96.06 147 LYS B O 1
ATOM 3453 N N . ALA B 1 148 ? 19.172 13.289 -2.527 1 96.25 148 ALA B N 1
ATOM 3454 C CA . ALA B 1 148 ? 20.531 13.742 -2.293 1 96.25 148 ALA B CA 1
ATOM 3455 C C . ALA B 1 148 ? 20.562 14.922 -1.322 1 96.25 148 ALA B C 1
ATOM 3457 O O . ALA B 1 148 ? 21.406 14.977 -0.43 1 96.25 148 ALA B O 1
ATOM 3458 N N . GLN B 1 149 ? 19.641 15.852 -1.521 1 96 149 GLN B N 1
ATOM 3459 C CA . GLN B 1 149 ? 19.578 17.016 -0.637 1 96 149 GLN B CA 1
ATOM 3460 C C . GLN B 1 149 ? 19.281 16.594 0.799 1 96 149 GLN B C 1
ATOM 3462 O O . GLN B 1 149 ? 19.906 17.094 1.738 1 96 149 GLN B O 1
ATOM 3467 N N . VAL B 1 150 ? 18.328 15.672 0.949 1 96.56 150 VAL B N 1
ATOM 3468 C CA . VAL B 1 150 ? 17.906 15.211 2.266 1 96.56 150 VAL B CA 1
ATOM 3469 C C . VAL B 1 150 ? 19.047 14.484 2.955 1 96.56 150 VAL B C 1
ATOM 3471 O O . VAL B 1 150 ? 19.25 14.625 4.164 1 96.56 150 VAL B O 1
ATOM 3474 N N . GLN B 1 151 ? 19.812 13.75 2.219 1 96.12 151 GLN B N 1
ATOM 3475 C CA . GLN B 1 151 ? 20.828 12.875 2.795 1 96.12 151 GLN B CA 1
ATOM 3476 C C . GLN B 1 151 ? 22.141 13.617 3.016 1 96.12 151 GLN B C 1
ATOM 3478 O O . GLN B 1 151 ? 22.844 13.367 3.996 1 96.12 151 GLN B O 1
ATOM 3483 N N . LEU B 1 152 ? 22.469 14.578 2.172 1 95.69 152 LEU B N 1
ATOM 3484 C CA . LEU B 1 152 ? 23.812 15.164 2.184 1 95.69 152 LEU B CA 1
ATOM 3485 C C . LEU B 1 152 ? 23.812 16.516 2.877 1 95.69 152 LEU B C 1
ATOM 3487 O O . LEU B 1 152 ? 24.844 16.984 3.342 1 95.69 152 LEU B O 1
ATOM 3491 N N . ASP B 1 153 ? 22.656 17.234 2.938 1 95.81 153 ASP B N 1
ATOM 3492 C CA . ASP B 1 153 ? 22.562 18.562 3.551 1 95.81 153 ASP B CA 1
ATOM 3493 C C . ASP B 1 153 ? 21.219 18.734 4.25 1 95.81 153 ASP B C 1
ATOM 3495 O O . ASP B 1 153 ? 20.484 19.688 3.967 1 95.81 153 ASP B O 1
ATOM 3499 N N . THR B 1 154 ? 21.016 17.922 5.234 1 96.19 154 THR B N 1
ATOM 3500 C CA . THR B 1 154 ? 19.734 17.828 5.922 1 96.19 154 THR B CA 1
ATOM 3501 C C . THR B 1 154 ? 19.359 19.156 6.57 1 96.19 154 THR B C 1
ATOM 3503 O O . THR B 1 154 ? 18.219 19.594 6.484 1 96.19 154 THR B O 1
ATOM 3506 N N . ALA B 1 155 ? 20.312 19.828 7.223 1 95.81 155 ALA B N 1
ATOM 3507 C CA . ALA B 1 155 ? 20.047 21.078 7.934 1 95.81 155 ALA B CA 1
ATOM 3508 C C . ALA B 1 155 ? 19.562 22.156 6.977 1 95.81 155 ALA B C 1
ATOM 3510 O O . ALA B 1 155 ? 18.578 22.844 7.266 1 95.81 155 ALA B O 1
ATOM 3511 N N . HIS B 1 156 ? 20.25 22.312 5.906 1 96.5 156 HIS B N 1
ATOM 3512 C CA . HIS B 1 156 ? 19.844 23.297 4.918 1 96.5 156 HIS B CA 1
ATOM 3513 C C . HIS B 1 156 ? 18.516 22.938 4.293 1 96.5 156 HIS B C 1
ATOM 3515 O O . HIS B 1 156 ? 17.672 23.812 4.051 1 96.5 156 HIS B O 1
ATOM 3521 N N . PHE B 1 157 ? 18.328 21.688 3.998 1 97.5 157 PHE B N 1
ATOM 3522 C CA . PHE B 1 157 ? 17.062 21.219 3.455 1 97.5 157 PHE B CA 1
ATOM 3523 C C . PHE B 1 157 ? 15.914 21.578 4.387 1 97.5 157 PHE B C 1
ATOM 3525 O O . PHE B 1 157 ? 14.875 22.062 3.939 1 97.5 157 PHE B O 1
ATOM 3532 N N . ASN B 1 158 ? 16.094 21.344 5.688 1 98.06 158 ASN B N 1
ATOM 3533 C CA . ASN B 1 158 ? 15.055 21.641 6.68 1 98.06 158 ASN B CA 1
ATOM 3534 C C . ASN B 1 158 ? 14.711 23.125 6.719 1 98.06 158 ASN B C 1
ATOM 3536 O O . ASN B 1 158 ? 13.539 23.484 6.742 1 98.06 158 ASN B O 1
ATOM 3540 N N . GLN B 1 159 ? 15.734 23.938 6.723 1 97.38 159 GLN B N 1
ATOM 3541 C CA . GLN B 1 159 ? 15.516 25.375 6.734 1 97.38 159 GLN B CA 1
ATOM 3542 C C . GLN B 1 159 ? 14.734 25.828 5.504 1 97.38 159 GLN B C 1
ATOM 3544 O O . GLN B 1 159 ? 13.797 26.625 5.613 1 97.38 159 GLN B O 1
ATOM 3549 N N . ASN B 1 160 ? 15.164 25.328 4.398 1 96.56 160 ASN B N 1
ATOM 3550 C CA . ASN B 1 160 ? 14.492 25.672 3.15 1 96.56 160 ASN B CA 1
ATOM 3551 C C . ASN B 1 160 ? 13.047 25.203 3.139 1 96.56 160 ASN B C 1
ATOM 3553 O O . ASN B 1 160 ? 12.164 25.875 2.594 1 96.56 160 ASN B O 1
ATOM 3557 N N . GLN B 1 161 ? 12.82 24.031 3.65 1 96.94 161 GLN B N 1
ATOM 3558 C CA . GLN B 1 161 ? 11.461 23.5 3.715 1 96.94 161 GLN B CA 1
ATOM 3559 C C . GLN B 1 161 ? 10.57 24.391 4.562 1 96.94 161 GLN B C 1
ATOM 3561 O O . GLN B 1 161 ? 9.438 24.703 4.172 1 96.94 161 GLN B O 1
ATOM 3566 N N . ILE B 1 162 ? 11.016 24.828 5.73 1 97.69 162 ILE B N 1
ATOM 3567 C CA . ILE B 1 162 ? 10.234 25.719 6.582 1 97.69 162 ILE B CA 1
ATOM 3568 C C . ILE B 1 162 ? 9.922 27 5.824 1 97.69 162 ILE B C 1
ATOM 3570 O O . ILE B 1 162 ? 8.789 27.484 5.852 1 97.69 162 ILE B O 1
ATOM 3574 N N . ASN B 1 163 ? 10.906 27.531 5.105 1 96.25 163 ASN B N 1
ATOM 3575 C CA . ASN B 1 163 ? 10.742 28.766 4.355 1 96.25 163 ASN B CA 1
ATOM 3576 C C . ASN B 1 163 ? 9.727 28.609 3.229 1 96.25 163 ASN B C 1
ATOM 3578 O O . ASN B 1 163 ? 9.07 29.578 2.842 1 96.25 163 ASN B O 1
ATOM 3582 N N . THR B 1 164 ? 9.602 27.438 2.768 1 96.44 164 THR B N 1
ATOM 3583 C CA . THR B 1 164 ? 8.766 27.188 1.604 1 96.44 164 THR B CA 1
ATOM 3584 C C . THR B 1 164 ? 7.32 26.906 2.029 1 96.44 164 THR B C 1
ATOM 3586 O O . THR B 1 164 ? 6.379 27.328 1.352 1 96.44 164 THR B O 1
ATOM 3589 N N . ILE B 1 165 ? 7.121 26.297 3.188 1 98 165 ILE B N 1
ATOM 3590 C CA . ILE B 1 165 ? 5.793 25.781 3.486 1 98 165 ILE B CA 1
ATOM 3591 C C . ILE B 1 165 ? 5.023 26.781 4.344 1 98 165 ILE B C 1
ATOM 3593 O O . ILE B 1 165 ? 3.811 26.656 4.52 1 98 165 ILE B O 1
ATOM 3597 N N . ILE B 1 166 ? 5.645 27.766 4.891 1 97.88 166 ILE B N 1
ATOM 3598 C CA . ILE B 1 166 ? 5.016 28.75 5.781 1 97.88 166 ILE B CA 1
ATOM 3599 C C . ILE B 1 166 ? 5.23 30.156 5.242 1 97.88 166 ILE B C 1
ATOM 3601 O O . ILE B 1 166 ? 6.363 30.547 4.953 1 97.88 166 ILE B O 1
ATOM 3605 N N . SER B 1 167 ? 4.137 30.906 5.188 1 96.5 167 SER B N 1
ATOM 3606 C CA . SER B 1 167 ? 4.219 32.25 4.598 1 96.5 167 SER B CA 1
ATOM 3607 C C . SER B 1 167 ? 4.211 33.312 5.672 1 96.5 167 SER B C 1
ATOM 3609 O O . SER B 1 167 ? 4.531 34.469 5.398 1 96.5 167 SER B O 1
ATOM 3611 N N . THR B 1 168 ? 3.84 33 6.863 1 94.94 168 THR B N 1
ATOM 3612 C CA . THR B 1 168 ? 3.805 33.969 7.949 1 94.94 168 THR B CA 1
ATOM 3613 C C . THR B 1 168 ? 5.129 33.969 8.711 1 94.94 168 THR B C 1
ATOM 3615 O O . THR B 1 168 ? 5.914 33.031 8.609 1 94.94 168 THR B O 1
ATOM 3618 N N . ASP B 1 169 ? 5.348 35.062 9.477 1 93.38 169 ASP B N 1
ATOM 3619 C CA . ASP B 1 169 ? 6.559 35.156 10.289 1 93.38 169 ASP B CA 1
ATOM 3620 C C . ASP B 1 169 ? 6.473 34.25 11.516 1 93.38 169 ASP B C 1
ATOM 3622 O O . ASP B 1 169 ? 5.461 34.25 12.219 1 93.38 169 ASP B O 1
ATOM 3626 N N . LEU B 1 170 ? 7.516 33.438 11.656 1 96.12 170 LEU B N 1
ATOM 3627 C CA . LEU B 1 170 ? 7.648 32.625 12.852 1 96.12 170 LEU B CA 1
ATOM 3628 C C . LEU B 1 170 ? 8.547 33.281 13.883 1 96.12 170 LEU B C 1
ATOM 3630 O O . LEU B 1 170 ? 9.555 33.906 13.531 1 96.12 170 LEU B O 1
ATOM 3634 N N . SER B 1 171 ? 8.133 33.188 15.148 1 96.88 171 SER B N 1
ATOM 3635 C CA . SER B 1 171 ? 9.094 33.531 16.188 1 96.88 171 SER B CA 1
ATOM 3636 C C . SER B 1 171 ? 10.32 32.625 16.141 1 96.88 171 SER B C 1
ATOM 3638 O O . SER B 1 171 ? 10.25 31.516 15.617 1 96.88 171 SER B O 1
ATOM 3640 N N . LYS B 1 172 ? 11.406 33.156 16.641 1 97.44 172 LYS B N 1
ATOM 3641 C CA . LYS B 1 172 ? 12.617 32.344 16.703 1 97.44 172 LYS B CA 1
ATOM 3642 C C . LYS B 1 172 ? 12.367 31.047 17.469 1 97.44 172 LYS B C 1
ATOM 3644 O O . LYS B 1 172 ? 12.828 29.984 17.062 1 97.44 172 LYS B O 1
ATOM 3649 N N . LYS B 1 173 ? 11.633 31.156 18.5 1 97.62 173 LYS B N 1
ATOM 3650 C CA . LYS B 1 173 ? 11.328 30 19.344 1 97.62 173 LYS B CA 1
ATOM 3651 C C . LYS B 1 173 ? 10.531 28.953 18.562 1 97.62 173 LYS B C 1
ATOM 3653 O O . LYS B 1 173 ? 10.828 27.766 18.625 1 97.62 173 LYS B O 1
ATOM 3658 N N . GLU B 1 174 ? 9.578 29.391 17.875 1 97.06 174 GLU B N 1
ATOM 3659 C CA . GLU B 1 174 ? 8.742 28.5 17.078 1 97.06 174 GLU B CA 1
ATOM 3660 C C . GLU B 1 174 ? 9.539 27.859 15.953 1 97.06 174 GLU B C 1
ATOM 3662 O O . GLU B 1 174 ? 9.398 26.656 15.688 1 97.06 174 GLU B O 1
ATOM 3667 N N . ARG B 1 175 ? 10.305 28.656 15.266 1 97.56 175 ARG B N 1
ATOM 3668 C CA . ARG B 1 175 ? 11.133 28.156 14.18 1 97.56 175 ARG B CA 1
ATOM 3669 C C . ARG B 1 175 ? 12.109 27.109 14.688 1 97.56 175 ARG B C 1
ATOM 3671 O O . ARG B 1 175 ? 12.273 26.047 14.07 1 97.56 175 ARG B O 1
ATOM 3678 N N . ASP B 1 176 ? 12.75 27.391 15.789 1 98.06 176 ASP B N 1
ATOM 3679 C CA . ASP B 1 176 ? 13.703 26.453 16.375 1 98.06 176 ASP B CA 1
ATOM 3680 C C . ASP B 1 176 ? 13.008 25.156 16.781 1 98.06 176 ASP B C 1
ATOM 3682 O O . ASP B 1 176 ? 13.562 24.062 16.594 1 98.06 176 ASP B O 1
ATOM 3686 N N . MET B 1 177 ? 11.844 25.281 17.328 1 97.88 177 MET B N 1
ATOM 3687 C CA . MET B 1 177 ? 11.07 24.109 17.688 1 97.88 177 MET B CA 1
ATOM 3688 C C . MET B 1 177 ? 10.758 23.25 16.469 1 97.88 177 MET B C 1
ATOM 3690 O O . MET B 1 177 ? 10.938 22.031 16.484 1 97.88 177 MET B O 1
ATOM 3694 N N . MET B 1 178 ? 10.344 23.859 15.391 1 9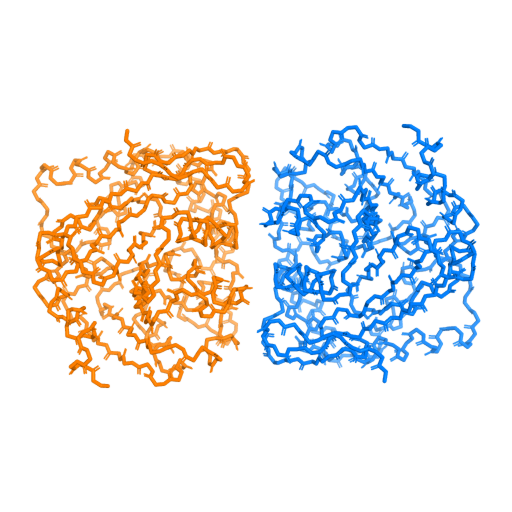8.25 178 MET B N 1
ATOM 3695 C CA . MET B 1 178 ? 9.992 23.141 14.164 1 98.25 178 MET B CA 1
ATOM 3696 C C . MET B 1 178 ? 11.211 22.438 13.578 1 98.25 178 MET B C 1
ATOM 3698 O O . MET B 1 178 ? 11.133 21.281 13.188 1 98.25 178 MET B O 1
ATOM 3702 N N . LEU B 1 179 ? 12.312 23.172 13.531 1 98.44 179 LEU B N 1
ATOM 3703 C CA . LEU B 1 179 ? 13.547 22.578 13.016 1 98.44 179 LEU B CA 1
ATOM 3704 C C . LEU B 1 179 ? 13.984 21.391 13.867 1 98.44 179 LEU B C 1
ATOM 3706 O O . LEU B 1 179 ? 14.438 20.375 13.328 1 98.44 179 LEU B O 1
ATOM 3710 N N . THR B 1 180 ? 13.844 21.531 15.18 1 98.25 180 THR B N 1
ATOM 3711 C CA . THR B 1 180 ? 14.188 20.453 16.094 1 98.25 180 THR B CA 1
ATOM 3712 C C . THR B 1 180 ? 13.32 19.234 15.828 1 98.25 180 THR B C 1
ATOM 3714 O O . THR B 1 180 ? 13.805 18.094 15.844 1 98.25 180 THR B O 1
ATOM 3717 N N . GLU B 1 181 ? 12.039 19.422 15.633 1 98.31 181 GLU B N 1
ATOM 3718 C CA . GLU B 1 181 ? 11.125 18.328 15.328 1 98.31 181 GLU B CA 1
ATOM 3719 C C . GLU B 1 181 ? 11.5 17.641 14.016 1 98.31 181 GLU B C 1
ATOM 3721 O O . GLU B 1 181 ? 11.453 16.406 13.922 1 98.31 181 GLU B O 1
ATOM 3726 N N . MET B 1 182 ? 11.859 18.422 13 1 98.62 182 MET B N 1
ATOM 3727 C CA . MET B 1 182 ? 12.234 17.875 11.703 1 98.62 182 MET B CA 1
ATOM 3728 C C . MET B 1 182 ? 13.484 17.016 11.812 1 98.62 182 MET B C 1
ATOM 3730 O O . MET B 1 182 ? 13.617 16 11.109 1 98.62 182 MET B O 1
ATOM 3734 N N . GLU B 1 183 ? 14.344 17.375 12.695 1 98.06 183 GLU B N 1
ATOM 3735 C CA . GLU B 1 183 ? 15.609 16.672 12.867 1 98.06 183 GLU B CA 1
ATOM 3736 C C . GLU B 1 183 ? 15.398 15.289 13.484 1 98.06 183 GLU B C 1
ATOM 3738 O O . GLU B 1 183 ? 16.297 14.445 13.445 1 98.06 183 GLU B O 1
ATOM 3743 N N . LYS B 1 184 ? 14.258 15.078 14.055 1 98.44 184 LYS B N 1
ATOM 3744 C CA . LYS B 1 184 ? 13.984 13.797 14.703 1 98.44 184 LYS B CA 1
ATOM 3745 C C . LYS B 1 184 ? 13.727 12.711 13.664 1 98.44 184 LYS B C 1
ATOM 3747 O O . LYS B 1 184 ? 13.742 11.523 13.992 1 98.44 184 LYS B O 1
ATOM 3752 N N . THR B 1 185 ? 13.469 13.008 12.438 1 98.56 185 THR B N 1
ATOM 3753 C CA . THR B 1 185 ? 13.25 12.031 11.375 1 98.56 185 THR B CA 1
ATOM 3754 C C . THR B 1 185 ? 14.547 11.734 10.633 1 98.56 185 THR B C 1
ATOM 3756 O O . THR B 1 185 ? 15.07 12.594 9.922 1 98.56 185 THR B O 1
ATOM 3759 N N . PRO B 1 186 ? 15.055 10.547 10.742 1 98.12 186 PRO B N 1
ATOM 3760 C CA . PRO B 1 186 ? 16.281 10.234 10.008 1 98.12 186 PRO B CA 1
ATOM 3761 C C . PRO B 1 186 ? 16.109 10.344 8.5 1 98.12 186 PRO B C 1
ATOM 3763 O O . PRO B 1 186 ? 15.055 10 7.961 1 98.12 186 PRO B O 1
ATOM 3766 N N . PRO B 1 187 ? 17.203 10.773 7.82 1 97.94 187 PRO B N 1
ATOM 3767 C CA . PRO B 1 187 ? 17.141 10.883 6.359 1 97.94 187 PRO B CA 1
ATOM 3768 C C . PRO B 1 187 ? 16.688 9.586 5.691 1 97.94 187 PRO B C 1
ATOM 3770 O O . PRO B 1 187 ? 15.938 9.625 4.711 1 97.94 187 PRO B O 1
ATOM 3773 N N . SER B 1 188 ? 17.109 8.438 6.195 1 97.25 188 SER B N 1
ATOM 3774 C CA . SER B 1 188 ? 16.734 7.156 5.605 1 97.25 188 SER B CA 1
ATOM 3775 C C . SER B 1 188 ? 15.219 6.957 5.633 1 97.25 188 SER B C 1
ATOM 3777 O O . SER B 1 188 ? 14.633 6.496 4.652 1 97.25 188 SER B O 1
ATOM 3779 N N . ALA B 1 189 ? 14.539 7.273 6.742 1 98.31 189 ALA B N 1
ATOM 3780 C CA . ALA B 1 189 ? 13.086 7.164 6.852 1 98.31 189 ALA B CA 1
ATOM 3781 C C . ALA B 1 189 ? 12.391 8.156 5.926 1 98.31 189 ALA B C 1
ATOM 3783 O O . ALA B 1 189 ? 11.414 7.809 5.254 1 98.31 189 ALA B O 1
ATOM 3784 N N . ARG B 1 190 ? 12.922 9.398 5.879 1 98.12 190 ARG B N 1
ATOM 3785 C CA . ARG B 1 190 ? 12.352 10.422 5.016 1 98.12 190 ARG B CA 1
ATOM 3786 C C . ARG B 1 190 ? 12.375 9.992 3.555 1 98.12 190 ARG B C 1
ATOM 3788 O O . ARG B 1 190 ? 11.375 10.117 2.848 1 98.12 190 ARG B O 1
ATOM 3795 N N . VAL B 1 191 ? 13.523 9.484 3.17 1 97.12 191 VAL B N 1
ATOM 3796 C CA . VAL B 1 191 ? 13.711 9.086 1.779 1 97.12 191 VAL B CA 1
ATOM 3797 C C . VAL B 1 191 ? 12.797 7.898 1.461 1 97.12 191 VAL B C 1
ATOM 3799 O O . VAL B 1 191 ? 12.141 7.875 0.42 1 97.12 191 VAL B O 1
ATOM 3802 N N . ALA B 1 192 ? 12.719 6.965 2.326 1 97.56 192 ALA B N 1
ATOM 3803 C CA . ALA B 1 192 ? 11.906 5.77 2.102 1 97.56 192 ALA B CA 1
ATOM 3804 C C . ALA B 1 192 ? 10.43 6.125 1.994 1 97.56 192 ALA B C 1
ATOM 3806 O O . ALA B 1 192 ? 9.727 5.613 1.119 1 97.56 192 ALA B O 1
ATOM 3807 N N . ILE B 1 193 ? 9.961 6.969 2.838 1 98.44 193 ILE B N 1
ATOM 3808 C CA . ILE B 1 193 ? 8.555 7.359 2.84 1 98.44 193 ILE B CA 1
ATOM 3809 C C . ILE B 1 193 ? 8.227 8.109 1.553 1 98.44 193 ILE B C 1
ATOM 3811 O O . ILE B 1 193 ? 7.211 7.836 0.906 1 98.44 193 ILE B O 1
ATOM 3815 N N . MET B 1 194 ? 9.078 9.031 1.189 1 97.88 194 MET B N 1
ATOM 3816 C CA . MET B 1 194 ? 8.82 9.797 -0.025 1 97.88 194 MET B CA 1
ATOM 3817 C C . MET B 1 194 ? 8.891 8.898 -1.259 1 97.88 194 MET B C 1
ATOM 3819 O O . MET B 1 194 ? 8.117 9.07 -2.201 1 97.88 194 MET B O 1
ATOM 3823 N N . ALA B 1 195 ? 9.828 7.938 -1.294 1 95.81 195 ALA B N 1
ATOM 3824 C CA . ALA B 1 195 ? 9.945 6.996 -2.404 1 95.81 195 ALA B CA 1
ATOM 3825 C C . ALA B 1 195 ? 8.641 6.242 -2.623 1 95.81 195 ALA B C 1
ATOM 3827 O O . ALA B 1 195 ? 8.258 5.965 -3.762 1 95.81 195 ALA B O 1
ATOM 3828 N N . ASP B 1 196 ? 7.973 5.922 -1.568 1 96.81 196 ASP B N 1
ATOM 3829 C CA . ASP B 1 196 ? 6.695 5.219 -1.646 1 96.81 196 ASP B CA 1
ATOM 3830 C C . ASP B 1 196 ? 5.559 6.18 -1.984 1 96.81 196 ASP B C 1
ATOM 3832 O O . ASP B 1 196 ? 4.781 5.934 -2.91 1 96.81 196 ASP B O 1
ATOM 3836 N N . HIS B 1 197 ? 5.488 7.27 -1.31 1 97.31 197 HIS B N 1
ATOM 3837 C CA . HIS B 1 197 ? 4.414 8.25 -1.355 1 97.31 197 HIS B CA 1
ATOM 3838 C C . HIS B 1 197 ? 4.262 8.836 -2.756 1 97.31 197 HIS B C 1
ATOM 3840 O O . HIS B 1 197 ? 3.143 8.992 -3.25 1 97.31 197 HIS B O 1
ATOM 3846 N N . THR B 1 198 ? 5.336 9.156 -3.389 1 94.25 198 THR B N 1
ATOM 3847 C CA . THR B 1 198 ? 5.305 9.898 -4.645 1 94.25 198 THR B CA 1
ATOM 3848 C C . THR B 1 198 ? 4.754 9.031 -5.773 1 94.25 198 THR B C 1
ATOM 3850 O O . THR B 1 198 ? 4.355 9.547 -6.82 1 94.25 198 THR B O 1
ATOM 3853 N N . ARG B 1 199 ? 4.574 7.789 -5.523 1 89.31 199 ARG B N 1
ATOM 3854 C CA . ARG B 1 199 ? 4.262 6.887 -6.629 1 89.31 199 ARG B CA 1
ATOM 3855 C C . ARG B 1 199 ? 2.766 6.598 -6.695 1 89.31 199 ARG B C 1
ATOM 3857 O O . ARG B 1 199 ? 2.283 6.016 -7.668 1 89.31 199 ARG B O 1
ATOM 3864 N N . TYR B 1 200 ? 2.105 6.98 -5.75 1 95.88 200 TYR B N 1
ATOM 3865 C CA . TYR B 1 200 ? 0.681 6.668 -5.707 1 95.88 200 TYR B CA 1
ATOM 3866 C C . TYR B 1 200 ? -0.111 7.613 -6.605 1 95.88 200 TYR B C 1
ATOM 3868 O O . TYR B 1 200 ? 0.268 8.773 -6.781 1 95.88 200 TYR B O 1
ATOM 3876 N N . ASP B 1 201 ? -1.12 7.098 -7.234 1 96.81 201 ASP B N 1
ATOM 3877 C CA . ASP B 1 201 ? -2.209 7.793 -7.914 1 96.81 201 ASP B CA 1
ATOM 3878 C C . ASP B 1 201 ? -3.557 7.445 -7.289 1 96.81 201 ASP B C 1
ATOM 3880 O O . ASP B 1 201 ? -4.008 6.301 -7.367 1 96.81 201 ASP B O 1
ATOM 3884 N N . TRP B 1 202 ? -4.148 8.438 -6.613 1 98.44 202 TRP B N 1
ATOM 3885 C CA . TRP B 1 202 ? -5.375 8.188 -5.867 1 98.44 202 TRP B CA 1
ATOM 3886 C C . TRP B 1 202 ? -6.598 8.633 -6.66 1 98.44 202 TRP B C 1
ATOM 3888 O O . TRP B 1 202 ? -7.727 8.547 -6.172 1 98.44 202 TRP B O 1
ATOM 3898 N N . ARG B 1 203 ? -6.445 9.094 -7.93 1 98.12 203 ARG B N 1
ATOM 3899 C CA . ARG B 1 203 ? -7.504 9.703 -8.727 1 98.12 203 ARG B CA 1
ATOM 3900 C C . ARG B 1 203 ? -8.633 8.711 -8.992 1 98.12 203 ARG B C 1
ATOM 3902 O O . ARG B 1 203 ? -9.797 9.094 -9.094 1 98.12 203 ARG B O 1
ATOM 3909 N N . ASP B 1 204 ? -8.32 7.426 -9.07 1 97.88 204 ASP B N 1
ATOM 3910 C CA . ASP B 1 204 ? -9.352 6.434 -9.328 1 97.88 204 ASP B CA 1
ATOM 3911 C C . ASP B 1 204 ? -10.172 6.152 -8.07 1 97.88 204 ASP B C 1
ATOM 3913 O O . ASP B 1 204 ? -11.352 5.793 -8.148 1 97.88 204 ASP B O 1
ATOM 3917 N N . PHE B 1 205 ? -9.609 6.316 -6.914 1 98.56 205 PHE B N 1
ATOM 3918 C CA . PHE B 1 205 ? -10.211 5.879 -5.66 1 98.56 205 PHE B CA 1
ATOM 3919 C C . PHE B 1 205 ? -11.047 6.992 -5.047 1 98.56 205 PHE B C 1
ATOM 3921 O O . PHE B 1 205 ? -12.117 6.734 -4.484 1 98.56 205 PHE B O 1
ATOM 3928 N N . LEU B 1 206 ? -10.617 8.25 -5.137 1 98.75 206 LEU B N 1
ATOM 3929 C CA . LEU B 1 206 ? -11.172 9.391 -4.41 1 98.75 206 LEU B CA 1
ATOM 3930 C C . LEU B 1 206 ? -12.656 9.555 -4.715 1 98.75 206 LEU B C 1
ATOM 3932 O O . LEU B 1 206 ? -13.453 9.836 -3.818 1 98.75 206 LEU B O 1
ATOM 3936 N N . PRO B 1 207 ? -13.117 9.297 -5.957 1 98.5 207 PRO B N 1
ATOM 3937 C CA . PRO B 1 207 ? -14.547 9.422 -6.254 1 98.5 207 PRO B CA 1
ATOM 3938 C C . PRO B 1 207 ? -15.406 8.406 -5.5 1 98.5 207 PRO B C 1
ATOM 3940 O O . PRO B 1 207 ? -16.625 8.516 -5.488 1 98.5 207 PRO B O 1
ATOM 3943 N N . HIS B 1 208 ? -14.766 7.418 -4.863 1 97.88 208 HIS B N 1
ATOM 3944 C CA . HIS B 1 208 ? -15.508 6.352 -4.199 1 97.88 208 HIS B CA 1
ATOM 3945 C C . HIS B 1 208 ? -15.531 6.559 -2.688 1 97.88 208 HIS B C 1
ATOM 3947 O O . HIS B 1 208 ? -16.125 5.766 -1.959 1 97.88 208 HIS B O 1
ATOM 3953 N N . ILE B 1 209 ? -14.93 7.609 -2.244 1 98 209 ILE B N 1
ATOM 3954 C CA . ILE B 1 209 ? -14.992 7.949 -0.827 1 98 209 ILE B CA 1
ATOM 3955 C C . ILE B 1 209 ? -16.391 8.438 -0.476 1 98 209 ILE B C 1
ATOM 3957 O O . ILE B 1 209 ? -16.922 9.344 -1.118 1 98 209 ILE B O 1
ATOM 3961 N N . ASN B 1 210 ? -16.984 7.801 0.49 1 95.75 210 ASN B N 1
ATOM 3962 C CA . ASN B 1 210 ? -18.344 8.164 0.888 1 95.75 210 ASN B CA 1
ATOM 3963 C C . ASN B 1 210 ? -18.375 8.742 2.301 1 95.75 210 ASN B C 1
ATOM 3965 O O . ASN B 1 210 ? -19.453 8.891 2.891 1 95.75 210 ASN B O 1
ATOM 3969 N N . LEU B 1 211 ? -17.391 9.094 2.832 1 95.69 211 LEU B N 1
ATOM 3970 C CA . LEU B 1 211 ? -17.234 9.758 4.125 1 95.69 211 LEU B CA 1
ATOM 3971 C C . LEU B 1 211 ? -17.375 11.273 3.977 1 95.69 211 LEU B C 1
ATOM 3973 O O . LEU B 1 211 ? -16.75 11.875 3.1 1 95.69 211 LEU B O 1
ATOM 3977 N N . PRO B 1 212 ? -18.359 11.992 4.785 1 97.25 212 PRO B N 1
ATOM 3978 C CA . PRO B 1 212 ? -18.344 13.453 4.719 1 97.25 212 PRO B CA 1
ATOM 3979 C C . PRO B 1 212 ? -16.938 14.031 4.82 1 97.25 212 PRO B C 1
ATOM 3981 O O . PRO B 1 212 ? -16.188 13.695 5.746 1 97.25 212 PRO B O 1
ATOM 3984 N N . SER B 1 213 ? -16.594 14.852 3.834 1 98.38 213 SER B N 1
ATOM 3985 C CA . SER B 1 213 ? -15.203 15.281 3.725 1 98.38 213 SER B CA 1
ATOM 3986 C C . SER B 1 213 ? -15.109 16.797 3.539 1 98.38 213 SER B C 1
ATOM 3988 O O . SER B 1 213 ? -15.984 17.406 2.928 1 98.38 213 SER B O 1
ATOM 3990 N N . LEU B 1 214 ? -14.133 17.375 4.137 1 98.75 214 LEU B N 1
ATOM 3991 C CA . LEU B 1 214 ? -13.727 18.766 3.973 1 98.75 214 LEU B CA 1
ATOM 3992 C C . LEU B 1 214 ? -12.328 18.844 3.367 1 98.75 214 LEU B C 1
ATOM 3994 O O . LEU B 1 214 ? -11.414 18.141 3.795 1 98.75 214 LEU B O 1
ATOM 3998 N N . VAL B 1 215 ? -12.203 19.609 2.301 1 98.88 215 VAL B N 1
ATOM 3999 C CA . VAL B 1 215 ? -10.922 19.812 1.646 1 98.88 215 VAL B CA 1
ATOM 4000 C C . VAL B 1 215 ? -10.477 21.266 1.809 1 98.88 215 VAL B C 1
ATOM 4002 O O . VAL B 1 215 ? -11.227 22.188 1.487 1 98.88 215 VAL B O 1
ATOM 4005 N N . LEU B 1 216 ? -9.312 21.484 2.377 1 98.94 216 LEU B N 1
ATOM 4006 C CA . LEU B 1 216 ? -8.758 22.812 2.584 1 98.94 216 LEU B CA 1
ATOM 4007 C C . LEU B 1 216 ? -7.605 23.078 1.622 1 98.94 216 LEU B C 1
ATOM 4009 O O . LEU B 1 216 ? -6.633 22.312 1.591 1 98.94 216 LEU B O 1
ATOM 4013 N N . VAL B 1 217 ? -7.684 24.188 0.874 1 98.88 217 VAL B N 1
ATOM 4014 C CA . VAL B 1 217 ? -6.766 24.422 -0.234 1 98.88 217 VAL B CA 1
ATOM 4015 C C . VAL B 1 217 ? -6.074 25.781 -0.043 1 98.88 217 VAL B C 1
ATOM 4017 O O . VAL B 1 217 ? -6.734 26.812 0.057 1 98.88 217 VAL B O 1
ATOM 4020 N N . ALA B 1 218 ? -4.789 25.734 0.02 1 98.81 218 ALA B N 1
ATOM 4021 C CA . ALA B 1 218 ? -3.984 26.938 0.081 1 98.81 218 ALA B CA 1
ATOM 4022 C C . ALA B 1 218 ? -3.648 27.453 -1.319 1 98.81 218 ALA B C 1
ATOM 4024 O O . ALA B 1 218 ? -3.084 26.719 -2.133 1 98.81 218 ALA B O 1
ATOM 4025 N N . GLN B 1 219 ? -3.814 28.688 -1.558 1 98.12 219 GLN B N 1
ATOM 4026 C CA . GLN B 1 219 ? -3.729 29.172 -2.93 1 98.12 219 GLN B CA 1
ATOM 4027 C C . GLN B 1 219 ? -2.354 29.781 -3.217 1 98.12 219 GLN B C 1
ATOM 4029 O O . GLN B 1 219 ? -2.006 30.016 -4.375 1 98.12 219 GLN B O 1
ATOM 4034 N N . LYS B 1 220 ? -1.52 29.969 -2.225 1 97.69 220 LYS B N 1
ATOM 4035 C CA . LYS B 1 220 ? -0.177 30.5 -2.436 1 97.69 220 LYS B CA 1
ATOM 4036 C C . LYS B 1 220 ? 0.888 29.469 -2.107 1 97.69 220 LYS B C 1
ATOM 4038 O O . LYS B 1 220 ? 2.018 29.812 -1.758 1 97.69 220 LYS B O 1
ATOM 4043 N N . ASP B 1 221 ? 0.515 28.188 -2.158 1 97.88 221 ASP B N 1
ATOM 4044 C CA . ASP B 1 221 ? 1.416 27.062 -1.903 1 97.88 221 ASP B CA 1
ATOM 4045 C C . ASP B 1 221 ? 2.43 26.906 -3.033 1 97.88 221 ASP B C 1
ATOM 4047 O O . ASP B 1 221 ? 2.057 26.859 -4.207 1 97.88 221 ASP B O 1
ATOM 4051 N N . SER B 1 222 ? 3.672 26.875 -2.66 1 96.12 222 SER B N 1
ATOM 4052 C CA . SER B 1 222 ? 4.719 26.688 -3.66 1 96.12 222 SER B CA 1
ATOM 4053 C C . SER B 1 222 ? 5.066 25.219 -3.84 1 96.12 222 SER B C 1
ATOM 4055 O O . SER B 1 222 ? 5.816 24.859 -4.75 1 96.12 222 SER B O 1
ATOM 4057 N N . VAL B 1 223 ? 4.531 24.359 -3.018 1 96.94 223 VAL B N 1
ATOM 4058 C CA . VAL B 1 223 ? 4.793 22.922 -3.094 1 96.94 223 VAL B CA 1
ATOM 4059 C C . VAL B 1 223 ? 3.854 22.281 -4.113 1 96.94 223 VAL B C 1
ATOM 4061 O O . VAL B 1 223 ? 4.277 21.438 -4.906 1 96.94 223 VAL B O 1
ATOM 4064 N N . PHE B 1 224 ? 2.637 22.641 -4.043 1 97.38 224 PHE B N 1
ATOM 4065 C CA . PHE B 1 224 ? 1.624 22.156 -4.969 1 97.38 224 PHE B CA 1
ATOM 4066 C C . PHE B 1 224 ? 0.883 23.312 -5.629 1 97.38 224 PHE B C 1
ATOM 4068 O O . PHE B 1 224 ? 0.493 24.266 -4.961 1 97.38 224 PHE B O 1
ATOM 4075 N N . ASP B 1 225 ? 0.663 23.188 -6.984 1 97.56 225 ASP B N 1
ATOM 4076 C CA . ASP B 1 225 ? -0.379 23.984 -7.613 1 97.56 225 ASP B CA 1
ATOM 4077 C C . ASP B 1 225 ? -1.732 23.75 -6.945 1 97.56 225 ASP B C 1
ATOM 4079 O O . ASP B 1 225 ? -2.162 22.609 -6.785 1 97.56 225 ASP B O 1
ATOM 4083 N N . TRP B 1 226 ? -2.385 24.844 -6.535 1 98.12 226 TRP B N 1
ATOM 4084 C CA . TRP B 1 226 ? -3.604 24.719 -5.742 1 98.12 226 TRP B CA 1
ATOM 4085 C C . TRP B 1 226 ? -4.664 23.922 -6.488 1 98.12 226 TRP B C 1
ATOM 4087 O O . TRP B 1 226 ? -5.598 23.391 -5.875 1 98.12 226 TRP B O 1
ATOM 4097 N N . ARG B 1 227 ? -4.656 23.859 -7.805 1 98.44 227 ARG B N 1
ATOM 4098 C CA . ARG B 1 227 ? -5.633 23.141 -8.609 1 98.44 227 ARG B CA 1
ATOM 4099 C C . ARG B 1 227 ? -5.547 21.641 -8.352 1 98.44 227 ARG B C 1
ATOM 4101 O O . ARG B 1 227 ? -6.535 20.922 -8.5 1 98.44 227 ARG B O 1
ATOM 4108 N N . GLY B 1 228 ? -4.332 21.094 -7.906 1 98.56 228 GLY B N 1
ATOM 4109 C CA . GLY B 1 228 ? -4.191 19.703 -7.516 1 98.56 228 GLY B CA 1
ATOM 4110 C C . GLY B 1 228 ? -5.031 19.328 -6.309 1 98.56 228 GLY B C 1
ATOM 4111 O O . GLY B 1 228 ? -5.953 18.516 -6.41 1 98.56 228 GLY B O 1
ATOM 4112 N N . PRO B 1 229 ? -4.734 19.984 -5.188 1 98.75 229 PRO B N 1
ATOM 4113 C CA . PRO B 1 229 ? -5.559 19.75 -4 1 98.75 229 PRO B CA 1
ATOM 4114 C C . PRO B 1 229 ? -7.035 20.078 -4.238 1 98.75 229 PRO B C 1
ATOM 4116 O O . PRO B 1 229 ? -7.91 19.391 -3.693 1 98.75 229 PRO B O 1
ATOM 4119 N N . ALA B 1 230 ? -7.309 21.062 -5.023 1 98.75 230 ALA B N 1
ATOM 4120 C CA . ALA B 1 230 ? -8.695 21.406 -5.332 1 98.75 230 ALA B CA 1
ATOM 4121 C C . ALA B 1 230 ? -9.391 20.266 -6.074 1 98.75 230 ALA B C 1
ATOM 4123 O O . ALA B 1 230 ? -10.586 20.031 -5.887 1 98.75 230 ALA B O 1
ATOM 4124 N N . TRP B 1 231 ? -8.672 19.594 -6.953 1 98.75 231 TRP B N 1
ATOM 4125 C CA . TRP B 1 231 ? -9.195 18.438 -7.672 1 98.75 231 TRP B CA 1
ATOM 4126 C C . TRP B 1 231 ? -9.758 17.406 -6.703 1 98.75 231 TRP B C 1
ATOM 4128 O O . TRP B 1 231 ? -10.773 16.766 -6.992 1 98.75 231 TRP B O 1
ATOM 4138 N N . VAL B 1 232 ? -9.117 17.219 -5.531 1 98.81 232 VAL B N 1
ATOM 4139 C CA . VAL B 1 232 ? -9.547 16.266 -4.516 1 98.81 232 VAL B CA 1
ATOM 4140 C C . VAL B 1 232 ? -10.969 16.625 -4.059 1 98.81 232 VAL B C 1
ATOM 4142 O O . VAL B 1 232 ? -11.844 15.75 -4.023 1 98.81 232 VAL B O 1
ATOM 4145 N N . GLY B 1 233 ? -11.227 17.844 -3.719 1 98.44 233 GLY B N 1
ATOM 4146 C CA . GLY B 1 233 ? -12.539 18.281 -3.275 1 98.44 233 GLY B CA 1
ATOM 4147 C C . GLY B 1 233 ? -13.602 18.172 -4.355 1 98.44 233 GLY B C 1
ATOM 4148 O O . GLY B 1 233 ? -14.766 17.922 -4.059 1 98.44 233 GLY B O 1
ATOM 4149 N N . GLU B 1 234 ? -13.18 18.328 -5.594 1 98.12 234 GLU B N 1
ATOM 4150 C CA . GLU B 1 234 ? -14.094 18.281 -6.734 1 98.12 234 GLU B CA 1
ATOM 4151 C C . GLU B 1 234 ? -14.531 16.844 -7.02 1 98.12 234 GLU B C 1
ATOM 4153 O O . GLU B 1 234 ? -15.594 16.625 -7.609 1 98.12 234 GLU B O 1
ATOM 4158 N N . HIS B 1 235 ? -13.742 15.906 -6.547 1 98.56 235 HIS B N 1
ATOM 4159 C CA . HIS B 1 235 ? -13.984 14.555 -7.039 1 98.56 235 HIS B CA 1
ATOM 4160 C C . HIS B 1 235 ? -14.43 13.633 -5.906 1 98.56 235 HIS B C 1
ATOM 4162 O O . HIS B 1 235 ? -14.898 12.523 -6.156 1 98.56 235 HIS B O 1
ATOM 4168 N N . ILE B 1 236 ? -14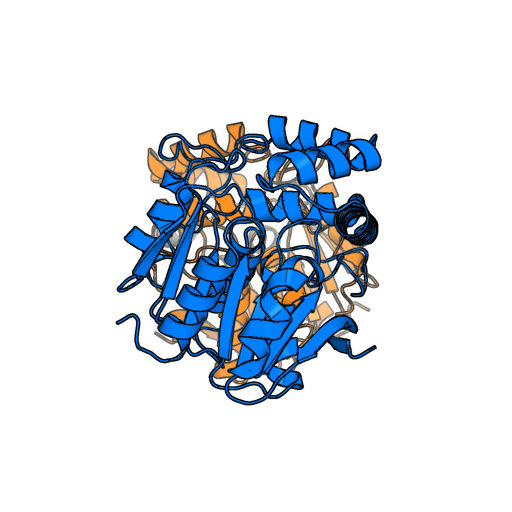.164 13.969 -4.664 1 98.5 236 ILE B N 1
ATOM 4169 C CA . ILE B 1 236 ? -14.797 13.258 -3.561 1 98.5 236 ILE B CA 1
ATOM 4170 C C . ILE B 1 236 ? -16.266 13.648 -3.471 1 98.5 236 ILE B C 1
ATOM 4172 O O . ILE B 1 236 ? -16.594 14.828 -3.312 1 98.5 236 ILE B O 1
ATOM 4176 N N . PRO B 1 237 ? -17.125 12.625 -3.502 1 95.88 237 PRO B N 1
ATOM 4177 C CA . PRO B 1 237 ? -18.562 12.945 -3.496 1 95.88 237 PRO B CA 1
ATOM 4178 C C . PRO B 1 237 ? -18.984 13.727 -2.254 1 95.88 237 PRO B C 1
ATOM 4180 O O . PRO B 1 237 ? -18.609 13.367 -1.136 1 95.88 237 PRO B O 1
ATOM 4183 N N . ASN B 1 238 ? -19.625 14.789 -2.355 1 87.69 238 ASN B N 1
ATOM 4184 C CA . ASN B 1 238 ? -20.219 15.633 -1.323 1 87.69 238 ASN B CA 1
ATOM 4185 C C . ASN B 1 238 ? -19.156 16.312 -0.475 1 87.69 238 ASN B C 1
ATOM 4187 O O . ASN B 1 238 ? -19.406 16.703 0.664 1 87.69 238 ASN B O 1
ATOM 4191 N N . ALA B 1 239 ? -17.938 16.328 -0.971 1 97.19 239 ALA B N 1
ATOM 4192 C CA . ALA B 1 239 ? -16.906 17.062 -0.251 1 97.19 239 ALA B CA 1
ATOM 4193 C C . ALA B 1 239 ? -17.125 18.578 -0.354 1 97.19 239 ALA B C 1
ATOM 4195 O O . ALA B 1 239 ? -17.672 19.062 -1.349 1 97.19 239 ALA B O 1
ATOM 4196 N N . LYS B 1 240 ? -16.812 19.281 0.692 1 97.44 240 LYS B N 1
ATOM 4197 C CA . LYS B 1 240 ? -16.734 20.734 0.686 1 97.44 240 LYS B CA 1
ATOM 4198 C C . LYS B 1 240 ? -15.297 21.203 0.578 1 97.44 240 LYS B C 1
ATOM 4200 O O . LYS B 1 240 ? -14.391 20.609 1.178 1 97.44 240 LYS B O 1
ATOM 4205 N N . THR B 1 241 ? -15.188 22.25 -0.213 1 98.44 241 THR B N 1
ATOM 4206 C CA . THR B 1 241 ? -13.852 22.797 -0.381 1 98.44 241 THR B CA 1
ATOM 4207 C C . THR B 1 241 ? -13.797 24.234 0.148 1 98.44 241 THR B C 1
ATOM 4209 O O . THR B 1 241 ? -14.68 25.047 -0.132 1 98.44 241 THR B O 1
ATOM 4212 N N . VAL B 1 242 ? -12.805 24.531 0.96 1 98.75 242 VAL B N 1
ATOM 4213 C CA . VAL B 1 242 ? -12.562 25.875 1.453 1 98.75 242 VAL B CA 1
ATOM 4214 C C . VAL B 1 242 ? -11.172 26.344 1.022 1 98.75 242 VAL B C 1
ATOM 4216 O O . VAL B 1 242 ? -10.18 25.641 1.235 1 98.75 242 VAL B O 1
ATOM 4219 N N . PHE B 1 243 ? -11.094 27.516 0.427 1 98.75 243 PHE B N 1
ATOM 4220 C CA . PHE B 1 243 ? -9.836 28.062 -0.067 1 98.75 243 PHE B CA 1
ATOM 4221 C C . PHE B 1 243 ? -9.227 29.016 0.949 1 98.75 243 PHE B C 1
ATOM 4223 O O . PHE B 1 243 ? -9.945 29.797 1.581 1 98.75 243 PHE B O 1
ATOM 4230 N N . PHE B 1 244 ? -7.984 28.922 1.157 1 98.81 244 PHE B N 1
ATOM 4231 C CA . PHE B 1 244 ? -7.164 29.828 1.941 1 98.81 244 PHE B CA 1
ATOM 4232 C C . PHE B 1 244 ? -6.297 30.703 1.033 1 98.81 244 PHE B C 1
ATOM 4234 O O . PHE B 1 244 ? -5.262 30.25 0.539 1 98.81 244 PHE B O 1
ATOM 4241 N N . GLU B 1 245 ? -6.637 31.938 0.898 1 98.06 245 GLU B N 1
ATOM 4242 C CA . GLU B 1 245 ? -6.109 32.781 -0.168 1 98.06 245 GLU B CA 1
ATOM 4243 C C . GLU B 1 245 ? -4.75 33.375 0.207 1 98.06 245 GLU B C 1
ATOM 4245 O O . GLU B 1 245 ? -4.008 33.844 -0.66 1 98.06 245 GLU B O 1
ATOM 4250 N N . ASN B 1 246 ? -4.418 33.344 1.467 1 97.5 246 ASN B N 1
ATOM 4251 C CA . ASN B 1 246 ? -3.195 34 1.904 1 97.5 246 ASN B CA 1
ATOM 4252 C C . ASN B 1 246 ? -2.213 33 2.527 1 97.5 246 ASN B C 1
ATOM 4254 O O . ASN B 1 246 ? -1.324 33.406 3.283 1 97.5 246 ASN B O 1
ATOM 4258 N N . SER B 1 247 ? -2.428 31.781 2.213 1 98.31 247 SER B N 1
ATOM 4259 C CA . SER B 1 247 ? -1.635 30.766 2.893 1 98.31 247 SER B CA 1
ATOM 4260 C C . SER B 1 247 ? -0.753 30 1.908 1 98.31 247 SER B C 1
ATOM 4262 O O . SER B 1 247 ? -1.114 29.844 0.741 1 98.31 247 SER B O 1
ATOM 4264 N N . SER B 1 248 ? 0.393 29.609 2.432 1 98.31 248 SER B N 1
ATOM 4265 C CA . SER B 1 248 ? 1.223 28.609 1.762 1 98.31 248 SER B CA 1
ATOM 4266 C C . SER B 1 248 ? 0.834 27.203 2.182 1 98.31 248 SER B C 1
ATOM 4268 O O . SER B 1 248 ? -0.317 26.938 2.543 1 98.31 248 SER B O 1
ATOM 4270 N N . HIS B 1 249 ? 1.75 26.234 2.086 1 98.69 249 HIS B N 1
ATOM 4271 C CA . HIS B 1 249 ? 1.479 24.812 2.25 1 98.69 249 HIS B CA 1
ATOM 4272 C C . HIS B 1 249 ? 0.901 24.516 3.631 1 98.69 249 HIS B C 1
ATOM 4274 O O . HIS B 1 249 ? 0.062 23.625 3.779 1 98.69 249 HIS B O 1
ATOM 4280 N N . ALA B 1 250 ? 1.343 25.188 4.68 1 98.75 250 ALA B N 1
ATOM 4281 C CA . ALA B 1 250 ? 0.847 25.016 6.043 1 98.75 250 ALA B CA 1
ATOM 4282 C C . ALA B 1 250 ? -0.213 26.047 6.375 1 98.75 250 ALA B C 1
ATOM 4284 O O . ALA B 1 250 ? -0.007 26.906 7.25 1 98.75 250 ALA B O 1
ATOM 4285 N N . LEU B 1 251 ? -1.354 25.844 5.836 1 98.81 251 LEU B N 1
ATOM 4286 C CA . LEU B 1 251 ? -2.4 26.859 5.922 1 98.81 251 LEU B CA 1
ATOM 4287 C C . LEU B 1 251 ? -2.924 26.984 7.348 1 98.81 251 LEU B C 1
ATOM 4289 O O . LEU B 1 251 ? -3.441 28.031 7.734 1 98.81 251 LEU B O 1
ATOM 4293 N N . PHE B 1 252 ? -2.729 25.984 8.211 1 98.81 252 PHE B N 1
ATOM 4294 C CA . PHE B 1 252 ? -3.146 26 9.609 1 98.81 252 PHE B CA 1
ATOM 4295 C C . PHE B 1 252 ? -2.186 26.828 10.453 1 98.81 252 PHE B C 1
ATOM 4297 O O . PHE B 1 252 ? -2.498 27.172 11.594 1 98.81 252 PHE B O 1
ATOM 4304 N N . VAL B 1 253 ? -0.99 27.141 9.961 1 98.62 253 VAL B N 1
ATOM 4305 C CA . VAL B 1 253 ? -0.032 28.031 10.602 1 98.62 253 VAL B CA 1
ATOM 4306 C C . VAL B 1 253 ? -0.231 29.453 10.086 1 98.62 253 VAL B C 1
ATOM 4308 O O . VAL B 1 253 ? -0.166 30.422 10.859 1 98.62 253 VAL B O 1
ATOM 4311 N N . ASP B 1 254 ? -0.554 29.625 8.836 1 98.56 254 ASP B N 1
ATOM 4312 C CA . ASP B 1 254 ? -0.62 30.922 8.164 1 98.56 254 ASP B CA 1
ATOM 4313 C C . ASP B 1 254 ? -1.935 31.641 8.469 1 98.56 254 ASP B C 1
ATOM 4315 O O . ASP B 1 254 ? -1.954 32.844 8.68 1 98.56 254 ASP B O 1
ATOM 4319 N N . GLU B 1 255 ? -3.008 30.875 8.398 1 98.5 255 GLU B N 1
ATOM 4320 C CA . GLU B 1 255 ? -4.328 31.438 8.672 1 98.5 255 GLU B CA 1
ATOM 4321 C C . GLU B 1 255 ? -5.027 30.656 9.789 1 98.5 255 GLU B C 1
ATOM 4323 O O . GLU B 1 255 ? -6.07 30.047 9.57 1 98.5 255 GLU B O 1
ATOM 4328 N N . VAL B 1 256 ? -4.508 30.891 11.008 1 98.44 256 VAL B N 1
ATOM 4329 C CA . VAL B 1 256 ? -4.828 30.078 12.18 1 98.44 256 VAL B CA 1
ATOM 4330 C C . VAL B 1 256 ? -6.312 30.219 12.508 1 98.44 256 VAL B C 1
ATOM 4332 O O . VAL B 1 256 ? -7.012 29.219 12.664 1 98.44 256 VAL B O 1
ATOM 4335 N N . GLU B 1 257 ? -6.797 31.391 12.617 1 98.25 257 GLU B N 1
ATOM 4336 C CA . GLU B 1 257 ? -8.18 31.625 13.023 1 98.25 257 GLU B CA 1
ATOM 4337 C C . GLU B 1 257 ? -9.156 31.047 12.008 1 98.25 257 GLU B C 1
ATOM 4339 O O . GLU B 1 257 ? -10.125 30.375 12.383 1 98.25 257 GLU B O 1
ATOM 4344 N N . LYS B 1 258 ? -8.898 31.328 10.75 1 98.56 258 LYS B N 1
ATOM 4345 C CA . LYS B 1 258 ? -9.758 30.781 9.703 1 98.56 258 LYS B CA 1
ATOM 4346 C C . LYS B 1 258 ? -9.75 29.25 9.719 1 98.56 258 LYS B C 1
ATOM 4348 O O . LYS B 1 258 ? -10.797 28.625 9.586 1 98.56 258 LYS B O 1
ATOM 4353 N N . PHE B 1 259 ? -8.602 28.688 9.867 1 98.75 259 PHE B N 1
ATOM 4354 C CA . PHE B 1 259 ? -8.461 27.234 9.922 1 98.75 259 PHE B CA 1
ATOM 4355 C C . PHE B 1 259 ? -9.266 26.672 11.078 1 98.75 259 PHE B C 1
ATOM 4357 O O . PHE B 1 259 ? -10.102 25.766 10.891 1 98.75 259 PHE B O 1
ATOM 4364 N N . ASN B 1 260 ? -9.023 27.172 12.297 1 98.69 260 ASN B N 1
ATOM 4365 C CA . ASN B 1 260 ? -9.703 26.672 13.484 1 98.69 260 ASN B CA 1
ATOM 4366 C C . ASN B 1 260 ? -11.219 26.766 13.344 1 98.69 260 ASN B C 1
ATOM 4368 O O . ASN B 1 260 ? -11.938 25.812 13.633 1 98.69 260 ASN B O 1
ATOM 4372 N N . LYS B 1 261 ? -11.68 27.859 12.891 1 98.12 261 LYS B N 1
ATOM 4373 C CA . LYS B 1 261 ? -13.117 28.078 12.719 1 98.12 261 LYS B CA 1
ATOM 4374 C C . LYS B 1 261 ? -13.703 27.109 11.703 1 98.12 261 LYS B C 1
ATOM 4376 O O . LYS B 1 261 ? -14.781 26.547 11.914 1 98.12 261 LYS B O 1
ATOM 4381 N N . THR B 1 262 ? -13.016 26.953 10.57 1 98.5 262 THR B N 1
ATOM 4382 C CA . THR B 1 262 ? -13.477 26.078 9.508 1 98.5 262 THR B CA 1
ATOM 4383 C C . THR B 1 262 ? -13.578 24.641 10 1 98.5 262 THR B C 1
ATOM 4385 O O . THR B 1 262 ? -14.578 23.953 9.75 1 98.5 262 THR B O 1
ATOM 4388 N N . VAL B 1 263 ? -12.578 24.156 10.695 1 98.69 263 VAL B N 1
ATOM 4389 C CA . VAL B 1 263 ? -12.539 22.781 11.219 1 98.69 263 VAL B CA 1
ATOM 4390 C C . VAL B 1 263 ? -13.672 22.594 12.227 1 98.69 263 VAL B C 1
ATOM 4392 O O . VAL B 1 263 ? -14.406 21.594 12.156 1 98.69 263 VAL B O 1
ATOM 4395 N N . LEU B 1 264 ? -13.852 23.547 13.141 1 97.81 264 LEU B N 1
ATOM 4396 C CA . LEU B 1 264 ? -14.867 23.438 14.18 1 97.81 264 LEU B CA 1
ATOM 4397 C C . LEU B 1 264 ? -16.266 23.453 13.57 1 97.81 264 LEU B C 1
ATOM 4399 O O . LEU B 1 264 ? -17.141 22.703 14 1 97.81 264 LEU B O 1
ATOM 4403 N N . ARG B 1 265 ? -16.438 24.312 12.578 1 97.38 265 ARG B N 1
ATOM 4404 C CA . ARG B 1 265 ? -17.734 24.375 11.898 1 97.38 265 ARG B CA 1
ATOM 4405 C C . ARG B 1 265 ? -18.047 23.062 11.195 1 97.38 265 ARG B C 1
ATOM 4407 O O . ARG B 1 265 ? -19.172 22.578 11.227 1 97.38 265 ARG B O 1
ATOM 4414 N N . PHE B 1 266 ? -17.156 22.5 10.547 1 97.81 266 PHE B N 1
ATOM 4415 C CA . PHE B 1 266 ? -17.344 21.234 9.852 1 97.81 266 PHE B CA 1
ATOM 4416 C C . PHE B 1 266 ? -17.656 20.125 10.836 1 97.81 266 PHE B C 1
ATOM 4418 O O . PHE B 1 266 ? -18.562 19.312 10.602 1 97.81 266 PHE B O 1
ATOM 4425 N N . MET B 1 267 ? -16.891 20.078 11.977 1 96.44 267 MET B N 1
ATOM 4426 C CA . MET B 1 267 ? -17.078 19.031 12.984 1 96.44 267 MET B CA 1
ATOM 4427 C C . MET B 1 267 ? -18.484 19.125 13.594 1 96.44 267 MET B C 1
ATOM 4429 O O . MET B 1 267 ? -19.078 18.109 13.922 1 96.44 267 MET B O 1
ATOM 4433 N N . SER B 1 268 ? -19.047 20.266 13.734 1 92.88 268 SER B N 1
ATOM 4434 C CA . SER B 1 268 ? -20.344 20.484 14.367 1 92.88 268 SER B CA 1
ATOM 4435 C C . SER B 1 268 ? -21.484 20.312 13.367 1 92.88 268 SER B C 1
ATOM 4437 O O . SER B 1 268 ? -22.656 20.312 13.742 1 92.88 268 SER B O 1
ATOM 4439 N N . GLY B 1 269 ? -21.156 20.125 12.125 1 86.06 269 GLY B N 1
ATOM 4440 C CA . GLY B 1 269 ? -22.172 19.938 11.102 1 86.06 269 GLY B CA 1
ATOM 4441 C C . GLY B 1 269 ? -22.688 21.25 10.531 1 86.06 269 GLY B C 1
ATOM 4442 O O . GLY B 1 269 ? -23.688 21.266 9.812 1 86.06 269 GLY B O 1
ATOM 4443 N N . ARG B 1 270 ? -22.094 22.359 10.906 1 76.5 270 ARG B N 1
ATOM 4444 C CA . ARG B 1 270 ? -22.531 23.672 10.445 1 76.5 270 ARG B CA 1
ATOM 4445 C C . ARG B 1 270 ? -21.984 23.984 9.055 1 76.5 270 ARG B C 1
ATOM 4447 O O . ARG B 1 270 ? -22.391 24.953 8.414 1 76.5 270 ARG B O 1
ATOM 4454 N N . ILE B 1 271 ? -21.047 23.453 8.672 1 66.69 271 ILE B N 1
ATOM 4455 C CA . ILE B 1 271 ? -20.625 23.406 7.277 1 66.69 271 ILE B CA 1
ATOM 4456 C C . ILE B 1 271 ? -21.234 22.203 6.578 1 66.69 271 ILE B C 1
ATOM 4458 O O . ILE B 1 271 ? -20.984 21.062 6.965 1 66.69 271 ILE B O 1
ATOM 4462 N N . GLU B 1 272 ? -22.594 22.312 5.918 1 52.84 272 GLU B N 1
ATOM 4463 C CA . GLU B 1 272 ? -23.266 21.188 5.27 1 52.84 272 GLU B CA 1
ATOM 4464 C C . GLU B 1 272 ? -22.625 20.859 3.924 1 52.84 272 GLU B C 1
ATOM 4466 O O . GLU B 1 272 ? -22.125 21.766 3.236 1 52.84 272 GLU B O 1
#

Organism: NCBI:txid1402861